Protein AF-0000000066115595 (afdb_homodimer)

Radius of gyration: 28.13 Å; Cα contacts (8 Å, |Δi|>4): 687; chains: 2; bounding box: 41×84×56 Å

Sequence (390 aa):
MLTEKFDNLVKQLRVLPGVGQKTAQRMALHLLNGRRGQGSALAQALDIAMHEIIECRQCHSFSDDDICPICVDPRRDDSVLCVVETAADVMAIEQAAGYRGRYFVLGGHLSPLDGINADDLNIDQLVNRVKTAPVDEIILATSTTVEGQTTAHFIAEAVRRHVGKVTRIAQGIPMGGELEYLDSMTLSQALQNRSMLTEKFDNLVKQLRVLPGVGQKTAQRMALHLLNGRRGQGSALAQALDIAMHEIIECRQCHSFSDDDICPICVDPRRDDSVLCVVETAADVMAIEQAAGYRGRYFVLGGHLSPLDGINADDLNIDQLVNRVKTAPVDEIILATSTTVEGQTTAHFIAEAVRRHVGKVTRIAQGIPMGGELEYLDSMTLSQALQNRS

InterPro domains:
  IPR000093 DNA recombination protein RecR [MF_00017] (1-195)
  IPR000093 DNA recombination protein RecR [PTHR30446] (3-194)
  IPR000093 DNA recombination protein RecR [TIGR00615] (3-194)
  IPR006171 TOPRIM domain [PF13662] (80-170)
  IPR006171 TOPRIM domain [PS50880] (79-174)
  IPR006171 TOPRIM domain [SM00493] (79-164)
  IPR015967 Recombination protein RecR, zinc finger domain [PF02132] (54-71)
  IPR015967 Recombination protein RecR, zinc finger domain [PS01300] (56-77)
  IPR023627 Recombination protein RecR [SSF111304] (2-194)
  IPR034137 RecR, TOPRIM domain [cd01025] (79-190)

Nearest PDB structures (foldseek):
  3vdp-assembly2_C  TM=8.559E-01  e=1.433E-19  Caldanaerobacter subterraneus subsp. tengcongensis MB4
  3ve5-assembly1_A  TM=8.264E-01  e=9.332E-19  Caldanaerobacter subterraneus subsp. tengcongensis MB4
  4o6p-assembly1_C  TM=8.311E-01  e=1.208E-18  Caldanaerobacter subterraneus subsp. tengcongensis MB4
  4o6o-assembly1_B  TM=6.991E-01  e=1.133E-18  Caldanaerobacter subterraneus subsp. tengcongensis MB4
  3vdu-assembly1_A-2  TM=8.080E-01  e=1.749E-16  Caldanaerobacter subterraneus subsp. tengcongensis MB4

Foldseek 3Di:
DPDPVLVVQLVVQCVDPPADNVNSNVVSCVCVVPNVVVVVVVVVVVVCCVPQFFAAPQQGATDNDNHHPLRVDPQADAQEEEEEAYNLLVVLQVVLDDHRHYYHHFVHFDDVVVPDDSVNTCLVVVQVNCQVRPHAEYEYEFALDPRRVVRLVVSCVSNVVRYNYYWYFANPPPRPDDSSPDHSNNRVNRSVPID/DPDPVLVVQLVVQCVDPPADNVNSNVVSCVCVVPNVVVVVVVVVVVVCCVPQFAAAPQQGATDNDNHHPLRVDPQADAQEEEEEAYNLLVVLQVVLDDHRHYYHHFPHFDDVVVPDDSVNTCLVVVQVNCQVRPHAEYEYEFALDPRRVVRLVVSCVSNVVRYNYYWYFANPPPRPDDSSPDHSNNRVNRSVPID

Organism: Psychrobacter sp. (strain PRwf-1) (NCBI:txid349106)

Structure (mmCIF, N/CA/C/O backbone):
data_AF-0000000066115595-model_v1
#
loop_
_entity.id
_entity.type
_entity.pdbx_description
1 polymer 'Recombination protein RecR'
#
loop_
_atom_site.group_PDB
_atom_site.id
_atom_site.type_symbol
_atom_site.label_atom_id
_atom_site.label_alt_id
_atom_site.label_comp_id
_atom_site.label_asym_id
_atom_site.label_entity_id
_atom_site.label_seq_id
_atom_site.pdbx_PDB_ins_code
_atom_site.Cartn_x
_atom_site.Cartn_y
_atom_site.Cartn_z
_atom_site.occupancy
_atom_site.B_iso_or_equiv
_atom_site.auth_seq_id
_atom_site.auth_comp_id
_atom_site.auth_asym_id
_atom_site.auth_atom_id
_atom_site.pdbx_PDB_model_num
ATOM 1 N N . MET A 1 1 ? 12.211 16.594 5.613 1 60.59 1 MET A N 1
ATOM 2 C CA . MET A 1 1 ? 11.094 15.648 5.676 1 60.59 1 MET A CA 1
ATOM 3 C C . MET A 1 1 ? 10.461 15.648 7.062 1 60.59 1 MET A C 1
ATOM 5 O O . MET A 1 1 ? 11.062 16.125 8.023 1 60.59 1 MET A O 1
ATOM 9 N N . LEU A 1 2 ? 9.148 15.195 7.203 1 73.94 2 LEU A N 1
ATOM 10 C CA . LEU A 1 2 ? 8.375 15.305 8.438 1 73.94 2 LEU A CA 1
ATOM 11 C C . LEU A 1 2 ? 9.039 14.516 9.562 1 73.94 2 LEU A C 1
ATOM 13 O O . LEU A 1 2 ? 9.391 15.086 10.602 1 73.94 2 LEU A O 1
ATOM 17 N N . THR A 1 3 ? 9.234 13.258 9.445 1 88.31 3 THR A N 1
ATOM 18 C CA . THR A 1 3 ? 9.867 12.398 10.438 1 88.31 3 THR A CA 1
ATOM 19 C C . THR A 1 3 ? 10.578 11.227 9.758 1 88.31 3 THR A C 1
ATOM 21 O O . THR A 1 3 ? 10.266 10.883 8.617 1 88.31 3 THR A O 1
ATOM 24 N N . GLU A 1 4 ? 11.625 10.727 10.406 1 93.38 4 GLU A N 1
ATOM 25 C CA . GLU A 1 4 ? 12.352 9.57 9.883 1 93.38 4 GLU A CA 1
ATOM 26 C C . GLU A 1 4 ? 11.414 8.391 9.656 1 93.38 4 GLU A C 1
ATOM 28 O O . GLU A 1 4 ? 11.547 7.672 8.656 1 93.38 4 GLU A O 1
ATOM 33 N N . LYS A 1 5 ? 10.555 8.148 10.578 1 96.88 5 LYS A N 1
ATOM 34 C CA . LYS A 1 5 ? 9.617 7.035 10.469 1 96.88 5 LYS A CA 1
ATOM 35 C C . LYS A 1 5 ? 8.664 7.238 9.289 1 96.88 5 LYS A C 1
ATOM 37 O O . LYS A 1 5 ? 8.328 6.281 8.586 1 96.88 5 LYS A O 1
ATOM 42 N N . PHE A 1 6 ? 8.281 8.484 9.047 1 96 6 PHE A N 1
ATOM 43 C CA . PHE A 1 6 ? 7.445 8.812 7.898 1 96 6 PHE A CA 1
ATOM 44 C C . PHE A 1 6 ? 8.195 8.555 6.598 1 96 6 PHE A C 1
ATOM 46 O O . PHE A 1 6 ? 7.664 7.926 5.68 1 96 6 PHE A O 1
ATOM 53 N N . ASP A 1 7 ? 9.383 8.992 6.555 1 95.31 7 ASP A N 1
ATOM 54 C CA . ASP A 1 7 ? 10.203 8.82 5.363 1 95.31 7 ASP A CA 1
ATOM 55 C C . ASP A 1 7 ? 10.406 7.34 5.047 1 95.31 7 ASP A C 1
ATOM 57 O O . ASP A 1 7 ? 10.367 6.938 3.881 1 95.31 7 ASP A O 1
ATOM 61 N N . ASN A 1 8 ? 10.656 6.633 6.047 1 97.81 8 ASN A N 1
ATOM 62 C CA . ASN A 1 8 ? 10.836 5.195 5.852 1 97.81 8 ASN A CA 1
ATOM 63 C C . ASN A 1 8 ? 9.562 4.543 5.312 1 97.81 8 ASN A C 1
ATOM 65 O O . ASN A 1 8 ? 9.633 3.676 4.438 1 97.81 8 ASN A O 1
ATOM 69 N N . LEU A 1 9 ? 8.445 4.969 5.863 1 98.06 9 LEU A N 1
ATOM 70 C CA . LEU A 1 9 ? 7.18 4.43 5.379 1 98.06 9 LEU A CA 1
ATOM 71 C C . LEU A 1 9 ? 6.98 4.75 3.9 1 98.06 9 LEU A C 1
ATOM 73 O O . LEU A 1 9 ? 6.605 3.877 3.115 1 98.06 9 LEU A O 1
ATOM 77 N N . VAL A 1 10 ? 7.227 5.969 3.557 1 97.25 10 VAL A N 1
ATOM 78 C CA . VAL A 1 10 ? 7.094 6.395 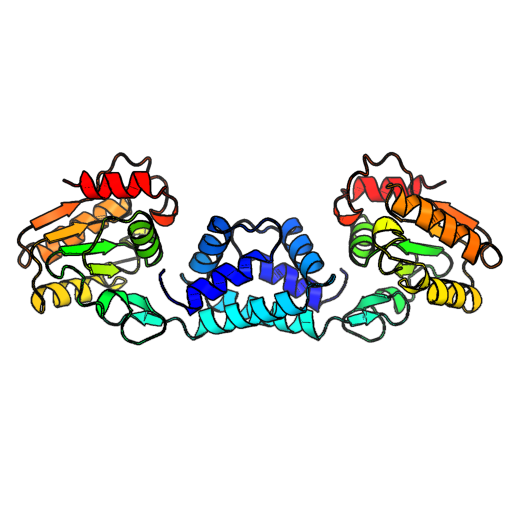2.168 1 97.25 10 VAL A CA 1
ATOM 79 C C . VAL A 1 10 ? 8.008 5.559 1.278 1 97.25 10 VAL A C 1
ATOM 81 O O . VAL A 1 10 ? 7.594 5.086 0.217 1 97.25 10 VAL A O 1
ATOM 84 N N . LYS A 1 11 ? 9.219 5.32 1.723 1 98 11 LYS A N 1
ATOM 85 C CA . LYS A 1 11 ? 10.188 4.516 0.982 1 98 11 LYS A CA 1
ATOM 86 C C . LYS A 1 11 ? 9.68 3.092 0.783 1 98 11 LYS A C 1
ATOM 88 O O . LYS A 1 11 ? 9.742 2.553 -0.324 1 98 11 LYS A O 1
ATOM 93 N N . GLN A 1 12 ? 9.148 2.506 1.799 1 98.56 12 GLN A N 1
ATOM 94 C CA . GLN A 1 12 ? 8.703 1.118 1.738 1 98.56 12 GLN A CA 1
ATOM 95 C C . GLN A 1 12 ? 7.445 0.982 0.884 1 98.56 12 GLN A C 1
ATOM 97 O O . GLN A 1 12 ? 7.254 -0.031 0.208 1 98.56 12 GLN A O 1
ATOM 102 N N . LEU A 1 13 ? 6.602 2.014 0.91 1 98.62 13 LEU A N 1
ATOM 103 C CA . LEU A 1 13 ? 5.371 1.975 0.124 1 98.62 13 LEU A CA 1
ATOM 104 C C . LEU A 1 13 ? 5.684 1.907 -1.367 1 98.62 13 LEU A C 1
ATOM 106 O O . LEU A 1 13 ? 4.871 1.41 -2.154 1 98.62 13 LEU A O 1
ATOM 110 N N . ARG A 1 14 ? 6.816 2.291 -1.771 1 98.19 14 ARG A N 1
ATOM 111 C CA . ARG A 1 14 ? 7.188 2.379 -3.18 1 98.19 14 ARG A CA 1
ATOM 112 C C . ARG A 1 14 ? 7.5 1.001 -3.75 1 98.19 14 ARG A C 1
ATOM 114 O O . ARG A 1 14 ? 7.711 0.856 -4.957 1 98.19 14 ARG A O 1
ATOM 121 N N . VAL A 1 15 ? 7.531 0.002 -2.914 1 97.94 15 VAL A N 1
ATOM 122 C CA . VAL A 1 15 ? 7.727 -1.362 -3.393 1 97.94 15 VAL A CA 1
ATOM 123 C C . VAL A 1 15 ? 6.496 -1.825 -4.164 1 97.94 15 VAL A C 1
ATOM 125 O O . VAL A 1 15 ? 6.57 -2.758 -4.965 1 97.94 15 VAL A O 1
ATOM 128 N N . LEU A 1 16 ? 5.391 -1.177 -3.863 1 98 16 LEU A N 1
ATOM 129 C CA . LEU A 1 16 ? 4.145 -1.532 -4.531 1 98 16 LEU A CA 1
ATOM 130 C C . LEU A 1 16 ? 4.152 -1.062 -5.98 1 98 16 LEU A C 1
ATOM 132 O O . LEU A 1 16 ? 4.629 0.035 -6.281 1 98 16 LEU A O 1
ATOM 136 N N . PRO A 1 17 ? 3.66 -1.884 -6.863 1 95.94 17 PRO A N 1
ATOM 137 C CA . PRO A 1 17 ? 3.645 -1.485 -8.273 1 95.94 17 PRO A CA 1
ATOM 138 C C . PRO A 1 17 ? 2.783 -0.251 -8.523 1 95.94 17 PRO A C 1
ATOM 140 O O . PRO A 1 17 ? 1.668 -0.154 -8.008 1 95.94 17 PRO A O 1
ATOM 143 N N . GLY A 1 18 ? 3.305 0.691 -9.266 1 94.38 18 GLY A N 1
ATOM 144 C CA . GLY A 1 18 ? 2.568 1.893 -9.625 1 94.38 18 GLY A CA 1
ATOM 145 C C . GLY A 1 18 ? 2.641 2.977 -8.562 1 94.38 18 GLY A C 1
ATOM 146 O O . GLY A 1 18 ? 1.97 4.004 -8.672 1 94.38 18 GLY A O 1
ATOM 147 N N . VAL A 1 19 ? 3.398 2.719 -7.547 1 97.5 19 VAL A N 1
ATOM 148 C CA . VAL A 1 19 ? 3.457 3.676 -6.449 1 97.5 19 VAL A CA 1
ATOM 149 C C . VAL A 1 19 ? 4.785 4.426 -6.488 1 97.5 19 VAL A C 1
ATOM 151 O O . VAL A 1 19 ? 5.828 3.877 -6.121 1 97.5 19 VAL A O 1
ATOM 154 N N . GLY A 1 20 ? 4.707 5.605 -6.949 1 95.69 20 GLY A N 1
ATOM 155 C CA . GLY A 1 20 ? 5.871 6.48 -6.91 1 95.69 20 GLY A CA 1
ATOM 156 C C . GLY A 1 20 ? 5.957 7.305 -5.641 1 95.69 20 GLY A C 1
ATOM 157 O O . GLY A 1 20 ? 5.184 7.098 -4.707 1 95.69 20 GLY A O 1
ATOM 158 N N . GLN A 1 21 ? 6.867 8.234 -5.652 1 93.19 21 GLN A N 1
ATOM 159 C CA . GLN A 1 21 ? 7.152 9.055 -4.477 1 93.19 21 GLN A CA 1
ATOM 160 C C . GLN A 1 21 ? 5.922 9.836 -4.043 1 93.19 21 GLN A C 1
ATOM 162 O O . GLN A 1 21 ? 5.52 9.773 -2.877 1 93.19 21 GLN A O 1
ATOM 167 N N . LYS A 1 22 ? 5.293 10.492 -4.902 1 89.56 22 LYS A N 1
ATOM 168 C CA . LYS A 1 22 ? 4.145 11.344 -4.598 1 89.56 22 LYS A CA 1
ATOM 169 C C . LYS A 1 22 ? 2.969 10.508 -4.094 1 89.56 22 LYS A C 1
ATOM 171 O O . LYS A 1 22 ? 2.314 10.867 -3.113 1 89.56 22 LYS A O 1
ATOM 176 N N . THR A 1 23 ? 2.732 9.43 -4.777 1 94.38 23 THR A N 1
ATOM 177 C CA . THR A 1 23 ? 1.645 8.531 -4.398 1 94.38 23 THR A CA 1
ATOM 178 C C . THR A 1 23 ? 1.9 7.926 -3.021 1 94.38 23 THR A C 1
ATOM 180 O O . THR A 1 23 ? 0.996 7.863 -2.186 1 94.38 23 THR A O 1
ATOM 183 N N . ALA A 1 24 ? 3.129 7.539 -2.803 1 96.88 24 ALA A N 1
ATOM 184 C CA . ALA A 1 24 ? 3.502 6.965 -1.514 1 96.88 24 ALA A CA 1
ATOM 185 C C . ALA A 1 24 ? 3.273 7.961 -0.381 1 96.88 24 ALA A C 1
ATOM 187 O O . ALA A 1 24 ? 2.762 7.598 0.681 1 96.88 24 ALA A O 1
ATOM 188 N N . GLN A 1 25 ? 3.613 9.148 -0.646 1 93 25 GLN A N 1
ATOM 189 C CA . GLN A 1 25 ? 3.418 10.203 0.348 1 93 25 GLN A CA 1
ATOM 190 C C . GLN A 1 25 ? 1.936 10.406 0.645 1 93 25 GLN A C 1
ATOM 192 O O . GLN A 1 25 ? 1.538 10.508 1.808 1 93 25 GLN A O 1
ATOM 197 N N . ARG A 1 26 ? 1.189 10.438 -0.369 1 92.06 26 ARG A N 1
ATOM 198 C CA . ARG A 1 26 ? -0.253 10.586 -0.209 1 92.06 26 ARG A CA 1
ATOM 199 C C . ARG A 1 26 ? -0.838 9.438 0.605 1 92.06 26 ARG A C 1
ATOM 201 O O . ARG A 1 26 ? -1.668 9.656 1.491 1 92.06 26 ARG A O 1
ATOM 208 N N . MET A 1 27 ? -0.386 8.281 0.305 1 97.06 27 MET A N 1
ATOM 209 C CA . MET A 1 27 ? -0.872 7.105 1.021 1 97.06 27 MET A CA 1
ATOM 210 C C . MET A 1 27 ? -0.498 7.176 2.498 1 97.06 27 MET A C 1
ATOM 212 O O . MET A 1 27 ? -1.331 6.914 3.365 1 97.06 27 MET A O 1
ATOM 216 N N . ALA A 1 28 ? 0.68 7.547 2.754 1 97 28 ALA A N 1
ATOM 217 C CA . ALA A 1 28 ? 1.152 7.637 4.133 1 97 28 ALA A CA 1
ATOM 218 C C . ALA A 1 28 ? 0.356 8.672 4.918 1 97 28 ALA A C 1
ATOM 220 O O . ALA A 1 28 ? -0.1 8.406 6.031 1 97 28 ALA A O 1
ATOM 221 N N . LEU A 1 29 ? 0.19 9.789 4.293 1 93.06 29 LEU A N 1
ATOM 222 C CA . LEU A 1 29 ? -0.546 10.875 4.945 1 93.06 29 LEU A CA 1
ATOM 223 C C . LEU A 1 29 ? -2 10.477 5.176 1 93.06 29 LEU A C 1
ATOM 225 O O . LEU A 1 29 ? -2.568 10.773 6.23 1 93.06 29 LEU A O 1
ATOM 229 N N . HIS A 1 30 ? -2.535 9.805 4.227 1 94.5 30 HIS A N 1
ATOM 230 C CA . HIS A 1 30 ? -3.908 9.328 4.324 1 94.5 30 HIS A CA 1
ATOM 231 C C . HIS A 1 30 ? -4.098 8.422 5.539 1 94.5 30 HIS A C 1
ATOM 233 O O . HIS A 1 30 ? -5.051 8.586 6.297 1 94.5 30 HIS A O 1
ATOM 239 N N . LEU A 1 31 ? -3.217 7.578 5.727 1 97 31 LEU A N 1
ATOM 240 C CA . LEU A 1 31 ? -3.318 6.629 6.832 1 97 31 LEU A CA 1
ATOM 241 C C . LEU A 1 31 ? -3.084 7.328 8.164 1 97 31 LEU A C 1
ATOM 243 O O . LEU A 1 31 ? -3.805 7.074 9.141 1 97 31 LEU A O 1
ATOM 247 N N . LEU A 1 32 ? -2.16 8.195 8.188 1 95.19 32 LEU A N 1
ATOM 248 C CA . LEU A 1 32 ? -1.779 8.844 9.438 1 95.19 32 LEU A CA 1
ATOM 249 C C . LEU A 1 32 ? -2.842 9.836 9.883 1 95.19 32 LEU A C 1
ATOM 251 O O . LEU A 1 32 ? -2.957 10.141 11.07 1 95.19 32 LEU A O 1
ATOM 255 N N . ASN A 1 33 ? -3.529 10.375 8.859 1 89.75 33 ASN A N 1
ATOM 256 C CA . ASN A 1 33 ? -4.555 11.367 9.156 1 89.75 33 ASN A CA 1
ATOM 257 C C . ASN A 1 33 ? -5.926 10.719 9.344 1 89.75 33 ASN A C 1
ATOM 259 O O . ASN A 1 33 ? -6.805 10.859 8.492 1 89.75 33 ASN A O 1
ATOM 263 N N . GLY A 1 34 ? -6.129 10.016 10.508 1 87.75 34 GLY A N 1
ATOM 264 C CA . GLY A 1 34 ? -7.465 9.57 10.867 1 87.75 34 GLY A CA 1
ATOM 265 C C . GLY A 1 34 ? -7.723 8.117 10.508 1 87.75 34 GLY A C 1
ATOM 266 O O . GLY A 1 34 ? -8.844 7.629 10.641 1 87.75 34 GLY A O 1
ATOM 267 N N . ARG A 1 35 ? -6.793 7.441 9.977 1 94.5 35 ARG A N 1
ATOM 268 C CA . ARG A 1 35 ? -7.027 6.051 9.602 1 94.5 35 ARG A CA 1
ATOM 269 C C . ARG A 1 35 ? -5.922 5.145 10.125 1 94.5 35 ARG A C 1
ATOM 271 O O . ARG A 1 35 ? -5.488 4.219 9.438 1 94.5 35 ARG A O 1
ATOM 278 N N . ARG A 1 36 ? -5.434 5.465 11.203 1 96.25 36 ARG A N 1
ATOM 279 C CA . ARG A 1 36 ? -4.32 4.703 11.758 1 96.25 36 ARG A CA 1
ATOM 280 C C . ARG A 1 36 ? -4.738 3.266 12.062 1 96.25 36 ARG A C 1
ATOM 282 O O . ARG A 1 36 ? -3.945 2.336 11.906 1 96.25 36 ARG A O 1
ATOM 289 N N . GLY A 1 37 ? -5.977 3.109 12.547 1 97.81 37 GLY A N 1
ATOM 290 C CA . GLY A 1 37 ? -6.48 1.765 12.789 1 97.81 37 GLY A CA 1
ATOM 291 C C . GLY A 1 37 ? -6.465 0.896 11.539 1 97.81 37 GLY A C 1
ATOM 292 O O . GLY A 1 37 ? -6.023 -0.254 11.586 1 97.81 37 GLY A O 1
ATOM 293 N N . GLN A 1 38 ? -6.898 1.504 10.469 1 98.12 38 GLN A N 1
ATOM 294 C CA . GLN A 1 38 ? -6.898 0.787 9.203 1 98.12 38 GLN A CA 1
ATOM 295 C C . GLN A 1 38 ? -5.473 0.522 8.719 1 98.12 38 GLN A C 1
ATOM 297 O O . GLN A 1 38 ? -5.195 -0.519 8.125 1 98.12 38 GLN A O 1
ATOM 302 N N . GLY A 1 39 ? -4.609 1.482 8.961 1 98.38 39 GLY A N 1
ATOM 303 C CA . GLY A 1 39 ? -3.205 1.265 8.648 1 98.38 39 GLY A CA 1
ATOM 304 C C . GLY A 1 39 ? -2.6 0.095 9.398 1 98.38 39 GLY A C 1
ATOM 305 O O . GLY A 1 39 ? -1.849 -0.697 8.828 1 98.38 39 GLY A O 1
ATOM 306 N N . SER A 1 40 ? -2.922 -0 10.664 1 98.44 40 SER A N 1
ATOM 307 C CA . SER A 1 40 ? -2.441 -1.104 11.484 1 98.44 40 SER A CA 1
ATOM 308 C C . SER A 1 40 ? -3.012 -2.438 11.008 1 98.44 40 SER A C 1
ATOM 310 O O . SER A 1 40 ? -2.312 -3.453 11.016 1 98.44 40 SER A O 1
ATOM 312 N N . ALA A 1 41 ? -4.258 -2.4 10.656 1 98.56 41 ALA A N 1
ATOM 313 C CA . ALA A 1 41 ? -4.875 -3.605 10.109 1 98.56 41 ALA A CA 1
ATOM 314 C C . ALA A 1 41 ? -4.18 -4.047 8.828 1 98.56 41 ALA A C 1
ATOM 316 O O . ALA A 1 41 ? -3.953 -5.242 8.617 1 98.56 41 ALA A O 1
ATOM 317 N N . LEU A 1 42 ? -3.875 -3.066 8.008 1 98.75 42 LEU A N 1
ATOM 318 C CA . LEU A 1 42 ? -3.137 -3.361 6.785 1 98.75 42 LEU A CA 1
ATOM 319 C C . LEU A 1 42 ? -1.77 -3.955 7.105 1 98.75 42 LEU A C 1
ATOM 321 O O . LEU A 1 42 ? -1.348 -4.93 6.477 1 98.75 42 LEU A O 1
ATOM 325 N N . ALA A 1 43 ? -1.058 -3.379 8.047 1 98.75 43 ALA A N 1
ATOM 326 C CA . ALA A 1 43 ? 0.244 -3.893 8.461 1 98.75 43 ALA A CA 1
ATOM 327 C C . ALA A 1 43 ? 0.142 -5.352 8.898 1 98.75 43 ALA A C 1
ATOM 329 O O . ALA A 1 43 ? 0.962 -6.184 8.508 1 98.75 43 ALA A O 1
ATOM 330 N N . GLN A 1 44 ? -0.851 -5.621 9.672 1 98.62 44 GLN A N 1
ATOM 331 C CA . GLN A 1 44 ? -1.051 -6.977 10.172 1 98.62 44 GLN A CA 1
ATOM 332 C C . GLN A 1 44 ? -1.354 -7.945 9.031 1 98.62 44 GLN A C 1
ATOM 334 O O . GLN A 1 44 ? -0.811 -9.055 8.984 1 98.62 44 GLN A O 1
ATOM 339 N N . ALA A 1 45 ? -2.23 -7.562 8.18 1 98.69 45 ALA A N 1
ATOM 340 C CA . ALA A 1 45 ? -2.576 -8.398 7.035 1 98.69 45 ALA A CA 1
ATOM 341 C C . ALA A 1 45 ? -1.351 -8.688 6.172 1 98.69 45 ALA A C 1
ATOM 343 O O . ALA A 1 45 ? -1.167 -9.812 5.695 1 98.69 45 ALA A O 1
ATOM 344 N N . LEU A 1 46 ? -0.552 -7.668 5.945 1 98.62 46 LEU A N 1
ATOM 345 C CA . LEU A 1 46 ? 0.691 -7.812 5.195 1 98.62 46 LEU A CA 1
ATOM 346 C C . LEU A 1 46 ? 1.618 -8.82 5.871 1 98.62 46 LEU A C 1
ATOM 348 O O . LEU A 1 46 ? 2.137 -9.727 5.215 1 98.62 46 LEU A O 1
ATOM 352 N N . ASP A 1 47 ? 1.831 -8.578 7.117 1 98.31 47 ASP A N 1
ATOM 353 C CA . ASP A 1 47 ? 2.725 -9.445 7.883 1 98.31 47 ASP A CA 1
ATOM 354 C C . ASP A 1 47 ? 2.268 -10.898 7.82 1 98.31 47 ASP A C 1
ATOM 356 O O . ASP A 1 47 ? 3.064 -11.797 7.527 1 98.31 47 ASP A O 1
ATOM 360 N N . ILE A 1 48 ? 1.016 -11.125 8.07 1 98.38 48 ILE A N 1
ATOM 361 C CA . ILE A 1 48 ? 0.444 -12.469 8.062 1 98.38 48 ILE A CA 1
ATOM 362 C C . ILE A 1 48 ? 0.6 -13.086 6.672 1 98.38 48 ILE A C 1
ATOM 364 O O . ILE A 1 48 ? 1.075 -14.211 6.535 1 98.38 48 ILE A O 1
ATOM 368 N N . ALA A 1 49 ? 0.24 -12.398 5.625 1 98.12 49 ALA A N 1
ATOM 369 C CA . ALA A 1 49 ? 0.283 -12.93 4.266 1 98.12 49 ALA A CA 1
ATOM 370 C C . ALA A 1 49 ? 1.709 -13.297 3.863 1 98.12 49 ALA A C 1
ATOM 372 O O . ALA A 1 49 ? 1.945 -14.367 3.291 1 98.12 49 ALA A O 1
ATOM 373 N N . MET A 1 50 ? 2.693 -12.391 4.203 1 97.94 50 MET A N 1
ATOM 374 C CA . MET A 1 50 ? 4.078 -12.617 3.797 1 97.94 50 MET A CA 1
ATOM 375 C C . MET A 1 50 ? 4.66 -13.836 4.5 1 97.94 50 MET A C 1
ATOM 377 O O . MET A 1 50 ? 5.543 -14.5 3.961 1 97.94 50 MET A O 1
ATOM 381 N N . HIS A 1 51 ? 4.168 -14.211 5.645 1 97.31 51 HIS A N 1
ATOM 382 C CA . HIS A 1 51 ? 4.809 -15.25 6.445 1 97.31 51 HIS A CA 1
ATOM 383 C C . HIS A 1 51 ? 3.992 -16.531 6.434 1 97.31 51 HIS A C 1
ATOM 385 O O . HIS A 1 51 ? 4.543 -17.625 6.598 1 97.31 51 HIS A O 1
ATOM 391 N N . GLU A 1 52 ? 2.719 -16.359 6.242 1 97.69 52 GLU A N 1
ATOM 392 C CA . GLU A 1 52 ? 1.885 -17.531 6.52 1 97.69 52 GLU A CA 1
ATOM 393 C C . GLU A 1 52 ? 1.318 -18.125 5.234 1 97.69 52 GLU A C 1
ATOM 395 O O . GLU A 1 52 ? 0.875 -19.266 5.219 1 97.69 52 GLU A O 1
ATOM 400 N N . ILE A 1 53 ? 1.179 -17.359 4.207 1 97.06 53 ILE A N 1
ATOM 401 C CA . ILE A 1 53 ? 0.737 -17.938 2.941 1 97.06 53 ILE A CA 1
ATOM 402 C C . ILE A 1 53 ? 1.85 -18.797 2.354 1 97.06 53 ILE A C 1
ATOM 404 O O . ILE A 1 53 ? 2.971 -18.328 2.148 1 97.06 53 ILE A O 1
ATOM 408 N N . ILE A 1 54 ? 1.591 -19.984 2.09 1 96.5 54 ILE A N 1
ATOM 409 C CA . ILE A 1 54 ? 2.584 -20.922 1.586 1 96.5 54 ILE A CA 1
ATOM 410 C C . ILE A 1 54 ? 2.143 -21.453 0.226 1 96.5 54 ILE A C 1
ATOM 412 O O . ILE A 1 54 ? 1.118 -21.031 -0.313 1 96.5 54 ILE A O 1
ATOM 416 N N . GLU A 1 55 ? 2.975 -22.328 -0.334 1 95.12 55 GLU A N 1
ATOM 417 C CA . GLU A 1 55 ? 2.627 -23.031 -1.569 1 95.12 55 GLU A CA 1
ATOM 418 C C . GLU A 1 55 ? 1.963 -24.375 -1.28 1 95.12 55 GLU A C 1
ATOM 420 O O . GLU A 1 55 ? 2.41 -25.109 -0.405 1 95.12 55 GLU A O 1
ATOM 425 N N . CYS A 1 56 ? 0.935 -24.594 -1.892 1 97.19 56 CYS A N 1
ATOM 426 C CA . CYS A 1 56 ? 0.279 -25.906 -1.794 1 97.19 56 CYS A CA 1
ATOM 427 C C . CYS A 1 56 ? 1.236 -27.031 -2.172 1 97.19 56 CYS A C 1
ATOM 429 O O . CYS A 1 56 ? 1.924 -26.938 -3.191 1 97.19 56 CYS A O 1
ATOM 431 N N . ARG A 1 57 ? 1.227 -28.094 -1.461 1 96.56 57 ARG A N 1
ATOM 432 C CA . ARG A 1 57 ? 2.15 -29.188 -1.7 1 96.56 57 ARG A CA 1
ATOM 433 C C . ARG A 1 57 ? 1.781 -29.953 -2.971 1 96.56 57 ARG A C 1
ATOM 435 O O . ARG A 1 57 ? 2.615 -30.656 -3.545 1 96.56 57 ARG A O 1
ATOM 442 N N . GLN A 1 58 ? 0.595 -29.828 -3.414 1 95.56 58 GLN A N 1
ATOM 443 C CA . GLN A 1 58 ? 0.114 -30.594 -4.551 1 95.56 58 GLN A CA 1
ATOM 444 C C . GLN A 1 58 ? 0.176 -29.781 -5.84 1 95.56 58 GLN A C 1
ATOM 446 O O . GLN A 1 58 ? 0.761 -30.234 -6.832 1 95.56 58 GLN A O 1
ATOM 451 N N . CYS A 1 59 ? -0.382 -28.641 -5.82 1 96.81 59 CYS A N 1
ATOM 452 C CA . CYS A 1 59 ? -0.497 -27.906 -7.074 1 96.81 59 CYS A CA 1
ATOM 453 C C . CYS A 1 59 ? 0.48 -26.75 -7.117 1 96.81 59 CYS A C 1
ATOM 455 O O . CYS A 1 59 ? 0.639 -26.094 -8.156 1 96.81 59 CYS A O 1
ATOM 457 N N . HIS A 1 60 ? 1.044 -26.391 -5.961 1 96.81 60 HIS A N 1
ATOM 458 C CA . HIS A 1 60 ? 2.068 -25.359 -5.82 1 96.81 60 HIS A CA 1
ATOM 459 C C . HIS A 1 60 ? 1.47 -23.969 -5.961 1 96.81 60 HIS A C 1
ATOM 461 O O . HIS A 1 60 ? 2.195 -23 -6.199 1 96.81 60 HIS A O 1
ATOM 467 N N . SER A 1 61 ? 0.179 -23.797 -5.895 1 95.5 61 SER A N 1
ATOM 468 C CA . SER A 1 61 ? -0.455 -22.484 -5.781 1 95.5 61 SER A CA 1
ATOM 469 C C . SER A 1 61 ? -0.388 -21.969 -4.352 1 95.5 61 SER A C 1
ATOM 471 O O . SER A 1 61 ? 0.093 -22.656 -3.451 1 95.5 61 SER A O 1
ATOM 473 N N . PHE A 1 62 ? -0.824 -20.719 -4.191 1 95.56 62 PHE A N 1
ATOM 474 C CA . PHE A 1 62 ? -0.838 -20.141 -2.852 1 95.56 62 PHE A CA 1
ATOM 475 C C . PHE A 1 62 ? -1.865 -20.859 -1.974 1 95.56 62 PHE A C 1
ATOM 477 O O . PHE A 1 62 ? -2.961 -21.188 -2.434 1 95.56 62 PHE A O 1
ATOM 484 N N . SER A 1 63 ? -1.506 -21.016 -0.706 1 96.25 63 SER A N 1
ATOM 485 C CA . SER A 1 63 ? -2.385 -21.703 0.236 1 96.25 63 SER A CA 1
ATOM 486 C C . SER A 1 63 ? -2.117 -21.25 1.669 1 96.25 63 SER A C 1
ATOM 488 O O . SER A 1 63 ? -0.994 -20.875 2.01 1 96.25 63 SER A O 1
ATOM 490 N N . ASP A 1 64 ? -3.141 -21.266 2.482 1 96.62 64 ASP A N 1
ATOM 491 C CA . ASP A 1 64 ? -2.996 -21.016 3.914 1 96.62 64 ASP A CA 1
ATOM 492 C C . ASP A 1 64 ? -2.586 -22.297 4.656 1 96.62 64 ASP A C 1
ATOM 494 O O . ASP A 1 64 ? -2.084 -22.219 5.777 1 96.62 64 ASP A O 1
ATOM 498 N N . ASP A 1 65 ? -2.869 -23.438 4 1 95.81 65 ASP A N 1
ATOM 499 C CA . ASP A 1 65 ? -2.607 -24.75 4.578 1 95.81 65 ASP A CA 1
ATOM 500 C C . ASP A 1 65 ? -1.686 -25.562 3.68 1 95.81 65 ASP A C 1
ATOM 502 O O . ASP A 1 65 ? -1.308 -25.125 2.596 1 95.81 65 ASP A O 1
ATOM 506 N N . ASP A 1 66 ? -1.369 -26.812 4.117 1 97.06 66 ASP A N 1
ATOM 507 C CA . ASP A 1 66 ? -0.485 -27.688 3.346 1 97.06 66 ASP A CA 1
ATOM 508 C C . ASP A 1 66 ? -1.083 -28 1.978 1 97.06 66 ASP A C 1
ATOM 510 O O . ASP A 1 66 ? -0.357 -28.094 0.985 1 97.06 66 ASP A O 1
ATOM 514 N N . ILE A 1 67 ? -2.365 -28.188 2.041 1 96.81 67 ILE A N 1
ATOM 515 C CA . ILE A 1 67 ? -3.096 -28.453 0.806 1 96.81 67 ILE A CA 1
ATOM 516 C C . ILE A 1 67 ? -4.168 -27.375 0.603 1 96.81 67 ILE A C 1
ATOM 518 O O . ILE A 1 67 ? -4.902 -27.047 1.534 1 96.81 67 ILE A O 1
ATOM 522 N N . CYS A 1 68 ? -4.246 -26.844 -0.57 1 96.19 68 CYS A N 1
ATOM 523 C CA . CYS A 1 68 ? -5.133 -25.703 -0.814 1 96.19 68 CYS A CA 1
ATOM 524 C C . CYS A 1 68 ? -6.578 -26.172 -0.975 1 96.19 68 CYS A C 1
ATOM 526 O O . CYS A 1 68 ? -6.832 -27.359 -1.193 1 96.19 68 CYS A O 1
ATOM 528 N N . PRO A 1 69 ? -7.527 -25.234 -0.936 1 93.81 69 PRO A N 1
ATOM 529 C CA . PRO A 1 69 ? -8.945 -25.578 -1.02 1 93.81 69 PRO A CA 1
ATOM 530 C C . PRO A 1 69 ? -9.328 -26.203 -2.363 1 93.81 69 PRO A C 1
ATOM 532 O O . PRO A 1 69 ? -10.219 -27.047 -2.426 1 93.81 69 PRO A O 1
ATOM 535 N N . ILE A 1 70 ? -8.688 -25.828 -3.428 1 94.12 70 ILE A N 1
ATOM 536 C CA . ILE A 1 70 ? -8.984 -26.375 -4.75 1 94.12 70 ILE A CA 1
ATOM 537 C C . ILE A 1 70 ? -8.57 -27.844 -4.805 1 94.12 70 ILE A C 1
ATOM 539 O O . ILE A 1 70 ? -9.32 -28.688 -5.297 1 94.12 70 ILE A O 1
ATOM 543 N N . CYS A 1 71 ? -7.449 -28.172 -4.281 1 95.75 71 CYS A N 1
ATOM 544 C CA . CYS A 1 71 ? -6.914 -29.531 -4.324 1 95.75 71 CYS A CA 1
ATOM 545 C C . CYS A 1 71 ? -7.711 -30.453 -3.42 1 95.75 71 CYS A C 1
ATOM 547 O O . CYS A 1 71 ? -7.805 -31.656 -3.68 1 95.75 71 CYS A O 1
ATOM 549 N N . VAL A 1 72 ? -8.328 -29.922 -2.393 1 94.94 72 VAL A N 1
ATOM 550 C CA . VAL A 1 72 ? -9.055 -30.797 -1.466 1 94.94 72 VAL A CA 1
ATOM 551 C C . VAL A 1 72 ? -10.523 -30.859 -1.868 1 94.94 72 VAL A C 1
ATOM 553 O O . VAL A 1 72 ? -11.281 -31.672 -1.318 1 94.94 72 VAL A O 1
ATOM 556 N N . ASP A 1 73 ? -10.914 -30.062 -2.793 1 94.94 73 ASP A N 1
ATOM 557 C CA . ASP A 1 73 ? -12.32 -30 -3.195 1 94.94 73 ASP A CA 1
ATOM 558 C C . ASP A 1 73 ? -12.703 -31.234 -4.012 1 94.94 73 ASP A C 1
ATOM 560 O O . ASP A 1 73 ? -12.273 -31.391 -5.156 1 94.94 73 ASP A O 1
ATOM 564 N N . PRO A 1 74 ? -13.586 -31.953 -3.494 1 95.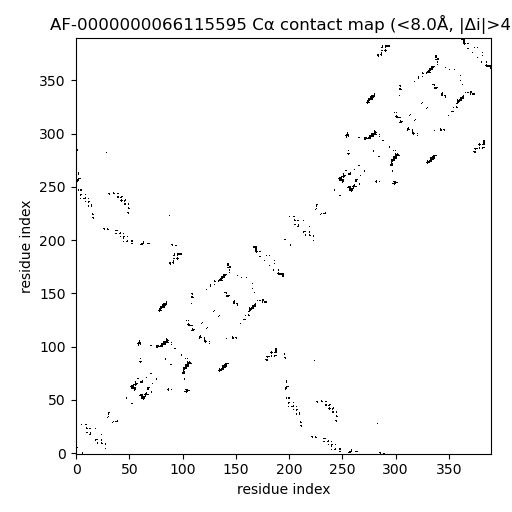25 74 PRO A N 1
ATOM 565 C CA . PRO A 1 74 ? -13.938 -33.188 -4.211 1 95.25 74 PRO A CA 1
ATOM 566 C C . PRO A 1 74 ? -14.805 -32.906 -5.441 1 95.25 74 PRO A C 1
ATOM 568 O O . PRO A 1 74 ? -15.016 -33.812 -6.254 1 95.25 74 PRO A O 1
ATOM 571 N N . ARG A 1 75 ? -15.359 -31.766 -5.566 1 94.56 75 ARG A N 1
ATOM 572 C CA . ARG A 1 75 ? -16.25 -31.438 -6.68 1 94.56 75 ARG A CA 1
ATOM 573 C C . ARG A 1 75 ? -15.445 -31.141 -7.945 1 94.56 75 ARG A C 1
ATOM 575 O O . ARG A 1 75 ? -16.016 -31.031 -9.031 1 94.56 75 ARG A O 1
ATOM 582 N N . ARG A 1 76 ? -14.141 -31.016 -7.793 1 96 76 ARG A N 1
ATOM 583 C CA . ARG A 1 76 ? -13.289 -30.688 -8.93 1 96 76 ARG A CA 1
ATOM 584 C C . ARG A 1 76 ? -13.078 -31.922 -9.82 1 96 76 ARG A C 1
ATOM 586 O O . ARG A 1 76 ? -13.125 -33.062 -9.352 1 96 76 ARG A O 1
ATOM 593 N N . ASP A 1 77 ? -12.906 -31.641 -11.102 1 95.88 77 ASP A N 1
ATOM 594 C CA . ASP A 1 77 ? -12.648 -32.688 -12.086 1 95.88 77 ASP A CA 1
ATOM 595 C C . ASP A 1 77 ? -11.172 -33.094 -12.094 1 95.88 77 ASP A C 1
ATOM 597 O O . ASP A 1 77 ? -10.32 -32.312 -12.562 1 95.88 77 ASP A O 1
ATOM 601 N N . ASP A 1 78 ? -10.906 -34.281 -11.734 1 95.81 78 ASP A N 1
ATOM 602 C CA . ASP A 1 78 ? -9.531 -34.75 -11.594 1 95.81 78 ASP A CA 1
ATOM 603 C C . ASP A 1 78 ? -8.961 -35.188 -12.938 1 95.81 78 ASP A C 1
ATOM 605 O O . ASP A 1 78 ? -7.758 -35.438 -13.055 1 95.81 78 ASP A O 1
ATOM 609 N N . SER A 1 79 ? -9.773 -35.25 -13.867 1 95.5 79 SER A N 1
ATOM 610 C CA . SER A 1 79 ? -9.328 -35.75 -15.156 1 95.5 79 SER A CA 1
ATOM 611 C C . SER A 1 79 ? -8.633 -34.688 -15.977 1 95.5 79 SER A C 1
ATOM 613 O O . SER A 1 79 ? -7.977 -34.969 -16.969 1 95.5 79 SER A O 1
ATOM 615 N N . VAL A 1 80 ? -8.789 -33.406 -15.633 1 95.31 80 VAL A N 1
ATOM 616 C CA . VAL A 1 80 ? -8.211 -32.312 -16.391 1 95.31 80 VAL A CA 1
ATOM 617 C C . VAL A 1 80 ? -7.293 -31.484 -15.492 1 95.31 80 VAL A C 1
ATOM 619 O O . VAL A 1 80 ? -7.676 -31.094 -14.383 1 95.31 80 VAL A O 1
ATOM 622 N N . LEU A 1 81 ? -6.105 -31.297 -16 1 96.88 81 LEU A N 1
ATOM 623 C CA . LEU A 1 81 ? -5.094 -30.531 -15.266 1 96.88 81 LEU A CA 1
ATOM 624 C C . LEU A 1 81 ? -4.629 -29.328 -16.062 1 96.88 81 LEU A C 1
ATOM 626 O O . LEU A 1 81 ? -4.172 -29.469 -17.203 1 96.88 81 LEU A O 1
ATOM 630 N N . CYS A 1 82 ? -4.805 -28.219 -15.438 1 95.31 82 CYS A N 1
ATOM 631 C CA . CYS A 1 82 ? -4.355 -26.984 -16.078 1 95.31 82 CYS A CA 1
ATOM 632 C C . CYS A 1 82 ? -3.006 -26.5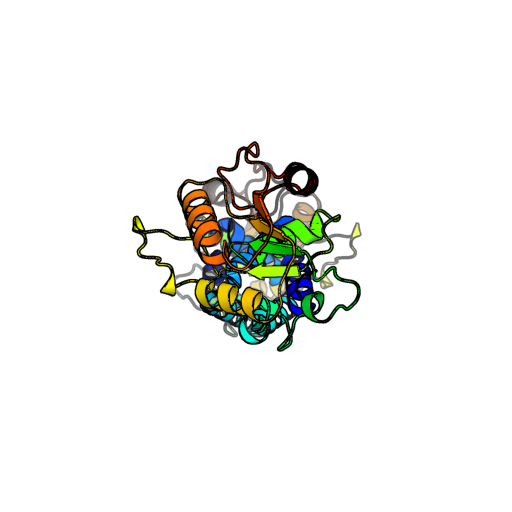47 -15.516 1 95.31 82 CYS A C 1
ATOM 634 O O . CYS A 1 82 ? -2.885 -26.266 -14.32 1 95.31 82 CYS A O 1
ATOM 636 N N . VAL A 1 83 ? -2.076 -26.438 -16.422 1 96.56 83 VAL A N 1
ATOM 637 C CA . VAL A 1 83 ? -0.719 -26.078 -16.031 1 96.56 83 VAL A CA 1
ATOM 638 C C . VAL A 1 83 ? -0.476 -24.594 -16.312 1 96.56 83 VAL A C 1
ATOM 640 O O . VAL A 1 83 ? -0.646 -24.125 -17.453 1 96.56 83 VAL A O 1
ATOM 643 N N . VAL A 1 84 ? -0.126 -23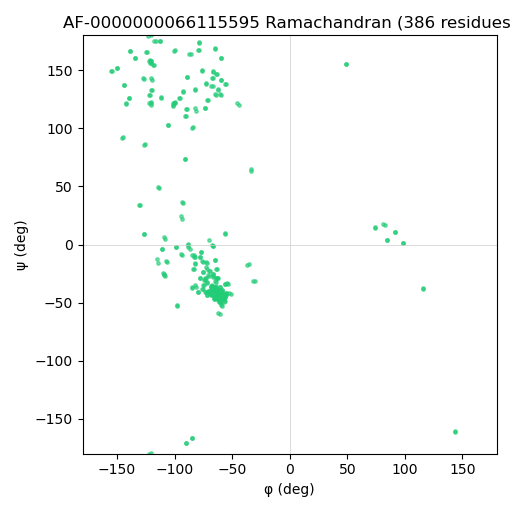.859 -15.258 1 94.31 84 VAL A N 1
ATOM 644 C CA . VAL A 1 84 ? 0.058 -22.422 -15.375 1 94.31 84 VAL A CA 1
ATOM 645 C C . VAL A 1 84 ? 1.455 -22.047 -14.891 1 94.31 84 VAL A C 1
ATOM 647 O O . VAL A 1 84 ? 2.135 -22.844 -14.242 1 94.31 84 VAL A O 1
ATOM 650 N N . GLU A 1 85 ? 1.884 -20.766 -15.219 1 93.44 85 GLU A N 1
ATOM 651 C CA . GLU A 1 85 ? 3.219 -20.312 -14.844 1 93.44 85 GLU A CA 1
ATOM 652 C C . GLU A 1 85 ? 3.26 -19.891 -13.375 1 93.44 85 GLU A C 1
ATOM 654 O O . GLU A 1 85 ? 4.211 -20.203 -12.664 1 93.44 85 GLU A O 1
ATOM 659 N N . THR A 1 86 ? 2.195 -19.188 -12.93 1 91.69 86 THR A N 1
ATOM 660 C CA . THR A 1 86 ? 2.219 -18.609 -11.586 1 91.69 86 THR A CA 1
ATOM 661 C C . THR A 1 86 ? 0.865 -18.781 -10.906 1 91.69 86 THR A C 1
ATOM 663 O O . THR A 1 86 ? -0.129 -19.109 -11.555 1 91.69 86 THR A O 1
ATOM 666 N N . ALA A 1 87 ? 0.87 -18.531 -9.555 1 91.31 87 ALA A N 1
ATOM 667 C CA . ALA A 1 87 ? -0.373 -18.578 -8.789 1 91.31 87 ALA A CA 1
ATOM 668 C C . ALA A 1 87 ? -1.35 -17.5 -9.258 1 91.31 87 ALA A C 1
ATOM 670 O O . ALA A 1 87 ? -2.566 -17.688 -9.188 1 91.31 87 ALA A O 1
ATOM 671 N N . ALA A 1 88 ? -0.825 -16.453 -9.75 1 87.5 88 ALA A N 1
ATOM 672 C CA . ALA A 1 88 ? -1.67 -15.383 -10.289 1 87.5 88 ALA A CA 1
ATOM 673 C C . ALA A 1 88 ? -2.521 -15.898 -11.453 1 87.5 88 ALA A C 1
ATOM 675 O O . ALA A 1 88 ? -3.67 -15.477 -11.617 1 87.5 88 ALA A O 1
ATOM 676 N N . ASP A 1 89 ? -1.998 -16.734 -12.203 1 87.25 89 ASP A N 1
ATOM 677 C CA . ASP A 1 89 ? -2.727 -17.328 -13.32 1 87.25 89 ASP A CA 1
ATOM 678 C C . ASP A 1 89 ? -3.904 -18.156 -12.82 1 87.25 89 ASP A C 1
ATOM 680 O O . ASP A 1 89 ? -4.973 -18.172 -13.438 1 87.25 89 ASP A O 1
ATOM 684 N N . VAL A 1 90 ? -3.648 -18.875 -11.766 1 90.06 90 VAL A N 1
ATOM 685 C CA . VAL A 1 90 ? -4.719 -19.672 -11.164 1 90.06 90 VAL A CA 1
ATOM 686 C C . VAL A 1 90 ? -5.891 -18.766 -10.797 1 90.06 90 VAL A C 1
ATOM 688 O O . VAL A 1 90 ? -7.039 -19.047 -11.133 1 90.06 90 VAL A O 1
ATOM 691 N N . MET A 1 91 ? -5.539 -17.688 -10.172 1 83.94 91 MET A N 1
ATOM 692 C CA . MET A 1 91 ? -6.559 -16.734 -9.75 1 83.94 91 MET A CA 1
ATOM 693 C C . MET A 1 91 ? -7.344 -16.203 -10.945 1 83.94 91 MET A C 1
ATOM 695 O O . MET A 1 91 ? -8.57 -16.094 -10.891 1 83.94 91 MET A O 1
ATOM 699 N N . ALA A 1 92 ? -6.625 -15.883 -11.969 1 82.19 92 ALA A N 1
ATOM 700 C CA . ALA A 1 92 ? -7.254 -15.336 -13.172 1 82.19 92 ALA A CA 1
ATOM 701 C C . ALA A 1 92 ? -8.227 -16.328 -13.789 1 82.19 92 ALA A C 1
ATOM 703 O O . ALA A 1 92 ? -9.344 -15.969 -14.156 1 82.19 92 ALA A O 1
ATOM 704 N N . ILE A 1 93 ? -7.84 -17.516 -13.898 1 84.94 93 ILE A N 1
ATOM 705 C CA . ILE A 1 93 ? -8.672 -18.531 -14.516 1 84.94 93 ILE A CA 1
ATOM 706 C C . ILE A 1 93 ? -9.875 -18.828 -13.625 1 84.94 93 ILE A C 1
ATOM 708 O O . ILE A 1 93 ? -11 -18.969 -14.117 1 84.94 93 ILE A O 1
ATOM 712 N N . GLU A 1 94 ? -9.625 -18.875 -12.305 1 83.69 94 GLU A N 1
ATOM 713 C CA . GLU A 1 94 ? -10.719 -19.125 -11.367 1 83.69 94 GLU A CA 1
ATOM 714 C C . GLU A 1 94 ? -11.766 -18.016 -11.43 1 83.69 94 GLU A C 1
ATOM 716 O O . GLU A 1 94 ? -12.961 -18.297 -11.32 1 83.69 94 GLU A O 1
ATOM 721 N N . GLN A 1 95 ? -11.281 -16.844 -11.531 1 77.38 95 GLN A N 1
ATOM 722 C CA . GLN A 1 95 ? -12.18 -15.695 -11.57 1 77.38 95 GLN A CA 1
ATOM 723 C C . GLN A 1 95 ? -12.984 -15.672 -12.867 1 77.38 95 GLN A C 1
ATOM 725 O O . GLN A 1 95 ? -14.102 -15.148 -12.906 1 77.38 95 GLN A O 1
ATOM 730 N N . ALA A 1 96 ? -12.406 -16.062 -13.984 1 75.31 96 ALA A N 1
ATOM 731 C CA . ALA A 1 96 ? -13.102 -16.125 -15.266 1 75.31 96 ALA A CA 1
ATOM 732 C C . ALA A 1 96 ? -14.188 -17.188 -15.258 1 75.31 96 ALA A C 1
ATOM 734 O O . ALA A 1 96 ? -15.094 -17.172 -16.094 1 75.31 96 ALA A O 1
ATOM 735 N N . ALA A 1 97 ? -14.375 -17.906 -14.211 1 72.62 97 ALA A N 1
ATOM 736 C CA . ALA A 1 97 ? -15.375 -18.953 -14.031 1 72.62 97 ALA A CA 1
ATOM 737 C C . ALA A 1 97 ? -15.367 -19.922 -15.211 1 72.62 97 ALA A C 1
ATOM 739 O O . ALA A 1 97 ? -14.797 -19.625 -16.266 1 72.62 97 ALA A O 1
ATOM 740 N N . GLY A 1 98 ? -15.82 -21.188 -15.016 1 77.62 98 GLY A N 1
ATOM 741 C CA . GLY A 1 98 ? -15.977 -22.141 -16.094 1 77.62 98 GLY A CA 1
ATOM 742 C C . GLY A 1 98 ? -15.062 -23.344 -15.977 1 77.62 98 GLY A C 1
ATOM 743 O O . GLY A 1 98 ? -15.383 -24.438 -16.453 1 77.62 98 GLY A O 1
ATOM 744 N N . TYR A 1 99 ? -13.875 -23.016 -15.508 1 86.38 99 TYR A N 1
ATOM 745 C CA . TYR A 1 99 ? -12.945 -24.125 -15.375 1 86.38 99 TYR A CA 1
ATOM 746 C C . TYR A 1 99 ? -13.18 -24.891 -14.078 1 86.38 99 TYR A C 1
ATOM 748 O O . TYR A 1 99 ? -13.258 -24.281 -13 1 86.38 99 TYR A O 1
ATOM 756 N N . ARG A 1 100 ? -13.219 -26.234 -14.164 1 91.56 100 ARG A N 1
ATOM 757 C CA . ARG A 1 100 ? -13.531 -27.031 -12.977 1 91.56 100 ARG A CA 1
ATOM 758 C C . ARG A 1 100 ? -12.461 -28.094 -12.734 1 91.56 100 ARG A C 1
ATOM 760 O O . ARG A 1 100 ? -12.633 -28.984 -11.898 1 91.56 100 ARG A O 1
ATOM 767 N N . GLY A 1 101 ? -11.422 -27.984 -13.477 1 95.25 101 GLY A N 1
ATOM 768 C CA . GLY A 1 101 ?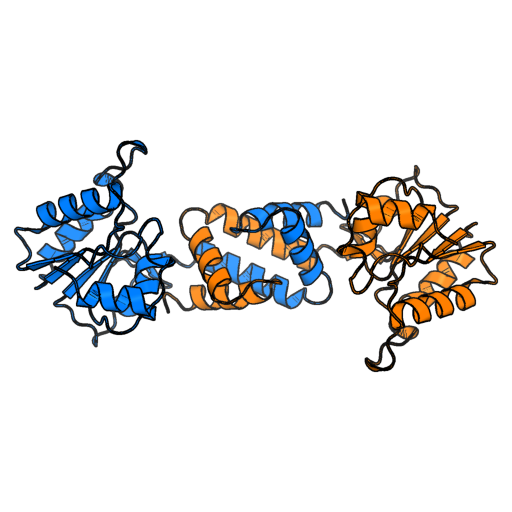 -10.336 -28.938 -13.297 1 95.25 101 GLY A CA 1
ATOM 769 C C . GLY A 1 101 ? -9.375 -28.547 -12.195 1 95.25 101 GLY A C 1
ATOM 770 O O . GLY A 1 101 ? -9.711 -27.75 -11.328 1 95.25 101 GLY A O 1
ATOM 771 N N . ARG A 1 102 ? -8.25 -29.219 -12.188 1 96.62 102 ARG A N 1
ATOM 772 C CA . ARG A 1 102 ? -7.191 -28.953 -11.211 1 96.62 102 ARG A CA 1
ATOM 773 C C . ARG A 1 102 ? -6.09 -28.094 -11.828 1 96.62 102 ARG A C 1
ATOM 775 O O . ARG A 1 102 ? -6.043 -27.922 -13.047 1 96.62 102 ARG A O 1
ATOM 782 N N . TYR A 1 103 ? -5.273 -27.609 -10.898 1 96.5 103 TYR A N 1
ATOM 783 C CA . TYR A 1 103 ? -4.195 -26.75 -11.383 1 96.5 103 TYR A CA 1
ATOM 784 C C . TYR A 1 103 ? -2.834 -27.328 -11.008 1 96.5 103 TYR A C 1
ATOM 786 O O . TYR A 1 103 ? -2.727 -28.141 -10.086 1 96.5 103 TYR A O 1
ATOM 794 N N . PHE A 1 104 ? -1.866 -26.891 -11.758 1 97.94 104 PHE A N 1
ATOM 795 C CA . PHE A 1 104 ? -0.467 -27.109 -11.398 1 97.94 104 PHE A CA 1
ATOM 796 C C . PHE A 1 104 ? 0.371 -25.891 -11.766 1 97.94 104 PHE A C 1
ATOM 798 O O . PHE A 1 104 ? 0.419 -25.484 -12.93 1 97.94 104 PHE A O 1
ATOM 805 N N . VAL A 1 105 ? 0.991 -25.344 -10.773 1 97.31 105 VAL A N 1
ATOM 806 C CA . VAL A 1 105 ? 1.767 -24.125 -10.961 1 97.31 105 VAL A CA 1
ATOM 807 C C . VAL A 1 105 ? 3.238 -24.484 -11.18 1 97.31 105 VAL A C 1
ATOM 809 O O . VAL A 1 105 ? 3.863 -25.109 -10.328 1 97.31 105 VAL A O 1
ATOM 812 N N . LEU A 1 106 ? 3.805 -24 -12.258 1 97.31 106 LEU A N 1
ATOM 813 C CA . LEU A 1 106 ? 5.18 -24.312 -12.633 1 97.31 106 LEU A CA 1
ATOM 814 C C . LEU A 1 106 ? 6.168 -23.5 -11.805 1 97.31 106 LEU A C 1
ATOM 816 O O . LEU A 1 106 ? 7.309 -23.922 -11.602 1 97.31 106 LEU A O 1
ATOM 820 N N . GLY A 1 107 ? 5.773 -22.344 -11.383 1 95 107 GLY A N 1
ATOM 821 C CA . GLY A 1 107 ? 6.664 -21.438 -10.68 1 95 107 GLY A CA 1
ATOM 822 C C . GLY A 1 107 ? 7.383 -20.469 -11.602 1 95 107 GLY A C 1
ATOM 823 O O . GLY A 1 107 ? 8.375 -19.859 -11.203 1 95 107 GLY A O 1
ATOM 824 N N . GLY A 1 108 ? 6.996 -20.406 -12.797 1 93.94 108 GLY A N 1
ATOM 825 C CA . GLY A 1 108 ? 7.609 -19.562 -13.805 1 93.94 108 GLY A CA 1
ATOM 826 C C . GLY A 1 108 ? 7.645 -20.188 -15.18 1 93.94 108 GLY A C 1
ATOM 827 O O . GLY A 1 108 ? 6.789 -21 -15.523 1 93.94 108 GLY A O 1
ATOM 828 N N . HIS A 1 109 ? 8.539 -19.609 -15.992 1 93.94 109 HIS A N 1
ATOM 829 C CA . HIS A 1 109 ? 8.742 -20.141 -17.344 1 93.94 109 HIS A CA 1
ATOM 830 C C . HIS A 1 109 ? 10.227 -20.266 -17.656 1 93.94 109 HIS A C 1
ATOM 832 O O . HIS A 1 109 ? 11.062 -19.688 -16.969 1 93.94 109 HIS A O 1
ATOM 838 N N . LEU A 1 110 ? 10.523 -21.078 -18.641 1 94.31 110 LEU A N 1
ATOM 839 C CA . LEU A 1 110 ? 11.891 -21.219 -19.125 1 94.31 110 LEU A CA 1
ATOM 840 C C . LEU A 1 110 ? 12.398 -19.906 -19.719 1 94.31 110 LEU A C 1
ATOM 842 O O . LEU A 1 110 ? 11.672 -19.234 -20.469 1 94.31 110 LEU A O 1
ATOM 846 N N . SER A 1 111 ? 13.555 -19.484 -19.266 1 92.44 111 SER A N 1
ATOM 847 C CA . SER A 1 111 ? 14.195 -18.281 -19.781 1 92.44 111 SER A CA 1
ATOM 848 C C . SER A 1 111 ? 15.711 -18.438 -19.797 1 92.44 111 SER A C 1
ATOM 850 O O . SER A 1 111 ? 16.391 -18 -18.875 1 92.44 111 SER A O 1
ATOM 852 N N . PRO A 1 112 ? 16.172 -18.891 -20.906 1 87.69 112 PRO A N 1
ATOM 853 C CA . PRO A 1 112 ? 17.625 -19.078 -20.984 1 87.69 112 PRO A CA 1
ATOM 854 C C . PRO A 1 112 ? 18.406 -17.781 -20.75 1 87.69 112 PRO A C 1
ATOM 856 O O . PRO A 1 112 ? 19.422 -17.797 -20.047 1 87.69 112 PRO A O 1
ATOM 859 N N . LEU A 1 113 ? 17.906 -16.688 -21.281 1 89.44 113 LEU A N 1
ATOM 860 C CA . LEU A 1 113 ? 18.578 -15.391 -21.141 1 89.44 113 LEU A CA 1
ATOM 861 C C . LEU A 1 113 ? 18.656 -14.969 -19.688 1 89.44 113 LEU A C 1
ATOM 863 O O . LEU A 1 113 ? 19.625 -14.312 -19.281 1 89.44 113 LEU A O 1
ATOM 867 N N . ASP A 1 114 ? 17.688 -15.438 -18.969 1 90.19 114 ASP A N 1
ATOM 868 C CA . ASP A 1 114 ? 17.656 -15.102 -17.562 1 90.19 114 ASP A CA 1
ATOM 869 C C . ASP A 1 114 ? 18.234 -16.234 -16.703 1 90.19 114 ASP A C 1
ATOM 871 O O . ASP A 1 114 ? 18.203 -16.172 -15.477 1 90.19 114 ASP A O 1
ATOM 875 N N . GLY A 1 115 ? 18.594 -17.234 -17.25 1 91.5 115 GLY A N 1
ATOM 876 C CA . GLY A 1 115 ? 19.203 -18.359 -16.562 1 91.5 115 GLY A CA 1
ATOM 877 C C . GLY A 1 115 ? 18.203 -19.281 -15.891 1 91.5 115 GLY A C 1
ATOM 878 O O . GLY A 1 115 ? 18.547 -20.031 -14.977 1 91.5 115 GLY A O 1
ATOM 879 N N . ILE A 1 116 ? 16.969 -19.203 -16.266 1 93.06 116 ILE A N 1
ATOM 880 C CA . ILE A 1 116 ? 15.945 -20.062 -15.688 1 93.06 116 ILE A CA 1
ATOM 881 C C . ILE A 1 116 ? 15.828 -21.344 -16.5 1 93.06 116 ILE A C 1
ATOM 883 O O . ILE A 1 116 ? 15.406 -21.312 -17.656 1 93.06 116 ILE A O 1
ATOM 887 N N . ASN A 1 117 ? 16.141 -22.438 -15.852 1 93.56 117 ASN A N 1
ATOM 888 C CA . ASN A 1 117 ? 16.109 -23.734 -16.5 1 93.56 117 ASN A CA 1
ATOM 889 C C . ASN A 1 117 ? 15.016 -24.625 -15.93 1 93.56 117 ASN A C 1
ATOM 891 O O . ASN A 1 117 ? 14.273 -24.219 -15.031 1 93.56 117 ASN A O 1
ATOM 895 N N . ALA A 1 118 ? 14.836 -25.797 -16.516 1 92.56 118 ALA A N 1
ATOM 896 C CA . ALA A 1 118 ? 13.781 -26.719 -16.125 1 92.56 118 ALA A CA 1
ATOM 897 C C . ALA A 1 118 ? 13.859 -27.062 -14.648 1 92.56 118 ALA A C 1
ATOM 899 O O . ALA A 1 118 ? 12.836 -27.203 -13.977 1 92.56 118 ALA A O 1
ATOM 900 N N . ASP A 1 119 ? 15.117 -27.109 -14.148 1 93.5 119 ASP A N 1
ATOM 901 C CA . ASP A 1 119 ? 15.328 -27.5 -12.766 1 93.5 119 ASP A CA 1
ATOM 902 C C . ASP A 1 119 ? 14.891 -26.391 -11.805 1 93.5 119 ASP A C 1
ATOM 904 O O . ASP A 1 119 ? 14.703 -26.641 -10.609 1 93.5 119 ASP A O 1
ATOM 908 N N . ASP A 1 120 ? 14.727 -25.25 -12.359 1 94.44 120 ASP A N 1
ATOM 909 C CA . ASP A 1 120 ? 14.297 -24.109 -11.555 1 94.44 120 ASP A CA 1
ATOM 910 C C . ASP A 1 120 ? 12.773 -24.031 -11.477 1 94.44 120 ASP A C 1
ATOM 912 O O . ASP A 1 120 ? 12.219 -23.188 -10.773 1 94.44 120 ASP A O 1
ATOM 916 N N . LEU A 1 121 ? 12.141 -24.922 -12.133 1 96.56 121 LEU A N 1
ATOM 917 C CA . LEU A 1 121 ? 10.68 -24.969 -12.188 1 96.56 121 LEU A CA 1
ATOM 918 C C . LEU A 1 121 ? 10.164 -26.281 -11.578 1 96.56 121 LEU A C 1
ATOM 920 O O . LEU A 1 121 ? 10.953 -27.156 -11.219 1 96.56 121 LEU A O 1
ATOM 924 N N . ASN A 1 122 ? 8.906 -26.391 -11.477 1 97.25 122 ASN A N 1
ATOM 925 C CA . ASN A 1 122 ? 8.289 -27.562 -10.867 1 97.25 122 ASN A CA 1
ATOM 926 C C . ASN A 1 122 ? 7.945 -28.625 -11.914 1 97.25 122 ASN A C 1
ATOM 928 O O . ASN A 1 122 ? 6.926 -29.312 -11.797 1 97.25 122 ASN A O 1
ATOM 932 N N . ILE A 1 123 ? 8.75 -28.75 -12.883 1 96.44 123 ILE A N 1
ATOM 933 C CA . ILE A 1 123 ? 8.422 -29.609 -14.008 1 96.44 123 ILE A CA 1
ATOM 934 C C . ILE A 1 123 ? 8.523 -31.078 -13.57 1 96.44 123 ILE A C 1
ATOM 936 O O . ILE A 1 123 ? 7.656 -31.891 -13.906 1 96.44 123 ILE A O 1
ATOM 940 N N . ASP A 1 124 ? 9.57 -31.406 -12.828 1 95.88 124 ASP A N 1
ATOM 941 C CA . ASP A 1 124 ? 9.719 -32.781 -12.344 1 95.88 124 ASP A CA 1
ATOM 942 C C . ASP A 1 124 ? 8.523 -33.188 -11.484 1 95.88 124 ASP A C 1
ATOM 944 O O . ASP A 1 124 ? 8.039 -34.312 -11.586 1 95.88 124 ASP A O 1
ATOM 948 N N . GLN A 1 125 ? 8.156 -32.281 -10.695 1 97 125 GLN A N 1
ATOM 949 C CA . GLN A 1 125 ? 7.004 -32.562 -9.836 1 97 125 GLN A CA 1
ATOM 950 C C . GLN A 1 125 ? 5.738 -32.75 -10.664 1 97 125 GLN A C 1
ATOM 952 O O . GLN A 1 125 ? 4.883 -33.562 -10.328 1 97 125 GLN A O 1
ATOM 957 N N . LEU A 1 126 ? 5.625 -32 -11.695 1 97.56 126 LEU A N 1
ATOM 958 C CA . LEU A 1 126 ? 4.492 -32.156 -12.609 1 97.56 126 LEU A CA 1
ATOM 959 C C . LEU A 1 126 ? 4.48 -33.531 -13.234 1 97.56 126 LEU A C 1
ATOM 961 O O . LEU A 1 126 ? 3.443 -34.219 -13.25 1 97.56 126 LEU A O 1
ATOM 965 N N . VAL A 1 127 ? 5.59 -33.938 -13.711 1 96.38 127 VAL A N 1
ATOM 966 C CA . VAL A 1 127 ? 5.703 -35.25 -14.336 1 96.38 127 VAL A CA 1
ATOM 967 C C . VAL A 1 127 ? 5.352 -36.344 -13.328 1 96.38 127 VAL A C 1
ATOM 969 O O . VAL A 1 127 ? 4.605 -37.281 -13.648 1 96.38 127 VAL A O 1
ATOM 972 N N . ASN A 1 128 ? 5.898 -36.219 -12.203 1 96.5 128 ASN A N 1
ATOM 973 C CA . ASN A 1 128 ? 5.594 -37.188 -11.156 1 96.5 128 ASN A CA 1
ATOM 974 C C . ASN A 1 128 ? 4.105 -37.219 -10.836 1 96.5 128 ASN A C 1
ATOM 976 O O . ASN A 1 128 ? 3.529 -38.281 -10.633 1 96.5 128 ASN A O 1
ATOM 980 N N . ARG A 1 129 ? 3.514 -36.062 -10.789 1 95.94 129 ARG A N 1
ATOM 981 C CA . ARG A 1 129 ? 2.088 -35.938 -10.508 1 95.94 129 ARG A CA 1
ATOM 982 C C . ARG A 1 129 ? 1.254 -36.688 -11.555 1 95.94 129 ARG A C 1
ATOM 984 O O . ARG A 1 129 ? 0.281 -37.344 -11.219 1 95.94 129 ARG A O 1
ATOM 991 N N . VAL A 1 130 ? 1.561 -36.562 -12.766 1 95.25 130 VAL A N 1
ATOM 992 C CA . VAL A 1 130 ? 0.76 -37.156 -13.836 1 95.25 130 VAL A CA 1
ATOM 993 C C . VAL A 1 130 ? 1.012 -38.656 -13.891 1 95.25 130 VAL A C 1
ATOM 995 O O . VAL A 1 130 ? 0.137 -39.438 -14.297 1 95.25 130 VAL A O 1
ATOM 998 N N . LYS A 1 131 ? 2.164 -39.094 -13.398 1 94.44 131 LYS A N 1
ATOM 999 C CA . LYS A 1 131 ? 2.469 -40.5 -13.328 1 94.44 131 LYS A CA 1
ATOM 1000 C C . LYS A 1 131 ? 1.667 -41.188 -12.219 1 94.44 131 LYS A C 1
ATOM 1002 O O . LYS A 1 131 ? 1.172 -42.312 -12.391 1 94.44 131 LYS A O 1
ATOM 1007 N N . THR A 1 132 ? 1.562 -40.531 -11.156 1 93.75 132 THR A N 1
ATOM 1008 C CA . THR A 1 132 ? 0.952 -41.094 -9.969 1 93.75 132 THR A CA 1
ATOM 1009 C C . THR A 1 132 ? -0.564 -40.938 -10 1 93.75 132 THR A C 1
ATOM 1011 O O . THR A 1 132 ? -1.297 -41.781 -9.469 1 93.75 132 THR A O 1
ATOM 1014 N N . ALA A 1 133 ? -1.011 -39.812 -10.516 1 92.56 133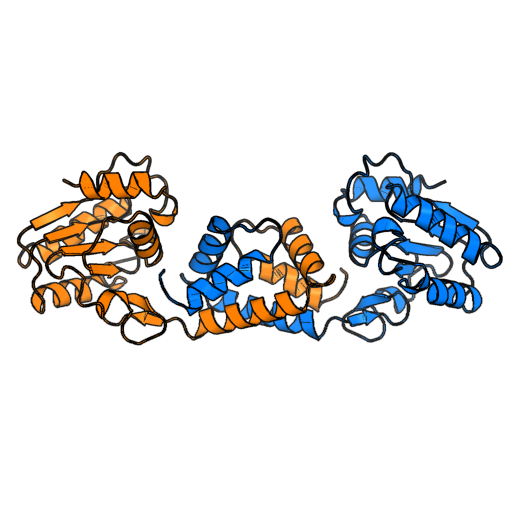 ALA A N 1
ATOM 1015 C CA . ALA A 1 133 ? -2.434 -39.531 -10.688 1 92.56 133 ALA A CA 1
ATOM 1016 C C . ALA A 1 133 ? -2.746 -39.156 -12.133 1 92.56 133 ALA A C 1
ATOM 1018 O O . ALA A 1 133 ? -2.801 -37.969 -12.461 1 92.56 133 ALA A O 1
ATOM 1019 N N . PRO A 1 134 ? -2.975 -40.188 -12.891 1 91.06 134 PRO A N 1
ATOM 1020 C CA . PRO A 1 134 ? -3.154 -39.969 -14.328 1 91.06 134 PRO A CA 1
ATOM 1021 C C . PRO A 1 134 ? -4.328 -39.031 -14.625 1 91.06 134 PRO A C 1
ATOM 1023 O O . PRO A 1 134 ? -5.348 -39.062 -13.93 1 91.06 134 PRO A O 1
ATOM 1026 N N . VAL A 1 135 ? -4.137 -38.219 -15.594 1 95.12 135 VAL A N 1
ATOM 1027 C CA . VAL A 1 135 ? -5.164 -37.281 -16.062 1 95.12 135 VAL A CA 1
ATOM 1028 C C . VAL A 1 135 ? -5.457 -37.562 -17.531 1 95.12 135 VAL A C 1
ATOM 1030 O O . VAL A 1 135 ? -4.609 -38.062 -18.266 1 95.12 135 VAL A O 1
ATOM 1033 N N . ASP A 1 136 ? -6.625 -37.188 -17.969 1 94.69 136 ASP A N 1
ATOM 1034 C CA . ASP A 1 136 ? -7.02 -37.375 -19.359 1 94.69 136 ASP A CA 1
ATOM 1035 C C . ASP A 1 136 ? -6.469 -36.281 -20.25 1 94.69 136 ASP A C 1
ATOM 1037 O O . ASP A 1 136 ? -6.113 -36.5 -21.406 1 94.69 136 ASP A O 1
ATOM 1041 N N . GLU A 1 137 ? -6.449 -35.094 -19.641 1 94.94 137 GLU A N 1
ATOM 1042 C CA . GLU A 1 137 ? -6.055 -33.938 -20.422 1 94.94 137 GLU A CA 1
ATOM 1043 C C . GLU A 1 137 ? -5.242 -32.938 -19.594 1 94.94 137 GLU A C 1
ATOM 1045 O O . GLU A 1 137 ? -5.574 -32.688 -18.422 1 94.94 137 GLU A O 1
ATOM 1050 N N . ILE A 1 138 ? -4.203 -32.469 -20.266 1 95.75 138 ILE A N 1
ATOM 1051 C CA . ILE A 1 138 ? -3.453 -31.359 -19.719 1 95.75 138 ILE A CA 1
ATOM 1052 C C . ILE A 1 138 ? -3.668 -30.125 -20.578 1 95.75 138 ILE A C 1
ATOM 1054 O O . ILE A 1 138 ? -3.518 -30.172 -21.797 1 95.75 138 ILE A O 1
ATOM 1058 N N . ILE A 1 139 ? -4.078 -29.078 -19.938 1 92.56 139 ILE A N 1
ATOM 1059 C CA . ILE A 1 139 ? -4.215 -27.781 -20.609 1 92.56 139 ILE A CA 1
ATOM 1060 C C . ILE A 1 139 ? -3.02 -26.906 -20.266 1 92.56 139 ILE A C 1
ATOM 1062 O O . ILE A 1 139 ? -2.779 -26.594 -19.094 1 92.56 139 ILE A O 1
ATOM 1066 N N . LEU A 1 140 ? -2.271 -26.5 -21.312 1 93.94 140 LEU A N 1
ATOM 1067 C CA . LEU A 1 140 ? -1.129 -25.625 -21.109 1 93.94 140 LEU A CA 1
ATOM 1068 C C . LEU A 1 140 ? -1.546 -24.156 -21.219 1 93.94 140 LEU A C 1
ATOM 1070 O O . LEU A 1 140 ? -1.864 -23.672 -22.297 1 93.94 140 LEU A O 1
ATOM 1074 N N . ALA A 1 141 ? -1.489 -23.547 -20.062 1 91 141 ALA A N 1
ATOM 1075 C CA . ALA A 1 141 ? -1.905 -22.156 -20 1 91 141 ALA A CA 1
ATOM 1076 C C . ALA A 1 141 ? -0.725 -21.234 -19.672 1 91 141 ALA A C 1
ATOM 1078 O O . ALA A 1 141 ? -0.812 -20.406 -18.766 1 91 141 ALA A O 1
ATOM 1079 N N . THR A 1 142 ? 0.361 -21.406 -20.375 1 90.06 142 THR A N 1
ATOM 1080 C CA . THR A 1 142 ? 1.524 -20.531 -20.25 1 90.06 142 THR A CA 1
ATOM 1081 C C . THR A 1 142 ? 1.386 -19.297 -21.156 1 90.06 142 THR A C 1
ATOM 1083 O O . THR A 1 142 ? 0.52 -19.266 -22.031 1 90.06 142 THR A O 1
ATOM 1086 N N . SER A 1 143 ? 2.182 -18.344 -20.875 1 82.94 143 SER A N 1
ATOM 1087 C CA . SER A 1 143 ? 2.117 -17.062 -21.594 1 82.94 143 SER A CA 1
ATOM 1088 C C . SER A 1 143 ? 2.342 -17.266 -23.094 1 82.94 143 SER A C 1
ATOM 1090 O O . SER A 1 143 ? 2.867 -18.297 -23.516 1 82.94 143 SER A O 1
ATOM 1092 N N . THR A 1 144 ? 1.914 -16.281 -23.875 1 79 144 THR A N 1
ATOM 1093 C CA . THR A 1 144 ? 2.033 -16.375 -25.328 1 79 144 THR A CA 1
ATOM 1094 C C . THR A 1 144 ? 3.381 -15.836 -25.797 1 79 144 THR A C 1
ATOM 1096 O O . THR A 1 144 ? 3.664 -15.82 -27 1 79 144 THR A O 1
ATOM 1099 N N . THR A 1 145 ? 4.195 -15.398 -24.906 1 83 145 THR A N 1
ATOM 1100 C CA . THR A 1 145 ? 5.543 -14.961 -25.25 1 83 145 THR A CA 1
ATOM 1101 C C . THR A 1 145 ? 6.375 -16.125 -25.766 1 83 145 THR A C 1
ATOM 1103 O O . THR A 1 145 ? 5.957 -17.281 -25.672 1 83 145 THR A O 1
ATOM 1106 N N . VAL A 1 146 ? 7.457 -15.797 -26.297 1 85.38 146 VAL A N 1
ATOM 1107 C CA . VAL A 1 146 ? 8.352 -16.844 -26.797 1 85.38 146 VAL A CA 1
ATOM 1108 C C . VAL A 1 146 ? 8.727 -17.781 -25.656 1 85.38 146 VAL A C 1
ATOM 1110 O O . VAL A 1 146 ? 8.727 -19 -25.828 1 85.38 146 VAL A O 1
ATOM 1113 N N . GLU A 1 147 ? 9.07 -17.234 -24.547 1 90.88 147 GLU A N 1
ATOM 1114 C CA . GLU A 1 147 ? 9.438 -18.031 -23.391 1 90.88 147 GLU A CA 1
ATOM 1115 C C . GLU A 1 147 ? 8.281 -18.922 -22.938 1 90.88 147 GLU A C 1
ATOM 1117 O O . GLU A 1 147 ? 8.484 -20.094 -22.609 1 90.88 147 GLU A O 1
ATOM 1122 N N . GLY A 1 148 ? 7.074 -18.359 -22.938 1 89.75 148 GLY A N 1
ATOM 1123 C CA . GLY A 1 148 ? 5.898 -19.141 -22.578 1 89.75 148 GLY A CA 1
ATOM 1124 C C . GLY A 1 148 ? 5.609 -20.281 -23.531 1 89.75 148 GLY A C 1
ATOM 1125 O O . GLY A 1 148 ? 5.254 -21.375 -23.109 1 89.75 148 GLY A O 1
ATOM 1126 N N . GLN A 1 149 ? 5.793 -20 -24.781 1 87.44 149 GLN A N 1
ATOM 1127 C CA . GLN A 1 149 ? 5.586 -21.016 -25.797 1 87.44 149 GLN A CA 1
ATOM 1128 C C . GLN A 1 149 ? 6.633 -22.125 -25.688 1 87.44 149 GLN A C 1
ATOM 1130 O O . GLN A 1 149 ? 6.309 -23.312 -25.797 1 87.44 149 GLN A O 1
ATOM 1135 N N . THR A 1 150 ? 7.82 -21.734 -25.5 1 91.38 150 THR A N 1
ATOM 1136 C CA . THR A 1 150 ? 8.898 -22.703 -25.312 1 91.38 150 THR A CA 1
ATOM 1137 C C . THR A 1 150 ? 8.641 -23.594 -24.094 1 91.38 150 THR A C 1
ATOM 1139 O O . THR A 1 150 ? 8.812 -24.797 -24.156 1 91.38 150 THR A O 1
ATOM 1142 N N . THR A 1 151 ? 8.219 -22.953 -23.094 1 95.06 151 THR A N 1
ATOM 1143 C CA . THR A 1 151 ? 7.891 -23.688 -21.891 1 95.06 151 THR A CA 1
ATOM 1144 C C . THR A 1 151 ? 6.77 -24.688 -22.141 1 95.06 151 THR A C 1
ATOM 1146 O O . THR A 1 151 ? 6.855 -25.844 -21.734 1 95.06 151 THR A O 1
ATOM 1149 N N . ALA A 1 152 ? 5.75 -24.25 -22.828 1 92.75 152 ALA A N 1
ATOM 1150 C CA . ALA A 1 152 ? 4.625 -25.109 -23.172 1 92.75 152 ALA A CA 1
ATOM 1151 C C . ALA A 1 152 ? 5.09 -26.328 -23.969 1 92.75 152 ALA A C 1
ATOM 1153 O O . ALA A 1 152 ? 4.684 -27.453 -23.672 1 92.75 152 ALA A O 1
ATOM 1154 N N . HIS A 1 153 ? 5.895 -26.047 -24.891 1 93.31 153 HIS A N 1
ATOM 1155 C CA . HIS A 1 153 ? 6.414 -27.125 -25.719 1 93.31 153 HIS A CA 1
ATOM 1156 C C . HIS A 1 153 ? 7.211 -28.125 -24.891 1 93.31 153 HIS A C 1
ATOM 1158 O O . HIS A 1 153 ? 7.055 -29.328 -25.047 1 93.31 153 HIS A O 1
ATOM 1164 N N . PHE A 1 154 ? 8.07 -27.594 -24.078 1 95.75 154 PHE A N 1
ATOM 1165 C CA . PHE A 1 154 ? 8.898 -28.438 -23.219 1 95.75 154 PHE A CA 1
ATOM 1166 C C . PHE A 1 154 ? 8.031 -29.328 -22.344 1 95.75 154 PHE A C 1
ATOM 1168 O O . PHE A 1 154 ? 8.289 -30.531 -22.234 1 95.75 154 PHE A O 1
ATOM 1175 N N . ILE A 1 155 ? 7.016 -28.797 -21.766 1 96.62 155 ILE A N 1
ATOM 1176 C CA . ILE A 1 155 ? 6.121 -29.531 -20.875 1 96.62 155 ILE A CA 1
ATOM 1177 C C . ILE A 1 155 ? 5.371 -30.609 -21.672 1 96.62 155 ILE A C 1
ATOM 1179 O O . ILE A 1 155 ? 5.234 -31.734 -21.219 1 96.62 155 ILE A O 1
ATOM 1183 N N . ALA A 1 156 ? 4.828 -30.219 -22.828 1 95.06 156 ALA A N 1
ATOM 1184 C CA . ALA A 1 156 ? 4.109 -31.156 -23.688 1 95.06 156 ALA A CA 1
ATOM 1185 C C . ALA A 1 156 ? 4.949 -32.406 -23.953 1 95.06 156 ALA A C 1
ATOM 1187 O O . ALA A 1 156 ? 4.453 -33.531 -23.875 1 95.06 156 ALA A O 1
ATOM 1188 N N . GLU A 1 157 ? 6.199 -32.156 -24.203 1 95.31 157 GLU A N 1
ATOM 1189 C CA . GLU A 1 157 ? 7.109 -33.25 -24.484 1 95.31 157 GLU A CA 1
ATOM 1190 C C . GLU A 1 157 ? 7.367 -34.094 -23.234 1 95.31 157 GLU A C 1
ATOM 1192 O O . GLU A 1 157 ? 7.41 -35.312 -23.297 1 95.31 157 GLU A O 1
ATOM 1197 N N . ALA A 1 158 ? 7.516 -33.469 -22.141 1 95.31 158 ALA A N 1
ATOM 1198 C CA . ALA A 1 158 ? 7.863 -34.125 -20.875 1 95.31 158 ALA A CA 1
ATOM 1199 C C . ALA A 1 158 ? 6.734 -35.031 -20.406 1 95.31 158 ALA A C 1
ATOM 1201 O O . ALA A 1 158 ? 6.98 -36.062 -19.781 1 95.31 158 ALA A O 1
ATOM 1202 N N . VAL A 1 159 ? 5.484 -34.688 -20.797 1 95.56 159 VAL A N 1
ATOM 1203 C CA . VAL A 1 159 ? 4.363 -35.406 -20.219 1 95.56 159 VAL A CA 1
ATOM 1204 C C . VAL A 1 159 ? 3.707 -36.281 -21.281 1 95.56 159 VAL A C 1
ATOM 1206 O O . VAL A 1 159 ? 2.744 -37 -21 1 95.56 159 VAL A O 1
ATOM 1209 N N . ARG A 1 160 ? 4.148 -36.219 -22.5 1 91.12 160 ARG A N 1
ATOM 1210 C CA . ARG A 1 160 ? 3.52 -36.812 -23.672 1 91.12 160 ARG A CA 1
ATOM 1211 C C . ARG A 1 160 ? 3.27 -38.312 -23.453 1 91.12 160 ARG A C 1
ATOM 1213 O O . ARG A 1 160 ? 2.248 -38.844 -23.891 1 91.12 160 ARG A O 1
ATOM 1220 N N . ARG A 1 161 ? 4.094 -39 -22.75 1 91.56 161 ARG A N 1
ATOM 1221 C CA . ARG A 1 161 ? 4.008 -40.438 -22.578 1 91.56 161 ARG A CA 1
ATOM 1222 C C . ARG A 1 161 ? 3.027 -40.812 -21.469 1 91.56 161 ARG A C 1
ATOM 1224 O O . ARG A 1 161 ? 2.619 -41.969 -21.359 1 91.56 161 ARG A O 1
ATOM 1231 N N . HIS A 1 162 ? 2.654 -39.844 -20.797 1 92.69 162 HIS A N 1
ATOM 1232 C CA . HIS A 1 162 ? 1.895 -40.156 -19.594 1 92.69 162 HIS A CA 1
ATOM 1233 C C . HIS A 1 162 ? 0.464 -39.625 -19.703 1 92.69 162 HIS A C 1
ATOM 1235 O O . HIS A 1 162 ? -0.389 -39.969 -18.875 1 92.69 162 HIS A O 1
ATOM 1241 N N . VAL A 1 163 ? 0.249 -38.812 -20.656 1 90.56 163 VAL A N 1
ATOM 1242 C CA . VAL A 1 163 ? -1.062 -38.156 -20.75 1 90.56 163 VAL A CA 1
ATOM 1243 C C . VAL A 1 163 ? -1.621 -38.375 -22.156 1 90.56 163 VAL A C 1
ATOM 1245 O O . VAL A 1 163 ? -0.875 -38.312 -23.141 1 90.56 163 VAL A O 1
ATOM 1248 N N . GLY A 1 164 ? -2.926 -38.562 -22.188 1 85.12 164 GLY A N 1
ATOM 1249 C CA . GLY A 1 164 ? -3.564 -38.875 -23.453 1 85.12 164 GLY A CA 1
ATOM 1250 C C . GLY A 1 164 ? -3.703 -37.656 -24.344 1 85.12 164 GLY A C 1
ATOM 1251 O O . GLY A 1 164 ? -3.586 -37.75 -25.562 1 85.12 164 GLY A O 1
ATOM 1252 N N . LYS A 1 165 ? -4.016 -36.469 -23.766 1 93.94 165 LYS A N 1
ATOM 1253 C CA . LYS A 1 165 ? -4.316 -35.281 -24.531 1 93.94 165 LYS A CA 1
ATOM 1254 C C . LYS A 1 165 ? -3.676 -34.031 -23.891 1 93.94 165 LYS A C 1
ATOM 1256 O O . LYS A 1 165 ? -3.814 -33.812 -22.688 1 93.94 165 LYS A O 1
ATOM 1261 N N . VAL A 1 166 ? -2.912 -33.344 -24.75 1 93.62 166 VAL A N 1
ATOM 1262 C CA . VAL A 1 166 ? -2.322 -32.062 -24.297 1 93.62 166 VAL A CA 1
ATOM 1263 C C . VAL A 1 166 ? -2.807 -30.938 -25.203 1 93.62 166 VAL A C 1
ATOM 1265 O O . VAL A 1 166 ? -2.67 -31 -26.422 1 93.62 166 VAL A O 1
ATOM 1268 N N . THR A 1 167 ? -3.48 -29.906 -24.609 1 90.31 167 THR A N 1
ATOM 1269 C CA . THR A 1 167 ? -4 -28.766 -25.344 1 90.31 167 THR A CA 1
ATOM 1270 C C . THR A 1 167 ? -3.424 -27.469 -24.812 1 90.31 167 THR A C 1
ATOM 1272 O O . THR A 1 167 ? -2.859 -27.438 -23.719 1 90.31 167 THR A O 1
ATOM 1275 N N . ARG A 1 168 ? -3.492 -26.484 -25.719 1 86.94 168 ARG A N 1
ATOM 1276 C CA . ARG A 1 168 ? -2.998 -25.156 -25.344 1 86.94 168 ARG A CA 1
ATOM 1277 C C . ARG A 1 168 ? -4.109 -24.109 -25.422 1 86.94 168 ARG A C 1
ATOM 1279 O O . ARG A 1 168 ? -4.945 -24.156 -26.312 1 86.94 168 ARG A O 1
ATOM 1286 N N . ILE A 1 169 ? -4.066 -23.203 -24.453 1 79 169 ILE A N 1
ATOM 1287 C CA . ILE A 1 169 ? -5.059 -22.141 -24.438 1 79 169 ILE A CA 1
ATOM 1288 C C . ILE A 1 169 ? -4.895 -21.266 -25.688 1 79 169 ILE A C 1
ATOM 1290 O O . ILE A 1 169 ? -3.785 -21.109 -26.203 1 79 169 ILE A O 1
ATOM 1294 N N . ALA A 1 170 ? -6.039 -20.672 -26.281 1 65.06 170 ALA A N 1
ATOM 1295 C CA . ALA A 1 170 ? -6.039 -19.938 -27.547 1 65.06 170 ALA A CA 1
ATOM 1296 C C . ALA A 1 170 ? -5.125 -18.719 -27.469 1 65.06 170 ALA A C 1
ATOM 1298 O O . ALA A 1 170 ? -5.094 -18.016 -26.453 1 65.06 170 ALA A O 1
ATOM 1299 N N . GLN A 1 171 ? -4.141 -18.438 -28.438 1 59 171 GLN A N 1
ATOM 1300 C CA . GLN A 1 171 ? -3.051 -17.484 -28.547 1 59 171 GLN A CA 1
ATOM 1301 C C . GLN A 1 171 ? -3.584 -16.078 -28.844 1 59 171 GLN A C 1
ATOM 1303 O O . GLN A 1 171 ? -2.854 -15.094 -28.734 1 59 171 GLN A O 1
ATOM 1308 N N . GLY A 1 172 ? -4.66 -15.836 -29.5 1 51.78 172 GLY A N 1
ATOM 1309 C CA . GLY A 1 172 ? -5.102 -14.531 -29.953 1 51.78 172 GLY A CA 1
ATOM 1310 C C . GLY A 1 172 ? -5.223 -13.516 -28.844 1 51.78 172 GLY A C 1
ATOM 1311 O O . GLY A 1 172 ? -5.855 -12.469 -29 1 51.78 172 GLY A O 1
ATOM 1312 N N . ILE A 1 173 ? -4.828 -13.82 -27.859 1 50.78 173 ILE A N 1
ATOM 1313 C CA . ILE A 1 173 ? -4.879 -12.852 -26.766 1 50.78 173 ILE A CA 1
ATOM 1314 C C . ILE A 1 173 ? -3.666 -11.922 -26.844 1 50.78 173 ILE A C 1
ATOM 1316 O O . ILE A 1 173 ? -2.525 -12.391 -26.922 1 50.78 173 ILE A O 1
ATOM 1320 N N . PRO A 1 174 ? -3.844 -10.617 -27.406 1 45 174 PRO A N 1
ATOM 1321 C CA . PRO A 1 174 ? -2.705 -9.703 -27.453 1 45 174 PRO A CA 1
ATOM 1322 C C . PRO A 1 174 ? -1.77 -9.875 -26.25 1 45 174 PRO A C 1
ATOM 1324 O O . PRO A 1 174 ? -2.174 -9.641 -25.109 1 45 174 PRO A O 1
ATOM 1327 N N . MET A 1 175 ? -1.21 -10.914 -26.172 1 45.34 175 MET A N 1
ATOM 1328 C CA . MET A 1 175 ? -0.608 -11.492 -24.969 1 45.34 175 MET A CA 1
ATOM 1329 C C . MET A 1 175 ? 0.598 -10.672 -24.516 1 45.34 175 MET A C 1
ATOM 1331 O O . MET A 1 175 ? 1.72 -11.188 -24.484 1 45.34 175 MET A O 1
ATOM 1335 N N . GLY A 1 176 ? 0.943 -9.664 -25.156 1 44.12 176 GLY A N 1
ATOM 1336 C CA . GLY A 1 176 ? 2.123 -9.109 -24.516 1 44.12 176 GLY A CA 1
ATOM 1337 C C . GLY A 1 176 ? 2.082 -9.219 -23 1 44.12 176 GLY A C 1
ATOM 1338 O O . GLY A 1 176 ? 3.086 -8.969 -22.328 1 44.12 176 GLY A O 1
ATOM 1339 N N . GLY A 1 177 ? 0.886 -9.453 -22.297 1 46.97 177 GLY A N 1
ATOM 1340 C CA . GLY A 1 177 ? 0.888 -9.312 -20.844 1 46.97 177 GLY A CA 1
ATOM 1341 C C . GLY A 1 177 ? 0.549 -10.602 -20.125 1 46.97 177 GLY A C 1
ATOM 1342 O O . GLY A 1 177 ? 0.197 -11.602 -20.75 1 46.97 177 GLY A O 1
ATOM 1343 N N . GLU A 1 178 ? 0.968 -10.883 -18.828 1 56.19 178 GLU A N 1
ATOM 1344 C CA . GLU A 1 178 ? 0.68 -11.875 -17.797 1 56.19 178 GLU A CA 1
ATOM 1345 C C . GLU A 1 178 ? -0.82 -12.125 -17.672 1 56.19 178 GLU A C 1
ATOM 1347 O O . GLU A 1 178 ? -1.616 -11.188 -17.75 1 56.19 178 GLU A O 1
ATOM 1352 N N . LEU A 1 179 ? -1.295 -13.484 -17.906 1 55.06 179 LEU A N 1
ATOM 1353 C CA . LEU A 1 179 ? -2.684 -13.906 -17.781 1 55.06 179 LEU A CA 1
ATOM 1354 C C . LEU A 1 179 ? -3.416 -13.086 -16.734 1 55.06 179 LEU A C 1
ATOM 1356 O O . LEU A 1 179 ? -4.609 -12.805 -16.875 1 55.06 179 LEU A O 1
ATOM 1360 N N . GLU A 1 180 ? -2.6 -12.695 -15.766 1 54.34 180 GLU A N 1
ATOM 1361 C CA . GLU A 1 180 ? -3.191 -12.055 -14.594 1 54.34 180 GLU A CA 1
ATOM 1362 C C . GLU A 1 180 ? -3.848 -10.727 -14.969 1 54.34 180 GLU A C 1
ATOM 1364 O O . GLU A 1 180 ? -4.734 -10.242 -14.258 1 54.34 180 GLU A O 1
ATOM 1369 N N . TYR A 1 181 ? -3.475 -10.312 -16.219 1 56.16 181 TYR A N 1
ATOM 1370 C CA . TYR A 1 181 ? -3.951 -8.977 -16.547 1 56.16 181 TYR A CA 1
ATOM 1371 C C . TYR A 1 181 ? -5.047 -9.031 -17.609 1 56.16 181 TYR A C 1
ATOM 1373 O O . TYR A 1 181 ? -5.547 -8 -18.047 1 56.16 181 TYR A O 1
ATOM 1381 N N . LEU A 1 182 ? -5.434 -10.258 -17.906 1 54.81 182 LEU A N 1
ATOM 1382 C CA . LEU A 1 182 ? -6.484 -10.422 -18.906 1 54.81 182 LEU A CA 1
ATOM 1383 C C . LEU A 1 182 ? -7.863 -10.406 -18.25 1 54.81 182 LEU A C 1
ATOM 1385 O O . LEU A 1 182 ? -8.016 -10.82 -17.109 1 54.81 182 LEU A O 1
ATOM 1389 N N . ASP A 1 183 ? -8.719 -9.812 -19.047 1 57.34 183 ASP A N 1
ATOM 1390 C CA . ASP A 1 183 ? -10.094 -9.852 -18.547 1 57.34 183 ASP A CA 1
ATOM 1391 C C . ASP A 1 183 ? -10.625 -11.289 -18.531 1 57.34 183 ASP A C 1
ATOM 1393 O O . ASP A 1 183 ? -10.203 -12.125 -19.328 1 57.34 183 ASP A O 1
ATOM 1397 N N . SER A 1 184 ? -11.492 -11.555 -17.578 1 57.31 184 SER A N 1
ATOM 1398 C CA . SER A 1 184 ? -12.039 -12.883 -17.312 1 57.31 184 SER A CA 1
ATOM 1399 C C . SER A 1 184 ? -12.68 -13.477 -18.562 1 57.31 184 SER A C 1
ATOM 1401 O O . SER A 1 184 ? -12.562 -14.68 -18.812 1 57.31 184 SER A O 1
ATOM 1403 N N . MET A 1 185 ? -13.383 -12.672 -19.281 1 54.03 185 MET A N 1
ATOM 1404 C CA . MET A 1 185 ? -14.086 -13.156 -20.469 1 54.03 185 MET A CA 1
ATOM 1405 C C . MET A 1 185 ? -13.102 -13.664 -21.516 1 54.03 185 MET A C 1
ATOM 1407 O O . MET A 1 185 ? -13.312 -14.719 -22.109 1 54.03 185 MET A O 1
ATOM 1411 N N . THR A 1 186 ? -12.047 -12.938 -21.672 1 55.94 186 THR A N 1
ATOM 1412 C CA . THR A 1 186 ? -11.023 -13.328 -22.641 1 55.94 186 THR A CA 1
ATOM 1413 C C . THR A 1 186 ? -10.352 -14.633 -22.219 1 55.94 186 THR A C 1
ATOM 1415 O O . THR A 1 186 ? -10.133 -15.523 -23.047 1 55.94 186 THR A O 1
ATOM 1418 N N . LEU A 1 187 ? -10.164 -14.773 -20.984 1 61.03 187 LEU A N 1
ATOM 1419 C CA . LEU A 1 187 ? -9.516 -15.969 -20.469 1 61.03 187 LEU A CA 1
ATOM 1420 C C . LEU A 1 187 ? -10.43 -17.188 -20.609 1 61.03 187 LEU A C 1
ATOM 1422 O O . LEU A 1 187 ? -9.977 -18.266 -20.969 1 61.03 187 LEU A O 1
ATOM 1426 N N . SER A 1 188 ? -11.648 -16.875 -20.297 1 60.59 188 SER A N 1
ATOM 1427 C CA . SER A 1 188 ? -12.609 -17.969 -20.438 1 60.59 188 SER A CA 1
ATOM 1428 C C . SER A 1 188 ? -12.688 -18.453 -21.875 1 60.59 188 SER A C 1
ATOM 1430 O O . SER A 1 188 ? -12.688 -19.672 -22.125 1 60.59 188 SER A O 1
ATOM 1432 N N . GLN A 1 189 ? -12.734 -17.562 -22.797 1 60.5 189 GLN A N 1
ATOM 1433 C CA . GLN A 1 189 ? -12.797 -17.906 -24.219 1 60.5 189 GLN A CA 1
ATOM 1434 C C . GLN A 1 189 ? -11.531 -18.625 -24.672 1 60.5 189 GLN A C 1
ATOM 1436 O O . GLN A 1 189 ? -11.594 -19.578 -25.469 1 60.5 189 GLN A O 1
ATOM 1441 N N . ALA A 1 190 ? -10.477 -18.203 -24.156 1 63.91 190 ALA A N 1
ATOM 1442 C CA . ALA A 1 190 ? -9.211 -18.828 -24.516 1 63.91 190 ALA A CA 1
ATOM 1443 C C . ALA A 1 190 ? -9.141 -20.266 -24.031 1 63.91 190 ALA A C 1
ATOM 1445 O O . ALA A 1 190 ? -8.625 -21.141 -24.734 1 63.91 190 ALA A O 1
ATOM 1446 N N . LEU A 1 191 ? -9.648 -20.469 -22.891 1 62.78 191 LEU A N 1
ATOM 1447 C CA . LEU A 1 191 ? -9.656 -21.812 -22.328 1 62.78 191 LEU A CA 1
ATOM 1448 C C . LEU A 1 191 ? -10.578 -22.734 -23.125 1 62.78 191 LEU A C 1
ATOM 1450 O O . LEU A 1 191 ? -10.281 -23.922 -23.297 1 62.78 191 LEU A O 1
ATOM 1454 N N . GLN A 1 192 ? -11.672 -22.094 -23.594 1 60.81 192 GLN A N 1
ATOM 1455 C CA . GLN A 1 192 ? -12.648 -22.875 -24.359 1 60.81 192 GLN A CA 1
ATOM 1456 C C . GLN A 1 192 ? -12.133 -23.172 -25.766 1 60.81 192 GLN A C 1
ATOM 1458 O O . GLN A 1 192 ? -12.461 -24.203 -26.344 1 60.81 192 GLN A O 1
ATOM 1463 N N . ASN A 1 193 ? -11.375 -22.188 -26.328 1 57.06 193 ASN A N 1
ATOM 1464 C CA . ASN A 1 193 ? -10.906 -22.312 -27.719 1 57.06 193 ASN A CA 1
ATOM 1465 C C . ASN A 1 193 ? -9.508 -22.938 -27.781 1 57.06 193 ASN A C 1
ATOM 1467 O O . ASN A 1 193 ? -8.766 -22.703 -28.734 1 57.06 193 ASN A O 1
ATOM 1471 N N . ARG A 1 194 ? -9.242 -23.562 -26.828 1 53.06 194 ARG A N 1
ATOM 1472 C CA . ARG A 1 194 ? -7.91 -24.172 -26.75 1 53.06 194 ARG A CA 1
ATOM 1473 C C . ARG A 1 194 ? -7.75 -25.266 -27.797 1 53.06 194 ARG A C 1
ATOM 1475 O O . ARG A 1 194 ? -8.719 -25.922 -28.172 1 53.06 194 ARG A O 1
ATOM 1482 N N . SER A 1 195 ? -6.633 -25.359 -28.5 1 59.97 195 SER A N 1
ATOM 1483 C CA . SER A 1 195 ? -6.297 -26.344 -29.531 1 59.97 195 SER A CA 1
ATOM 1484 C C . SER A 1 195 ? -5.09 -27.172 -29.109 1 59.97 195 SER A C 1
ATOM 1486 O O . SER A 1 195 ? -4.223 -26.703 -28.375 1 59.97 195 SER A O 1
ATOM 1488 N N . MET B 1 1 ? -11.617 -17.641 -4.469 1 60.75 1 MET B N 1
ATOM 1489 C CA . MET B 1 1 ? -10.43 -16.844 -4.18 1 60.75 1 MET B CA 1
ATOM 1490 C C . MET B 1 1 ? -9.273 -17.75 -3.736 1 60.75 1 MET B C 1
ATOM 1492 O O . MET B 1 1 ? -9.492 -18.891 -3.348 1 60.75 1 MET B O 1
ATOM 1496 N N . LEU B 1 2 ? -7.957 -17.281 -3.898 1 74.25 2 LEU B N 1
ATOM 1497 C CA . LEU B 1 2 ? -6.773 -18.094 -3.67 1 74.25 2 LEU B CA 1
ATOM 1498 C C . LEU B 1 2 ? -6.711 -18.578 -2.223 1 74.25 2 LEU B C 1
ATOM 1500 O O . LEU B 1 2 ? -6.684 -19.781 -1.962 1 74.25 2 LEU B O 1
ATOM 1504 N N . THR B 1 3 ? -6.676 -17.719 -1.265 1 88.44 3 THR B N 1
ATOM 1505 C CA . THR B 1 3 ? -6.625 -18.047 0.158 1 88.44 3 THR B CA 1
ATOM 1506 C C . THR B 1 3 ? -7.305 -16.953 0.979 1 88.44 3 THR B C 1
ATOM 1508 O O . THR B 1 3 ? -7.457 -15.82 0.513 1 88.44 3 THR B O 1
ATOM 1511 N N . GLU B 1 4 ? -7.852 -17.328 2.135 1 93.38 4 GLU B N 1
ATOM 1512 C CA . GLU B 1 4 ? -8.477 -16.359 3.033 1 93.38 4 GLU B CA 1
ATOM 1513 C C . GLU B 1 4 ? -7.5 -15.242 3.398 1 93.38 4 GLU B C 1
ATOM 1515 O O . GLU B 1 4 ? -7.891 -14.07 3.473 1 93.38 4 GLU B O 1
ATOM 1520 N N . LYS B 1 5 ? -6.293 -15.594 3.676 1 96.88 5 LYS B N 1
ATOM 1521 C CA . LYS B 1 5 ? -5.281 -14.609 4.043 1 96.88 5 LYS B CA 1
ATOM 1522 C C . LYS B 1 5 ? -4.992 -13.664 2.883 1 96.88 5 LYS B C 1
ATOM 1524 O O . LYS B 1 5 ? -4.797 -12.461 3.09 1 96.88 5 LYS B O 1
ATOM 1529 N N . PHE B 1 6 ? -5.012 -14.203 1.67 1 96 6 PHE B N 1
ATOM 1530 C CA . PHE B 1 6 ? -4.836 -13.383 0.479 1 96 6 PHE B CA 1
ATOM 1531 C C . PHE B 1 6 ? -5.996 -12.406 0.319 1 96 6 PHE B C 1
ATOM 1533 O O . PHE B 1 6 ? -5.789 -11.219 0.09 1 96 6 PHE B O 1
ATOM 1540 N N . ASP B 1 7 ? -7.156 -12.906 0.475 1 95.38 7 ASP B N 1
ATOM 1541 C CA . ASP B 1 7 ? -8.352 -12.078 0.338 1 95.38 7 ASP B CA 1
ATOM 1542 C C . ASP B 1 7 ? -8.359 -10.945 1.362 1 95.38 7 ASP B C 1
ATOM 1544 O O . ASP B 1 7 ? -8.742 -9.82 1.045 1 95.38 7 ASP B O 1
ATOM 1548 N N . ASN B 1 8 ? -8 -11.297 2.516 1 97.81 8 ASN B N 1
ATOM 1549 C CA . ASN B 1 8 ? -7.941 -10.281 3.557 1 97.81 8 ASN B CA 1
ATOM 1550 C C . ASN B 1 8 ? -6.918 -9.195 3.225 1 97.81 8 ASN B C 1
ATOM 1552 O O . ASN B 1 8 ? -7.168 -8.008 3.447 1 97.81 8 ASN B O 1
ATOM 1556 N N . LEU B 1 9 ? -5.789 -9.641 2.705 1 98.06 9 LEU B N 1
ATOM 1557 C CA . LEU B 1 9 ? -4.77 -8.672 2.318 1 98.06 9 LEU B CA 1
ATOM 1558 C C . LEU B 1 9 ? -5.289 -7.734 1.231 1 98.06 9 LEU B C 1
ATOM 1560 O O . LEU B 1 9 ? -5.117 -6.52 1.317 1 98.06 9 LEU B O 1
ATOM 1564 N N . VAL B 1 10 ? -5.906 -8.305 0.256 1 97.19 10 VAL B N 1
ATOM 1565 C CA . VAL B 1 10 ? -6.473 -7.516 -0.834 1 97.19 10 VAL B CA 1
ATOM 1566 C C . VAL B 1 10 ? -7.484 -6.516 -0.279 1 97.19 10 VAL B C 1
ATOM 1568 O O . VAL B 1 10 ? -7.473 -5.34 -0.651 1 97.19 10 VAL B O 1
ATOM 1571 N N . LYS B 1 11 ? -8.305 -6.949 0.646 1 98 11 LYS B N 1
ATOM 1572 C CA . LYS B 1 11 ? -9.305 -6.09 1.276 1 98 11 LYS B CA 1
ATOM 1573 C C . LYS B 1 11 ? -8.648 -4.934 2.02 1 98 11 LYS B C 1
ATOM 1575 O O . LYS B 1 11 ? -9.062 -3.781 1.876 1 98 11 LYS B O 1
ATOM 1580 N N . GLN B 1 12 ? -7.617 -5.211 2.75 1 98.56 12 GLN B N 1
ATOM 1581 C CA . GLN B 1 12 ? -6.961 -4.191 3.564 1 98.56 12 GLN B CA 1
ATOM 1582 C C . GLN B 1 12 ? -6.191 -3.205 2.691 1 98.56 12 GLN B C 1
ATOM 1584 O O . GLN B 1 12 ? -6.094 -2.021 3.021 1 98.56 12 GLN B O 1
ATOM 1589 N N . LEU B 1 13 ? -5.668 -3.693 1.577 1 98.62 13 LEU B N 1
ATOM 1590 C CA . LEU B 1 13 ? -4.914 -2.824 0.679 1 98.62 13 LEU B CA 1
ATOM 1591 C C . LEU B 1 13 ? -5.809 -1.739 0.093 1 98.62 13 LEU B C 1
ATOM 1593 O O . LEU B 1 13 ? -5.328 -0.67 -0.289 1 98.62 13 LEU B O 1
ATOM 1597 N N . ARG B 1 14 ? -7.062 -1.925 0.084 1 98.25 14 ARG B N 1
ATOM 1598 C CA . ARG B 1 14 ? -8.008 -1.013 -0.55 1 98.25 14 ARG B CA 1
ATOM 1599 C C . ARG B 1 14 ? -8.234 0.224 0.311 1 98.25 14 ARG B C 1
ATOM 1601 O O . ARG B 1 14 ? -8.906 1.168 -0.114 1 98.25 14 ARG B O 1
ATOM 1608 N N . VAL B 1 15 ? -7.695 0.24 1.492 1 97.94 15 VAL B N 1
ATOM 1609 C CA . VAL B 1 15 ? -7.785 1.421 2.344 1 97.94 15 VAL B CA 1
ATOM 1610 C C . VAL B 1 15 ? -6.93 2.545 1.763 1 97.94 15 VAL B C 1
ATOM 1612 O O . VAL B 1 15 ? -7.145 3.719 2.072 1 97.94 15 VAL B O 1
ATOM 1615 N N . LEU B 1 16 ? -5.969 2.137 0.96 1 98.06 16 LEU B N 1
ATOM 1616 C CA . LEU B 1 16 ? -5.086 3.121 0.347 1 98.06 16 LEU B CA 1
ATOM 1617 C C . LEU B 1 16 ? -5.809 3.898 -0.747 1 98.06 16 LEU B C 1
ATOM 1619 O O . LEU B 1 16 ? -6.586 3.324 -1.512 1 98.06 16 LEU B O 1
ATOM 1623 N N . PRO B 1 17 ? -5.582 5.18 -0.791 1 96.06 17 PRO B N 1
ATOM 1624 C CA . PRO B 1 17 ? -6.25 5.977 -1.821 1 96.06 17 PRO B CA 1
ATOM 1625 C C . PRO B 1 17 ? -5.859 5.559 -3.236 1 96.06 17 PRO B C 1
ATOM 1627 O O . PRO B 1 17 ? -4.676 5.344 -3.514 1 96.06 17 PRO B O 1
ATOM 1630 N N . GLY B 1 18 ? -6.832 5.41 -4.098 1 94.44 18 GLY B N 1
ATOM 1631 C CA . GLY B 1 18 ? -6.59 5.066 -5.492 1 94.44 18 GLY B CA 1
ATOM 1632 C C . GLY B 1 18 ? -6.426 3.574 -5.719 1 94.44 18 GLY B C 1
ATOM 1633 O O . GLY B 1 18 ? -6.098 3.143 -6.824 1 94.44 18 GLY B O 1
ATOM 1634 N N . VAL B 1 19 ? -6.605 2.822 -4.684 1 97.5 19 VAL B N 1
ATOM 1635 C CA . VAL B 1 19 ? -6.387 1.384 -4.801 1 97.5 19 VAL B CA 1
ATOM 1636 C C . VAL B 1 19 ? -7.727 0.656 -4.812 1 97.5 19 VAL B C 1
ATOM 1638 O O . VAL B 1 19 ? -8.367 0.508 -3.77 1 97.5 19 VAL B O 1
ATOM 1641 N N . GLY B 1 20 ? -8.109 0.268 -5.957 1 95.81 20 GLY B N 1
ATOM 1642 C CA . GLY B 1 20 ? -9.297 -0.559 -6.09 1 95.81 20 GLY B CA 1
ATOM 1643 C C . GLY B 1 20 ? -9 -2.045 -6.012 1 95.81 20 GLY B C 1
ATOM 1644 O O . GLY B 1 20 ? -7.875 -2.443 -5.711 1 95.81 20 GLY B O 1
ATOM 1645 N N . GLN B 1 21 ? -10.016 -2.818 -6.312 1 93.25 21 GLN B N 1
ATOM 1646 C CA . GLN B 1 21 ? -9.93 -4.27 -6.195 1 93.25 21 GLN B CA 1
ATOM 1647 C C . GLN B 1 21 ? -8.82 -4.832 -7.078 1 93.25 21 GLN B C 1
ATOM 1649 O O . GLN B 1 21 ? -7.961 -5.578 -6.605 1 93.25 21 GLN B O 1
ATOM 1654 N N . LYS B 1 22 ? -8.781 -4.48 -8.281 1 89.5 22 LYS B N 1
ATOM 1655 C CA . LYS B 1 22 ? -7.812 -5.004 -9.242 1 89.5 22 LYS B CA 1
ATOM 1656 C C . LYS B 1 22 ? -6.391 -4.602 -8.867 1 89.5 22 LYS B C 1
ATOM 1658 O O . LYS B 1 22 ? -5.477 -5.43 -8.906 1 89.5 22 LYS B O 1
ATOM 1663 N N . THR B 1 23 ? -6.242 -3.355 -8.523 1 94.31 23 THR B N 1
ATOM 1664 C CA . THR B 1 23 ? -4.934 -2.844 -8.133 1 94.31 23 THR B CA 1
ATOM 1665 C C . THR B 1 23 ? -4.445 -3.533 -6.859 1 94.31 23 THR B C 1
ATOM 1667 O O . THR B 1 23 ? -3.279 -3.922 -6.766 1 94.31 23 THR B O 1
ATOM 1670 N N . ALA B 1 24 ? -5.352 -3.705 -5.938 1 96.88 24 ALA B N 1
ATOM 1671 C CA . ALA B 1 24 ? -5.008 -4.375 -4.684 1 96.88 24 ALA B CA 1
ATOM 1672 C C . ALA B 1 24 ? -4.535 -5.801 -4.938 1 96.88 24 ALA B C 1
ATOM 1674 O O . ALA B 1 24 ? -3.555 -6.254 -4.34 1 96.88 24 ALA B O 1
ATOM 1675 N N . GLN B 1 25 ? -5.199 -6.43 -5.801 1 93 25 GLN B N 1
ATOM 1676 C CA . GLN B 1 25 ? -4.824 -7.797 -6.152 1 93 25 GLN B CA 1
ATOM 1677 C C . GLN B 1 25 ? -3.436 -7.84 -6.785 1 93 25 GLN B C 1
ATOM 1679 O O . GLN B 1 25 ? -2.611 -8.688 -6.434 1 93 25 GLN B O 1
ATOM 1684 N N . ARG B 1 26 ? -3.219 -6.957 -7.652 1 91.94 26 ARG B N 1
ATOM 1685 C CA . ARG B 1 26 ? -1.914 -6.867 -8.305 1 91.94 26 ARG B CA 1
ATOM 1686 C C . ARG B 1 26 ? -0.811 -6.617 -7.277 1 91.94 26 ARG B C 1
ATOM 1688 O O . ARG B 1 26 ? 0.25 -7.246 -7.336 1 91.94 26 ARG B O 1
ATOM 1695 N N . MET B 1 27 ? -1.089 -5.75 -6.387 1 97 27 MET B N 1
ATOM 1696 C CA . MET B 1 27 ? -0.111 -5.43 -5.352 1 97 27 MET B CA 1
ATOM 1697 C C . MET B 1 27 ? 0.179 -6.648 -4.48 1 97 27 MET B C 1
ATOM 1699 O O . MET B 1 27 ? 1.339 -6.953 -4.199 1 97 27 MET B O 1
ATOM 1703 N N . ALA B 1 28 ? -0.829 -7.332 -4.117 1 97 28 ALA B N 1
ATOM 1704 C CA . ALA B 1 28 ? -0.672 -8.516 -3.273 1 97 28 ALA B CA 1
ATOM 1705 C C . ALA B 1 28 ? 0.144 -9.594 -3.982 1 97 28 ALA B C 1
ATOM 1707 O O . ALA B 1 28 ? 1.078 -10.156 -3.402 1 97 28 ALA B O 1
ATOM 1708 N N . LEU B 1 29 ? -0.208 -9.797 -5.199 1 93 29 LEU B N 1
ATOM 1709 C CA . LEU B 1 29 ? 0.49 -10.812 -5.98 1 93 29 LEU B CA 1
ATOM 1710 C C . LEU B 1 29 ? 1.952 -10.422 -6.188 1 93 29 LEU B C 1
ATOM 1712 O O . LEU B 1 29 ? 2.84 -11.281 -6.105 1 93 29 LEU B O 1
ATOM 1716 N N . HIS B 1 30 ? 2.15 -9.188 -6.414 1 94.5 30 HIS B N 1
ATOM 1717 C CA . HIS B 1 30 ? 3.5 -8.672 -6.598 1 94.5 30 HIS B CA 1
ATOM 1718 C C . HIS B 1 30 ? 4.371 -8.953 -5.383 1 94.5 30 HIS B C 1
ATOM 1720 O O . HIS B 1 30 ? 5.504 -9.43 -5.52 1 94.5 30 HIS B O 1
ATOM 1726 N N . LEU B 1 31 ? 3.859 -8.734 -4.281 1 97 31 LEU B N 1
ATOM 1727 C CA . LEU B 1 31 ? 4.617 -8.93 -3.053 1 97 31 LEU B CA 1
ATOM 1728 C C . LEU B 1 31 ? 4.836 -10.414 -2.781 1 97 31 LEU B C 1
ATOM 1730 O O . LEU B 1 31 ? 5.938 -10.828 -2.402 1 97 31 LEU B O 1
ATOM 1734 N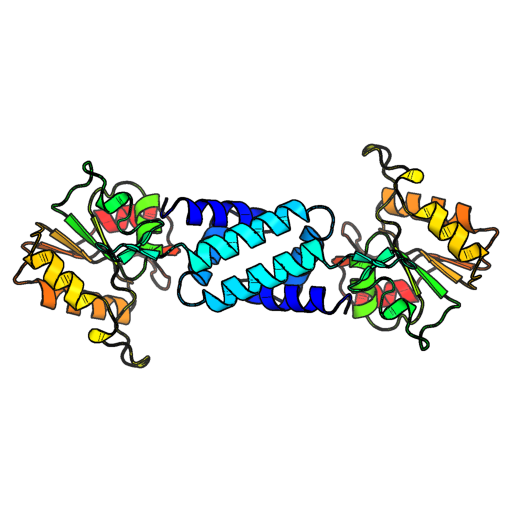 N . LEU B 1 32 ? 3.857 -11.18 -3.02 1 95.19 32 LEU B N 1
ATOM 1735 C CA . LEU B 1 32 ? 3.924 -12.602 -2.689 1 95.19 32 LEU B CA 1
ATOM 1736 C C . LEU B 1 32 ? 4.84 -13.344 -3.658 1 95.19 32 LEU B C 1
ATOM 1738 O O . LEU B 1 32 ? 5.387 -14.391 -3.322 1 95.19 32 LEU B O 1
ATOM 1742 N N . ASN B 1 33 ? 4.887 -12.773 -4.879 1 89.69 33 ASN B N 1
ATOM 1743 C CA . ASN B 1 33 ? 5.707 -13.406 -5.906 1 89.69 33 ASN B CA 1
ATOM 1744 C C . ASN B 1 33 ? 7.129 -12.852 -5.91 1 89.69 33 ASN B C 1
ATOM 1746 O O . ASN B 1 33 ? 7.504 -12.102 -6.816 1 89.69 33 ASN B O 1
ATOM 1750 N N . GLY B 1 34 ? 7.945 -13.234 -4.891 1 87.75 34 GLY B N 1
ATOM 1751 C CA . GLY B 1 34 ? 9.367 -12.938 -4.945 1 87.75 34 GLY B CA 1
ATOM 1752 C C . GLY B 1 34 ? 9.75 -11.695 -4.156 1 87.75 34 GLY B C 1
ATOM 1753 O O . GLY B 1 34 ? 10.898 -11.25 -4.203 1 87.75 34 GLY B O 1
ATOM 1754 N N . ARG B 1 35 ? 8.844 -11.062 -3.525 1 94.56 35 ARG B N 1
ATOM 1755 C CA . ARG B 1 35 ? 9.18 -9.852 -2.787 1 94.56 35 ARG B CA 1
ATOM 1756 C C . ARG B 1 35 ? 8.625 -9.906 -1.367 1 94.56 35 ARG B C 1
ATOM 1758 O O . ARG B 1 35 ? 8.148 -8.898 -0.845 1 94.56 35 ARG B O 1
ATOM 1765 N N . ARG B 1 36 ? 8.602 -11.008 -0.839 1 96.38 36 ARG B N 1
ATOM 1766 C CA . ARG B 1 36 ? 8.031 -11.18 0.491 1 96.38 36 ARG B CA 1
ATOM 1767 C C . ARG B 1 36 ? 8.828 -10.398 1.534 1 96.38 36 ARG B C 1
ATOM 1769 O O . ARG B 1 36 ? 8.25 -9.859 2.482 1 96.38 36 ARG B O 1
ATOM 1776 N N . GLY B 1 37 ? 10.148 -10.398 1.375 1 97.81 37 GLY B N 1
ATOM 1777 C CA . GLY B 1 37 ? 10.977 -9.609 2.281 1 97.81 37 GLY B CA 1
ATOM 1778 C C . GLY B 1 37 ? 10.609 -8.141 2.295 1 97.81 37 GLY B C 1
ATOM 1779 O O . GLY B 1 37 ? 10.484 -7.535 3.361 1 97.81 37 GLY B O 1
ATOM 1780 N N . GLN B 1 38 ? 10.414 -7.641 1.104 1 98.12 38 GLN B N 1
ATOM 1781 C CA . GLN B 1 38 ? 10.016 -6.242 0.983 1 98.12 38 GLN B CA 1
ATOM 1782 C C . GLN B 1 38 ? 8.617 -6.02 1.542 1 98.12 38 GLN B C 1
ATOM 1784 O O . GLN B 1 38 ? 8.336 -4.969 2.129 1 98.12 38 GLN B O 1
ATOM 1789 N N . GLY B 1 39 ? 7.758 -6.988 1.315 1 98.38 39 GLY B N 1
ATOM 1790 C CA . GLY B 1 39 ? 6.434 -6.91 1.913 1 98.38 39 GLY B CA 1
ATOM 1791 C C . GLY B 1 39 ? 6.465 -6.855 3.43 1 98.38 39 GLY B C 1
ATOM 1792 O O . GLY B 1 39 ? 5.727 -6.086 4.043 1 98.38 39 GLY B O 1
ATOM 1793 N N . SER B 1 40 ? 7.309 -7.664 4.016 1 98.44 40 SER B N 1
ATOM 1794 C CA . SER B 1 40 ? 7.473 -7.68 5.465 1 98.44 40 SER B CA 1
ATOM 1795 C C . SER B 1 40 ? 8.047 -6.363 5.973 1 98.44 40 SER B C 1
ATOM 1797 O O . SER B 1 40 ? 7.645 -5.863 7.023 1 98.44 40 SER B O 1
ATOM 1799 N N . ALA B 1 41 ? 8.977 -5.855 5.23 1 98.56 41 ALA B N 1
ATOM 1800 C CA . ALA B 1 41 ? 9.539 -4.555 5.582 1 98.56 41 ALA B CA 1
ATOM 1801 C C . ALA B 1 41 ? 8.469 -3.467 5.551 1 98.56 41 ALA B C 1
ATOM 1803 O O . ALA B 1 41 ? 8.43 -2.6 6.426 1 98.56 41 ALA B O 1
ATOM 1804 N N . LEU B 1 42 ? 7.645 -3.543 4.52 1 98.75 42 LEU B N 1
ATOM 1805 C CA . LEU B 1 42 ? 6.535 -2.6 4.426 1 98.75 42 LEU B CA 1
ATOM 1806 C C . LEU B 1 42 ? 5.594 -2.75 5.617 1 98.75 42 LEU B C 1
ATOM 1808 O O . LEU B 1 42 ? 5.156 -1.753 6.195 1 98.75 42 LEU B O 1
ATOM 1812 N N . ALA B 1 43 ? 5.25 -3.963 5.984 1 98.75 43 ALA B N 1
ATOM 1813 C CA . ALA B 1 43 ? 4.395 -4.219 7.137 1 98.75 43 ALA B CA 1
ATOM 1814 C C . ALA B 1 43 ? 4.977 -3.6 8.406 1 98.75 43 ALA B C 1
ATOM 1816 O O . ALA B 1 43 ? 4.262 -2.951 9.172 1 98.75 43 ALA B O 1
ATOM 1817 N N . GLN B 1 44 ? 6.23 -3.793 8.578 1 98.62 44 GLN B N 1
ATOM 1818 C CA . GLN B 1 44 ? 6.902 -3.26 9.758 1 98.62 44 GLN B CA 1
ATOM 1819 C C . GLN B 1 44 ? 6.887 -1.734 9.766 1 98.62 44 GLN B C 1
ATOM 1821 O O . GLN B 1 44 ? 6.621 -1.112 10.797 1 98.62 44 GLN B O 1
ATOM 1826 N N . ALA B 1 45 ? 7.211 -1.156 8.648 1 98.69 45 ALA B N 1
ATOM 1827 C CA . ALA B 1 45 ? 7.203 0.3 8.539 1 98.69 45 ALA B CA 1
ATOM 1828 C C . ALA B 1 45 ? 5.816 0.867 8.828 1 98.69 45 ALA B C 1
ATOM 1830 O O . ALA B 1 45 ? 5.688 1.896 9.5 1 98.69 45 ALA B O 1
ATOM 1831 N N . LEU B 1 46 ? 4.809 0.215 8.305 1 98.62 46 LEU B N 1
ATOM 1832 C CA . LEU B 1 46 ? 3.428 0.605 8.555 1 98.62 46 LEU B CA 1
ATOM 1833 C C . LEU B 1 46 ? 3.113 0.547 10.047 1 98.62 46 LEU B C 1
ATOM 1835 O O . LEU B 1 46 ? 2.568 1.501 10.609 1 98.62 46 LEU B O 1
ATOM 1839 N N . ASP B 1 47 ? 3.41 -0.571 10.602 1 98.31 47 ASP B N 1
ATOM 1840 C CA . ASP B 1 47 ? 3.131 -0.779 12.023 1 98.31 47 ASP B CA 1
ATOM 1841 C C . ASP B 1 47 ? 3.814 0.286 12.875 1 98.31 47 ASP B C 1
ATOM 1843 O O . ASP B 1 47 ? 3.176 0.906 13.734 1 98.31 47 ASP B O 1
ATOM 1847 N N . ILE B 1 48 ? 5.07 0.504 12.641 1 98.38 48 ILE B N 1
ATOM 1848 C CA . ILE B 1 48 ? 5.848 1.485 13.383 1 98.38 48 ILE B CA 1
ATOM 1849 C C . ILE B 1 48 ? 5.25 2.877 13.188 1 98.38 48 ILE B C 1
ATOM 1851 O O . ILE B 1 48 ? 5.012 3.598 14.164 1 98.38 48 ILE B O 1
ATOM 1855 N N . ALA B 1 49 ? 4.973 3.295 11.992 1 98.12 49 ALA B N 1
ATOM 1856 C CA . ALA B 1 49 ? 4.465 4.633 11.703 1 98.12 49 ALA B CA 1
ATOM 1857 C C . ALA B 1 49 ? 3.117 4.863 12.375 1 98.12 49 ALA B C 1
ATOM 1859 O O . ALA B 1 49 ? 2.889 5.918 12.969 1 98.12 49 ALA B O 1
ATOM 1860 N N . MET B 1 50 ? 2.205 3.838 12.305 1 97.94 50 MET B N 1
ATOM 1861 C CA . MET B 1 50 ? 0.86 3.99 12.852 1 97.94 50 MET B CA 1
ATOM 1862 C C . MET B 1 50 ? 0.904 4.125 14.375 1 97.94 50 MET B C 1
ATOM 1864 O O . MET B 1 50 ? 0.036 4.766 14.969 1 97.94 50 MET B O 1
ATOM 1868 N N . HIS B 1 51 ? 1.913 3.621 15.031 1 97.31 51 HIS B N 1
ATOM 1869 C CA . HIS B 1 51 ? 1.911 3.555 16.484 1 97.31 51 HIS B CA 1
ATOM 1870 C C . HIS B 1 51 ? 2.896 4.551 17.094 1 97.31 51 HIS B C 1
ATOM 1872 O O . HIS B 1 51 ? 2.715 5.008 18.219 1 97.31 51 HIS B O 1
ATOM 1878 N N . GLU B 1 52 ? 3.889 4.844 16.297 1 97.69 52 GLU B N 1
ATOM 1879 C CA . GLU B 1 52 ? 4.988 5.547 16.953 1 97.69 52 GLU B CA 1
ATOM 1880 C C . GLU B 1 52 ? 5.066 7 16.484 1 97.69 52 GLU B C 1
ATOM 1882 O O . GLU B 1 52 ? 5.699 7.832 17.141 1 97.69 52 GLU B O 1
ATOM 1887 N N . ILE B 1 53 ? 4.578 7.309 15.336 1 97.06 53 ILE B N 1
ATOM 1888 C CA . ILE B 1 53 ? 4.547 8.711 14.93 1 97.06 53 ILE B CA 1
ATOM 1889 C C . ILE B 1 53 ? 3.496 9.461 15.742 1 97.06 53 ILE B C 1
ATOM 1891 O O . ILE B 1 53 ? 2.326 9.078 15.766 1 97.06 53 ILE B O 1
ATOM 1895 N N . ILE B 1 54 ? 3.857 10.469 16.375 1 96.5 54 ILE B N 1
ATOM 1896 C CA . ILE B 1 54 ? 2.965 11.227 17.25 1 96.5 54 ILE B CA 1
ATOM 1897 C C . ILE B 1 54 ? 2.883 12.672 16.75 1 96.5 54 ILE B C 1
ATOM 1899 O O . ILE B 1 54 ? 3.467 13.023 15.727 1 96.5 54 ILE B O 1
ATOM 1903 N N . GLU B 1 55 ? 2.094 13.469 17.469 1 95.06 55 GLU B N 1
ATOM 1904 C CA . GLU B 1 55 ? 2.014 14.906 17.203 1 95.06 55 GLU B CA 1
ATOM 1905 C C . GLU B 1 55 ? 3.006 15.68 18.062 1 95.06 55 GLU B C 1
ATOM 1907 O O . GLU B 1 55 ? 3.143 15.414 19.25 1 95.06 55 GLU B O 1
ATOM 1912 N N . CYS B 1 56 ? 3.688 16.5 17.484 1 97.19 56 CYS B N 1
ATOM 1913 C CA . CYS B 1 56 ? 4.578 17.391 18.219 1 97.19 56 CYS B CA 1
ATOM 1914 C C . CYS B 1 56 ? 3.812 18.188 19.266 1 97.19 56 CYS B C 1
ATOM 1916 O O . CYS B 1 56 ? 2.756 18.75 18.969 1 97.19 56 CYS B O 1
ATOM 1918 N N . ARG B 1 57 ? 4.352 18.328 20.406 1 96.56 57 ARG B N 1
ATOM 1919 C CA . ARG B 1 57 ? 3.668 19.016 21.5 1 96.56 57 ARG B CA 1
ATOM 1920 C C . ARG B 1 57 ? 3.609 20.516 21.25 1 96.56 57 ARG B C 1
ATOM 1922 O O . ARG B 1 57 ? 2.775 21.219 21.844 1 96.56 57 ARG B O 1
ATOM 1929 N N . GLN B 1 58 ? 4.445 21.016 20.438 1 95.56 58 GLN B N 1
ATOM 1930 C CA . GLN B 1 58 ? 4.543 22.453 20.219 1 95.56 58 GLN B CA 1
ATOM 1931 C C . GLN B 1 58 ? 3.768 22.891 18.969 1 95.56 58 GLN B C 1
ATOM 1933 O O . GLN B 1 58 ? 2.924 23.781 19.047 1 95.56 58 GLN B O 1
ATOM 1938 N N . CYS B 1 59 ? 4.02 22.266 17.891 1 96.88 59 CYS B N 1
ATOM 1939 C CA . CYS B 1 59 ? 3.434 22.75 16.656 1 96.88 59 CYS B CA 1
ATOM 1940 C C . CYS B 1 59 ? 2.314 21.844 16.172 1 96.88 59 CYS B C 1
ATOM 1942 O O . CYS B 1 59 ? 1.603 22.156 15.227 1 96.88 59 CYS B O 1
ATOM 1944 N N . HIS B 1 60 ? 2.234 20.641 16.75 1 96.81 60 HIS B N 1
ATOM 1945 C CA . HIS B 1 60 ? 1.181 19.672 16.5 1 96.81 60 HIS B CA 1
ATOM 1946 C C . HIS B 1 60 ? 1.355 19.016 15.141 1 96.81 60 HIS B C 1
ATOM 1948 O O . HIS B 1 60 ? 0.415 18.422 14.602 1 96.81 60 HIS B O 1
ATOM 1954 N N . SER B 1 61 ? 2.486 19.125 14.5 1 95.56 61 SER B N 1
ATOM 1955 C CA . SER B 1 61 ? 2.82 18.328 13.312 1 95.56 61 SER B CA 1
ATOM 1956 C C . SER B 1 61 ? 3.262 16.922 13.695 1 95.56 61 SER B C 1
ATOM 1958 O O . SER B 1 61 ? 3.363 16.594 14.875 1 95.56 61 SER B O 1
ATOM 1960 N N . PHE B 1 62 ? 3.455 16.109 12.664 1 95.56 62 PHE B N 1
ATOM 1961 C CA . PHE B 1 62 ? 3.922 14.75 12.922 1 95.56 62 PHE B CA 1
ATOM 1962 C C . PHE B 1 62 ? 5.348 14.766 13.461 1 95.56 62 PHE B C 1
ATOM 1964 O O . PHE B 1 62 ? 6.184 15.539 13 1 95.56 62 PHE B O 1
ATOM 1971 N N . SER B 1 63 ? 5.598 13.844 14.383 1 96.25 63 SER B N 1
ATOM 1972 C CA . SER B 1 63 ? 6.914 13.766 15.008 1 96.25 63 SER B CA 1
ATOM 1973 C C . SER B 1 63 ? 7.199 12.367 15.531 1 96.25 63 SER B C 1
ATOM 1975 O O . SER B 1 63 ? 6.277 11.641 15.906 1 96.25 63 SER B O 1
ATOM 1977 N N . ASP B 1 64 ? 8.445 11.977 15.531 1 96.62 64 ASP B N 1
ATOM 1978 C CA . ASP B 1 64 ? 8.883 10.719 16.141 1 96.62 64 ASP B CA 1
ATOM 1979 C C . ASP B 1 64 ? 9.102 10.891 17.641 1 96.62 64 ASP B C 1
ATOM 1981 O O . ASP B 1 64 ? 9.133 9.914 18.391 1 96.62 64 ASP B O 1
ATOM 1985 N N . ASP B 1 65 ? 9.305 12.172 18.031 1 95.88 65 ASP B N 1
ATOM 1986 C CA . ASP B 1 65 ? 9.602 12.523 19.406 1 95.88 65 ASP B CA 1
ATOM 1987 C C . ASP B 1 65 ? 8.578 13.523 19.953 1 95.88 65 ASP B C 1
ATOM 1989 O O . ASP B 1 65 ? 7.688 13.961 19.219 1 95.88 65 ASP B O 1
ATOM 1993 N N . ASP B 1 66 ? 8.75 13.914 21.234 1 97 66 ASP B N 1
ATOM 1994 C CA . ASP B 1 66 ? 7.828 14.852 21.859 1 97 66 ASP B CA 1
ATOM 1995 C C . ASP B 1 66 ? 7.84 16.188 21.141 1 97 66 ASP B C 1
ATOM 1997 O O . ASP B 1 66 ? 6.801 16.844 21.016 1 97 66 ASP B O 1
ATOM 2001 N N . ILE B 1 67 ? 9.031 16.547 20.766 1 96.81 67 ILE B N 1
ATOM 2002 C CA . ILE B 1 67 ? 9.203 17.781 20 1 96.81 67 ILE B CA 1
ATOM 2003 C C . ILE B 1 67 ? 9.828 17.469 18.656 1 96.81 67 ILE B C 1
ATOM 2005 O O . ILE B 1 67 ? 10.805 16.719 18.562 1 96.81 67 ILE B O 1
ATOM 2009 N N . CYS B 1 68 ? 9.289 18.016 17.609 1 96.19 68 CYS B N 1
ATOM 2010 C CA . CYS B 1 68 ? 9.727 17.656 16.266 1 96.19 68 CYS B CA 1
ATOM 2011 C C . CYS B 1 68 ? 11.023 18.375 15.906 1 96.19 68 CYS B C 1
ATOM 2013 O O . CYS B 1 68 ? 11.406 19.344 16.562 1 96.19 68 CYS B O 1
ATOM 2015 N N . PRO B 1 69 ? 11.688 17.953 14.82 1 93.88 69 PRO B N 1
ATOM 2016 C CA . PRO B 1 69 ? 12.969 18.531 14.43 1 93.88 69 PRO B CA 1
ATOM 2017 C C . PRO B 1 69 ? 12.859 20 14.039 1 93.88 69 PRO B C 1
ATOM 2019 O O . PRO B 1 69 ? 13.797 20.781 14.258 1 93.88 69 PRO B O 1
ATOM 2022 N N . ILE B 1 70 ? 11.773 20.422 13.492 1 94.12 70 ILE B N 1
ATOM 2023 C CA . ILE B 1 70 ? 11.578 21.812 13.094 1 94.12 70 ILE B CA 1
ATOM 2024 C C . ILE B 1 70 ? 11.5 22.703 14.336 1 94.12 70 ILE B C 1
ATOM 2026 O O . ILE B 1 70 ? 12.125 23.766 14.383 1 94.12 70 ILE B O 1
ATOM 2030 N N . CYS B 1 71 ? 10.805 22.297 15.312 1 95.75 71 CYS B N 1
ATOM 2031 C CA . CYS B 1 71 ? 10.602 23.078 16.531 1 95.75 71 CYS B CA 1
ATOM 2032 C C . CYS B 1 71 ? 11.883 23.156 17.344 1 95.75 71 CYS B C 1
ATOM 2034 O O . CYS B 1 71 ? 12.102 24.141 18.062 1 95.75 71 CYS B O 1
ATOM 2036 N N . VAL B 1 72 ? 12.75 22.188 17.234 1 94.94 72 VAL B N 1
ATOM 2037 C CA . VAL B 1 72 ? 13.961 22.203 18.047 1 94.94 72 VAL B CA 1
ATOM 2038 C C . VAL B 1 72 ? 15.102 22.859 17.266 1 94.94 72 VAL B C 1
ATOM 2040 O O . VAL B 1 72 ? 16.172 23.125 17.828 1 94.94 72 VAL B O 1
ATOM 2043 N N . ASP B 1 73 ? 14.875 23.109 16.031 1 95 73 ASP B N 1
ATOM 2044 C CA . ASP B 1 73 ? 15.93 23.672 15.18 1 95 73 ASP B CA 1
ATOM 2045 C C . ASP B 1 73 ? 16.172 25.141 15.516 1 95 73 ASP B C 1
ATOM 2047 O O . ASP B 1 73 ? 15.344 25.984 15.219 1 95 73 ASP B O 1
ATOM 2051 N N . PRO B 1 74 ? 17.328 25.406 15.938 1 95.31 74 PRO B N 1
ATOM 2052 C CA . PRO B 1 74 ? 17.594 26.797 16.328 1 95.31 74 PRO B CA 1
ATOM 2053 C C . PRO B 1 74 ? 17.781 27.719 15.125 1 95.31 74 PRO B C 1
ATOM 2055 O O . PRO B 1 74 ? 17.812 28.938 15.281 1 95.31 74 PRO B O 1
ATOM 2058 N N . ARG B 1 75 ? 17.969 27.188 13.977 1 94.69 75 ARG B N 1
ATOM 2059 C CA . ARG B 1 75 ? 18.203 27.984 12.773 1 94.69 75 ARG B CA 1
ATOM 2060 C C . ARG B 1 75 ? 16.906 28.578 12.242 1 94.69 75 ARG B C 1
ATOM 2062 O O . ARG B 1 75 ? 16.922 29.438 11.359 1 94.69 75 ARG B O 1
ATOM 2069 N N . ARG B 1 76 ? 15.797 28.109 12.789 1 96.06 76 ARG B N 1
ATOM 2070 C CA . ARG B 1 76 ? 14.492 28.578 12.32 1 96.06 76 ARG B CA 1
ATOM 2071 C C . ARG B 1 76 ? 14.188 29.969 12.859 1 96.06 76 ARG B C 1
ATOM 2073 O O . ARG B 1 76 ? 14.664 30.344 13.93 1 96.06 76 ARG B O 1
ATOM 2080 N N . ASP B 1 77 ? 13.422 30.703 12.055 1 95.88 77 ASP B N 1
ATOM 2081 C CA . ASP B 1 77 ? 13 32.062 12.438 1 95.88 77 ASP B CA 1
ATOM 2082 C C . ASP B 1 77 ? 11.789 32 13.359 1 95.88 77 ASP B C 1
ATOM 2084 O O . ASP B 1 77 ? 10.68 31.688 12.922 1 95.88 77 ASP B O 1
ATOM 2088 N N . ASP B 1 78 ? 11.945 32.469 14.555 1 95.81 78 ASP B N 1
ATOM 2089 C CA . ASP B 1 78 ? 10.898 32.375 15.562 1 95.81 78 ASP B CA 1
ATOM 2090 C C . ASP B 1 78 ? 9.914 33.531 15.438 1 95.81 78 ASP B C 1
ATOM 2092 O O . ASP B 1 78 ? 8.859 33.531 16.078 1 95.81 78 ASP B O 1
ATOM 2096 N N . SER B 1 79 ? 10.242 34.438 14.648 1 95.44 79 SER B N 1
ATOM 2097 C CA . SER B 1 79 ? 9.406 35.625 14.555 1 95.44 79 SER B CA 1
ATOM 2098 C C . SER B 1 79 ? 8.219 35.375 13.625 1 95.44 79 SER B C 1
ATOM 2100 O O . SER B 1 79 ? 7.273 36.188 13.609 1 95.44 79 SER B O 1
ATOM 2102 N N . VAL B 1 80 ? 8.234 34.344 12.805 1 95.25 80 VAL B N 1
ATOM 2103 C CA . VAL B 1 80 ? 7.18 34.094 11.836 1 95.25 80 VAL B CA 1
ATOM 2104 C C . VAL B 1 80 ? 6.582 32.719 12.078 1 95.25 80 VAL B C 1
ATOM 2106 O O . VAL B 1 80 ? 7.309 31.734 12.195 1 95.25 80 VAL B O 1
ATOM 2109 N N . LEU B 1 81 ? 5.281 32.719 12.172 1 96.81 81 LEU B N 1
ATOM 2110 C CA . LEU B 1 81 ? 4.547 31.469 12.43 1 96.81 81 LEU B CA 1
ATOM 2111 C C . LEU B 1 81 ? 3.541 31.203 11.312 1 96.81 81 LEU B C 1
ATOM 2113 O O . LEU B 1 81 ? 2.686 32.031 11.023 1 96.81 81 LEU B O 1
ATOM 2117 N N . CYS B 1 82 ? 3.738 30.062 10.734 1 95.31 82 CYS B N 1
ATOM 2118 C CA . CYS B 1 82 ? 2.809 29.672 9.68 1 95.31 82 CYS B CA 1
ATOM 2119 C C . CYS B 1 82 ? 1.766 28.688 10.219 1 95.31 82 CYS B C 1
ATOM 2121 O O . CYS B 1 82 ? 2.107 27.609 10.688 1 95.31 82 CYS B O 1
ATOM 2123 N N . VAL B 1 83 ? 0.537 29.094 10.07 1 96.56 83 VAL B N 1
ATOM 2124 C CA . VAL B 1 83 ? -0.565 28.297 10.586 1 96.56 83 VAL B CA 1
ATOM 2125 C C . VAL B 1 83 ? -1.212 27.516 9.445 1 96.56 83 VAL B C 1
ATOM 2127 O O . VAL B 1 83 ? -1.643 28.109 8.445 1 96.56 83 VAL B O 1
ATOM 2130 N N . VAL B 1 84 ? -1.227 26.203 9.602 1 94.44 84 VAL B N 1
ATOM 2131 C CA . VAL B 1 84 ? -1.737 25.328 8.547 1 94.44 84 VAL B CA 1
ATOM 2132 C C . VAL B 1 84 ? -2.842 24.438 9.109 1 94.44 84 VAL B C 1
ATOM 2134 O O . VAL B 1 84 ? -2.998 24.312 10.32 1 94.44 84 VAL B O 1
ATOM 2137 N N . GLU B 1 85 ? -3.615 23.781 8.172 1 93.44 85 GLU B N 1
ATOM 2138 C CA . GLU B 1 85 ? -4.723 22.938 8.602 1 93.44 85 GLU B CA 1
ATOM 2139 C C . GLU B 1 85 ? -4.227 21.562 9.062 1 93.44 85 GLU B C 1
ATOM 2141 O O . GLU B 1 85 ? -4.688 21.031 10.07 1 93.44 85 GLU B O 1
ATOM 2146 N N . THR B 1 86 ? -3.246 21 8.305 1 91.69 86 THR B N 1
ATOM 2147 C CA . THR B 1 86 ? -2.816 19.641 8.578 1 91.69 86 THR B CA 1
ATOM 2148 C C . THR B 1 86 ? -1.299 19.516 8.484 1 91.69 86 THR B 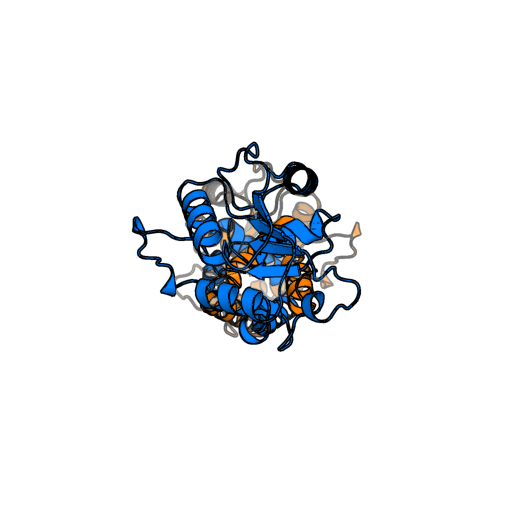C 1
ATOM 2150 O O . THR B 1 86 ? -0.632 20.422 7.969 1 91.69 86 THR B O 1
ATOM 2153 N N . ALA B 1 87 ? -0.777 18.359 8.992 1 91.38 87 ALA B N 1
ATOM 2154 C CA . ALA B 1 87 ? 0.653 18.078 8.891 1 91.38 87 ALA B CA 1
ATOM 2155 C C . ALA B 1 87 ? 1.088 17.953 7.434 1 91.38 87 ALA B C 1
ATOM 2157 O O . ALA B 1 87 ? 2.229 18.266 7.09 1 91.38 87 ALA B O 1
ATOM 2158 N N . ALA B 1 88 ? 0.187 17.531 6.617 1 87.56 88 ALA B N 1
ATOM 2159 C CA . ALA B 1 88 ? 0.478 17.438 5.188 1 87.56 88 ALA B CA 1
ATOM 2160 C C . ALA B 1 88 ? 0.84 18.797 4.605 1 87.56 88 ALA B C 1
ATOM 2162 O O . ALA B 1 88 ? 1.687 18.906 3.717 1 87.56 88 ALA B O 1
ATOM 2163 N N . ASP B 1 89 ? 0.234 19.781 5.062 1 87.38 89 ASP B N 1
ATOM 2164 C CA . ASP B 1 89 ? 0.526 21.141 4.625 1 87.38 89 ASP B CA 1
ATOM 2165 C C . ASP B 1 89 ? 1.949 21.547 5 1 87.38 89 ASP B C 1
ATOM 2167 O O . ASP B 1 89 ? 2.629 22.234 4.23 1 87.38 89 ASP B O 1
ATOM 2171 N N . VAL B 1 90 ? 2.328 21.156 6.191 1 90.12 90 VAL B N 1
ATOM 2172 C CA . VAL B 1 90 ? 3.691 21.438 6.629 1 90.12 90 VAL B CA 1
ATOM 2173 C C . VAL B 1 90 ? 4.688 20.844 5.641 1 90.12 90 VAL B C 1
ATOM 2175 O O . VAL B 1 90 ? 5.617 21.516 5.195 1 90.12 90 VAL B O 1
ATOM 2178 N N . MET B 1 91 ? 4.41 19.625 5.305 1 84 91 MET B N 1
ATOM 2179 C CA . MET B 1 91 ? 5.293 18.922 4.383 1 84 91 MET B CA 1
ATOM 2180 C C . MET B 1 91 ? 5.363 19.625 3.039 1 84 91 MET B C 1
ATOM 2182 O O . MET B 1 91 ? 6.441 19.781 2.463 1 84 91 MET B O 1
ATOM 2186 N N . ALA B 1 92 ? 4.223 20.031 2.578 1 82.19 92 ALA B N 1
ATOM 2187 C CA . ALA B 1 92 ? 4.152 20.703 1.281 1 82.19 92 ALA B CA 1
ATOM 2188 C C . ALA B 1 92 ? 4.953 22 1.287 1 82.19 92 ALA B C 1
ATOM 2190 O O . ALA B 1 92 ? 5.703 22.281 0.349 1 82.19 92 ALA B O 1
ATOM 2191 N N . ILE B 1 93 ? 4.82 22.75 2.273 1 84.94 93 ILE B N 1
ATOM 2192 C CA . ILE B 1 93 ? 5.504 24.047 2.363 1 84.94 93 ILE B CA 1
ATOM 2193 C C . ILE B 1 93 ? 7.008 23.812 2.525 1 84.94 93 ILE B C 1
ATOM 2195 O O . ILE B 1 93 ? 7.816 24.5 1.898 1 84.94 93 ILE B O 1
ATOM 2199 N N . GLU B 1 94 ? 7.359 22.812 3.348 1 83.69 94 GLU B N 1
ATOM 2200 C CA . GLU B 1 94 ? 8.773 22.5 3.553 1 83.69 94 GLU B CA 1
ATOM 2201 C C . GLU B 1 94 ? 9.438 22.062 2.252 1 83.69 94 GLU B C 1
ATOM 2203 O O . GLU B 1 94 ? 10.594 22.391 1.994 1 83.69 94 GLU B O 1
ATOM 2208 N N . GLN B 1 95 ? 8.711 21.281 1.532 1 77.38 95 GLN B N 1
ATOM 2209 C CA . GLN B 1 95 ? 9.242 20.781 0.275 1 77.38 95 GLN B CA 1
ATOM 2210 C C . GLN B 1 95 ? 9.391 21.891 -0.755 1 77.38 95 GLN B C 1
ATOM 2212 O O . GLN B 1 95 ? 10.242 21.828 -1.643 1 77.38 95 GLN B O 1
ATOM 2217 N N . ALA B 1 96 ? 8.492 22.859 -0.793 1 75.19 96 ALA B N 1
ATOM 2218 C CA . ALA B 1 96 ? 8.562 24 -1.707 1 75.19 96 ALA B CA 1
ATOM 2219 C C . ALA B 1 96 ? 9.75 24.891 -1.367 1 75.19 96 ALA B C 1
ATOM 2221 O O . ALA B 1 96 ? 10.18 25.703 -2.193 1 75.19 96 ALA B O 1
ATOM 2222 N N . ALA B 1 97 ? 10.516 24.609 -0.38 1 72.69 97 ALA B N 1
ATOM 2223 C CA . ALA B 1 97 ? 11.695 25.344 0.068 1 72.69 97 ALA B CA 1
ATOM 2224 C C . ALA B 1 97 ? 11.391 26.844 0.186 1 72.69 97 ALA B C 1
ATOM 2226 O O . ALA B 1 97 ? 10.367 27.312 -0.318 1 72.69 97 ALA B O 1
ATOM 2227 N N . GLY B 1 98 ? 12.141 27.594 1.037 1 77.56 98 GLY B N 1
ATOM 2228 C CA . GLY B 1 98 ? 12.016 29.047 1.121 1 77.56 98 GLY B CA 1
ATOM 2229 C C . GLY B 1 98 ? 11.516 29.516 2.471 1 77.56 98 GLY B C 1
ATOM 2230 O O . GLY B 1 98 ? 11.852 30.625 2.91 1 77.56 98 GLY B O 1
ATOM 2231 N N . TYR B 1 99 ? 10.602 28.719 2.965 1 86.31 99 TYR B N 1
ATOM 2232 C CA . TYR B 1 99 ? 10.07 29.125 4.258 1 86.31 99 TYR B CA 1
ATOM 2233 C C . TYR B 1 99 ? 10.992 28.688 5.391 1 86.31 99 TYR B C 1
ATOM 2235 O O . TYR B 1 99 ? 11.383 27.531 5.461 1 86.31 99 TYR B O 1
ATOM 2243 N N . ARG B 1 100 ? 11.273 29.625 6.328 1 91.56 100 ARG B N 1
ATOM 2244 C CA . ARG B 1 100 ? 12.219 29.312 7.398 1 91.56 100 ARG B CA 1
ATOM 2245 C C . ARG B 1 100 ? 11.602 29.578 8.766 1 91.56 100 ARG B C 1
ATOM 2247 O O . ARG B 1 100 ? 12.297 29.547 9.781 1 91.56 100 ARG B O 1
ATOM 2254 N N . GLY B 1 101 ? 10.352 29.844 8.758 1 95.25 101 GLY B N 1
ATOM 2255 C CA . GLY B 1 101 ? 9.672 30.094 10.023 1 95.25 101 GLY B CA 1
ATOM 2256 C C . GLY B 1 101 ? 9.211 28.828 10.711 1 95.25 101 GLY B C 1
ATOM 2257 O O . GLY B 1 101 ? 9.703 27.734 10.414 1 95.25 101 GLY B O 1
ATOM 2258 N N . ARG B 1 102 ? 8.367 29 11.703 1 96.62 102 ARG B N 1
ATOM 2259 C CA . ARG B 1 102 ? 7.793 27.891 12.445 1 96.62 102 ARG B CA 1
ATOM 2260 C C . ARG B 1 102 ? 6.379 27.578 11.961 1 96.62 102 ARG B C 1
ATOM 2262 O O . ARG B 1 102 ? 5.781 28.359 11.227 1 96.62 102 ARG B O 1
ATOM 2269 N N . TYR B 1 103 ? 5.953 26.422 12.43 1 96.5 103 TYR B N 1
ATOM 2270 C CA . TYR B 1 103 ? 4.617 26 12.008 1 96.5 103 TYR B CA 1
ATOM 2271 C C . TYR B 1 103 ? 3.699 25.812 13.203 1 96.5 103 TYR B C 1
ATOM 2273 O O . TYR B 1 103 ? 4.168 25.625 14.328 1 96.5 103 TYR B O 1
ATOM 2281 N N . PHE B 1 104 ? 2.441 25.891 12.906 1 97.94 104 PHE B N 1
ATOM 2282 C CA . PHE B 1 104 ? 1.403 25.469 13.836 1 97.94 104 PHE B CA 1
ATOM 2283 C C . PHE B 1 104 ? 0.255 24.797 13.102 1 97.94 104 PHE B C 1
ATOM 2285 O O . PHE B 1 104 ? -0.366 25.391 12.219 1 97.94 104 PHE B O 1
ATOM 2292 N N . VAL B 1 105 ? 0.017 23.578 13.484 1 97.31 105 VAL B N 1
ATOM 2293 C CA . VAL B 1 105 ? -1.003 22.781 12.812 1 97.31 105 VAL B CA 1
ATOM 2294 C C . VAL B 1 105 ? -2.316 22.859 13.586 1 97.31 105 VAL B C 1
ATOM 2296 O O . VAL B 1 105 ? -2.371 22.5 14.766 1 97.31 105 VAL B O 1
ATOM 2299 N N . LEU B 1 106 ? -3.377 23.234 12.914 1 97.31 106 LEU B N 1
ATOM 2300 C CA . LEU B 1 106 ? -4.68 23.422 13.547 1 97.31 106 LEU B CA 1
ATOM 2301 C C . LEU B 1 106 ? -5.367 22.078 13.789 1 97.31 106 LEU B C 1
ATOM 2303 O O . LEU B 1 106 ? -6.195 21.953 14.695 1 97.31 106 LEU B O 1
ATOM 2307 N N . GLY B 1 107 ? -5.09 21.109 12.977 1 95 107 GLY B N 1
ATOM 2308 C CA . GLY B 1 107 ? -5.762 19.828 13.039 1 95 107 GLY B CA 1
ATOM 2309 C C . GLY B 1 107 ? -6.992 19.75 12.156 1 95 107 GLY B C 1
ATOM 2310 O O . GLY B 1 107 ? -7.828 18.859 12.32 1 95 107 GLY B O 1
ATOM 2311 N N . GLY B 1 108 ? -7.164 20.688 11.328 1 93.88 108 GLY B N 1
ATOM 2312 C CA . GLY B 1 108 ? -8.312 20.766 10.438 1 93.88 108 GLY B CA 1
ATOM 2313 C C . GLY B 1 108 ? -8.805 22.172 10.211 1 93.88 108 GLY B C 1
ATOM 2314 O O . GLY B 1 108 ? -8.023 23.125 10.281 1 93.88 108 GLY B O 1
ATOM 2315 N N . HIS B 1 109 ? -10.047 22.234 9.758 1 93.88 109 HIS B N 1
ATOM 2316 C CA . HIS B 1 109 ? -10.688 23.531 9.547 1 93.88 109 HIS B CA 1
ATOM 2317 C C . HIS B 1 109 ? -12.109 23.531 10.109 1 93.88 109 HIS B C 1
ATOM 2319 O O . HIS B 1 109 ? -12.68 22.484 10.391 1 93.88 109 HIS B O 1
ATOM 2325 N N . LEU B 1 110 ? -12.625 24.734 10.328 1 94.25 110 LEU B N 1
ATOM 2326 C CA . LEU B 1 110 ? -14.008 24.875 10.766 1 94.25 110 LEU B CA 1
ATOM 2327 C C . LEU B 1 110 ? -14.977 24.391 9.695 1 94.25 110 LEU B C 1
ATOM 2329 O O . LEU B 1 110 ? -14.797 24.672 8.508 1 94.25 110 LEU B O 1
ATOM 2333 N N . SER B 1 111 ? -15.891 23.531 10.125 1 92.5 111 SER B N 1
ATOM 2334 C CA . SER B 1 111 ? -16.922 23.031 9.234 1 92.5 111 SER B CA 1
ATOM 2335 C C . SER B 1 111 ? -18.25 22.828 9.984 1 92.5 111 SER B C 1
ATOM 2337 O O . SER B 1 111 ? -18.547 21.719 10.43 1 92.5 111 SER B O 1
ATOM 2339 N N . PRO B 1 112 ? -19.031 23.859 9.938 1 87.62 112 PRO B N 1
ATOM 2340 C CA . PRO B 1 112 ? -20.312 23.734 10.656 1 87.62 112 PRO B CA 1
ATOM 2341 C C . PRO B 1 112 ? -21.156 22.578 10.156 1 87.62 112 PRO B C 1
ATOM 2343 O O . PRO B 1 112 ? -21.766 21.844 10.953 1 87.62 112 PRO B O 1
ATOM 2346 N N . LEU B 1 113 ? -21.172 22.359 8.852 1 89.56 113 LEU B N 1
ATOM 2347 C CA . LEU B 1 113 ? -21.984 21.312 8.25 1 89.56 113 LEU B CA 1
ATOM 2348 C C . LEU B 1 113 ? -21.531 19.938 8.719 1 89.56 113 LEU B C 1
ATOM 2350 O O . LEU B 1 113 ? -22.344 19.016 8.844 1 89.56 113 LEU B O 1
ATOM 2354 N N . ASP B 1 114 ? -20.266 19.906 9.016 1 90.19 114 ASP B N 1
ATOM 2355 C CA . ASP B 1 114 ? -19.719 18.641 9.484 1 90.19 114 ASP B CA 1
ATOM 2356 C C . ASP B 1 114 ? -19.625 18.609 11.008 1 90.19 114 ASP B C 1
ATOM 2358 O O . ASP B 1 114 ? -19.078 17.656 11.578 1 90.19 114 ASP B O 1
ATOM 2362 N N . GLY B 1 115 ? -19.953 19.594 11.617 1 91.5 115 GLY B N 1
ATOM 2363 C CA . GLY B 1 115 ? -19.969 19.656 13.07 1 91.5 115 GLY B CA 1
ATOM 2364 C C . GLY B 1 115 ? -18.594 19.953 13.672 1 91.5 115 GLY B C 1
ATOM 2365 O O . GLY B 1 115 ? -18.359 19.672 14.844 1 91.5 115 GLY B O 1
ATOM 2366 N N . ILE B 1 116 ? -17.688 20.422 12.906 1 93 116 ILE B N 1
ATOM 2367 C CA . ILE B 1 116 ? -16.359 20.75 13.406 1 93 116 ILE B CA 1
ATOM 2368 C C . ILE B 1 116 ? -16.328 22.203 13.891 1 93 116 ILE B C 1
ATOM 2370 O O . ILE B 1 116 ? -16.453 23.125 13.094 1 93 116 ILE B O 1
ATOM 2374 N N . ASN B 1 117 ? -16.094 22.344 15.172 1 93.5 117 ASN B N 1
ATOM 2375 C CA . ASN B 1 117 ? -16.062 23.656 15.789 1 93.5 117 ASN B CA 1
ATOM 2376 C C . ASN B 1 117 ? -14.672 24.031 16.281 1 93.5 117 ASN B C 1
ATOM 2378 O O . ASN B 1 117 ? -13.727 23.25 16.125 1 93.5 117 ASN B O 1
ATOM 2382 N N . ALA B 1 118 ? -14.523 25.219 16.766 1 92.38 118 ALA B N 1
ATOM 2383 C CA . ALA B 1 118 ? -13.234 25.75 17.203 1 92.38 118 ALA B CA 1
ATOM 2384 C C . ALA B 1 118 ? -12.602 24.844 18.266 1 92.38 118 ALA B C 1
ATOM 2386 O O . ALA B 1 118 ? -11.383 24.641 18.266 1 92.38 118 ALA B O 1
ATOM 2387 N N . ASP B 1 119 ? -13.484 24.25 19.094 1 93.38 119 ASP B N 1
ATOM 2388 C CA . ASP B 1 119 ? -12.992 23.422 20.188 1 93.38 119 ASP B CA 1
ATOM 2389 C C . ASP B 1 119 ? -12.422 22.094 19.656 1 93.38 119 ASP B C 1
ATOM 2391 O O . ASP B 1 119 ? -11.695 21.406 20.375 1 93.38 119 ASP B O 1
ATOM 2395 N N . ASP B 1 120 ? -12.758 21.812 18.469 1 94.38 120 ASP B N 1
ATOM 2396 C CA . ASP B 1 120 ? -12.281 20.578 17.844 1 94.38 120 ASP B CA 1
ATOM 2397 C C . ASP B 1 120 ? -10.922 20.797 17.188 1 94.38 120 ASP B C 1
ATOM 2399 O O . ASP B 1 120 ? -10.32 19.844 16.672 1 94.38 120 ASP B O 1
ATOM 2403 N N . LEU B 1 121 ? -10.469 21.984 17.219 1 96.5 121 LEU B N 1
ATOM 2404 C CA . LEU B 1 121 ? -9.195 22.359 16.609 1 96.5 121 LEU B CA 1
ATOM 2405 C C . LEU B 1 121 ? -8.211 22.844 17.672 1 96.5 121 LEU B C 1
ATOM 2407 O O . LEU B 1 121 ? -8.562 22.969 18.844 1 96.5 121 LEU B O 1
ATOM 2411 N N . ASN B 1 122 ? -7.031 23.109 17.266 1 97.25 122 ASN B N 1
ATOM 2412 C CA . ASN B 1 122 ? -5.984 23.531 18.203 1 97.25 122 ASN B CA 1
ATOM 2413 C C . ASN B 1 122 ? -5.906 25.047 18.297 1 97.25 122 ASN B C 1
ATOM 2415 O O . ASN B 1 122 ? -4.816 25.609 18.438 1 97.25 122 ASN B O 1
ATOM 2419 N N . ILE B 1 123 ? -6.992 25.688 18.234 1 96.38 123 ILE B N 1
ATOM 2420 C CA . ILE B 1 123 ? -7 27.141 18.156 1 96.38 123 ILE B CA 1
ATOM 2421 C C . ILE B 1 123 ? -6.598 27.719 19.516 1 96.38 123 ILE B C 1
ATOM 2423 O O . ILE B 1 123 ? -5.809 28.672 19.578 1 96.38 123 ILE B O 1
ATOM 2427 N N . ASP B 1 124 ? -7.129 27.172 20.594 1 95.81 124 ASP B N 1
ATOM 2428 C CA . ASP B 1 124 ? -6.766 27.641 21.922 1 95.81 124 ASP B CA 1
ATOM 2429 C C . ASP B 1 124 ? -5.262 27.516 22.172 1 95.81 124 ASP B C 1
ATOM 2431 O O . ASP B 1 124 ? -4.641 28.406 22.75 1 95.81 124 ASP B O 1
ATOM 2435 N N . GLN B 1 125 ? -4.797 26.438 21.75 1 97 125 GLN B N 1
ATOM 2436 C CA . GLN B 1 125 ? -3.361 26.203 21.891 1 97 125 GLN B CA 1
ATOM 2437 C C . GLN B 1 125 ? -2.561 27.219 21.078 1 97 125 GLN B C 1
ATOM 2439 O O . GLN B 1 125 ? -1.489 27.656 21.484 1 97 125 GLN B O 1
ATOM 2444 N N . LEU B 1 126 ? -3.064 27.516 19.938 1 97.5 126 LEU B N 1
ATOM 2445 C CA . LEU B 1 126 ? -2.428 28.531 19.094 1 97.5 126 LEU B CA 1
ATOM 2446 C C . LEU B 1 126 ? -2.391 29.875 19.797 1 97.5 126 LEU B C 1
ATOM 2448 O O . LEU B 1 126 ? -1.347 30.531 19.844 1 97.5 126 LEU B O 1
ATOM 2452 N N . VAL B 1 127 ? -3.48 30.25 20.328 1 96.31 127 VAL B N 1
ATOM 2453 C CA . VAL B 1 127 ? -3.576 31.531 21.031 1 96.31 127 VAL B CA 1
ATOM 2454 C C . VAL B 1 127 ? -2.607 31.547 22.203 1 96.31 127 VAL B C 1
ATOM 2456 O O . VAL B 1 127 ? -1.891 32.531 22.422 1 96.31 127 VAL B O 1
ATOM 2459 N N . ASN B 1 128 ? -2.623 30.516 22.922 1 96.44 128 ASN B N 1
ATOM 2460 C CA . ASN B 1 128 ? -1.706 30.422 24.062 1 96.44 128 ASN B CA 1
ATOM 2461 C C . ASN B 1 128 ? -0.25 30.516 23.609 1 96.44 128 ASN B C 1
ATOM 2463 O O . ASN B 1 128 ? 0.569 31.156 24.266 1 96.44 128 ASN B O 1
ATOM 2467 N N . ARG B 1 129 ? 0.036 29.875 22.516 1 96 129 ARG B N 1
ATOM 2468 C CA . ARG B 1 129 ? 1.383 29.875 21.953 1 96 129 ARG B CA 1
ATOM 2469 C C . ARG B 1 129 ? 1.825 31.297 21.609 1 96 129 ARG B C 1
ATOM 2471 O O . ARG B 1 129 ? 2.967 31.672 21.875 1 96 129 ARG B O 1
ATOM 2478 N N . VAL B 1 130 ? 1.013 32.062 21.031 1 95.19 130 VAL B N 1
ATOM 2479 C CA . VAL B 1 130 ? 1.387 33.406 20.578 1 95.19 130 VAL B CA 1
ATOM 2480 C C . VAL B 1 130 ? 1.46 34.344 21.781 1 95.19 130 VAL B C 1
ATOM 2482 O O . VAL B 1 130 ? 2.215 35.312 21.766 1 95.19 130 VAL B O 1
ATOM 2485 N N . LYS B 1 131 ? 0.751 34 22.844 1 94.38 131 LYS B N 1
ATOM 2486 C CA . LYS B 1 131 ? 0.817 34.781 24.078 1 94.38 131 LYS B CA 1
ATOM 2487 C C . LYS B 1 131 ? 2.139 34.562 24.797 1 94.38 131 LYS B C 1
ATOM 2489 O O . LYS B 1 131 ? 2.732 35.5 25.328 1 94.38 131 LYS B O 1
ATOM 2494 N N . THR B 1 132 ? 2.541 33.375 24.797 1 93.75 132 THR B N 1
ATOM 2495 C CA . THR B 1 132 ? 3.707 32.969 25.578 1 93.75 132 THR B CA 1
ATOM 2496 C C . THR B 1 132 ? 4.992 33.219 24.797 1 93.75 132 THR B C 1
ATOM 2498 O O . THR B 1 132 ? 6.039 33.5 25.375 1 93.75 132 THR B O 1
ATOM 2501 N N . ALA B 1 133 ? 4.922 33 23.516 1 92.56 133 ALA B N 1
ATOM 2502 C CA . ALA B 1 133 ? 6.039 33.219 22.594 1 92.56 133 ALA B CA 1
ATOM 2503 C C . ALA B 1 133 ? 5.617 34.125 21.438 1 92.56 133 ALA B C 1
ATOM 2505 O O . ALA B 1 133 ? 5.281 33.625 20.359 1 92.56 133 ALA B O 1
ATOM 2506 N N . PRO B 1 134 ? 5.73 35.406 21.734 1 91 134 PRO B N 1
ATOM 2507 C CA . PRO B 1 134 ? 5.223 36.375 20.734 1 91 134 PRO B CA 1
ATOM 2508 C C . PRO B 1 134 ? 5.934 36.25 19.391 1 91 134 PRO B C 1
ATOM 2510 O O . PRO B 1 134 ? 7.133 35.969 19.344 1 91 134 PRO B O 1
ATOM 2513 N N . VAL B 1 135 ? 5.176 36.406 18.375 1 95.12 135 VAL B N 1
ATOM 2514 C CA . VAL B 1 135 ? 5.684 36.375 17.016 1 95.12 135 VAL B CA 1
ATOM 2515 C C . VAL B 1 135 ? 5.367 37.719 16.312 1 95.12 135 VAL B C 1
ATOM 2517 O O . VAL B 1 135 ? 4.422 38.406 16.703 1 95.12 135 VAL B O 1
ATOM 2520 N N . ASP B 1 136 ? 6.137 38.031 15.32 1 94.62 136 ASP B N 1
ATOM 2521 C CA . ASP B 1 136 ? 5.93 39.281 14.586 1 94.62 136 ASP B CA 1
ATOM 2522 C C . ASP B 1 136 ? 4.836 39.125 13.531 1 94.62 136 ASP B C 1
ATOM 2524 O O . ASP B 1 136 ? 4.082 40.062 13.266 1 94.62 136 ASP B O 1
ATOM 2528 N N . GLU B 1 137 ? 4.828 37.906 12.977 1 94.81 137 GLU B N 1
ATOM 2529 C CA . GLU B 1 137 ? 3.9 37.688 11.875 1 94.81 137 GLU B CA 1
ATOM 2530 C C . GLU B 1 137 ? 3.338 36.25 11.93 1 94.81 137 GLU B C 1
ATOM 2532 O O . GLU B 1 137 ? 4.07 35.312 12.195 1 94.81 137 GLU B O 1
ATOM 2537 N N . ILE B 1 138 ? 2.035 36.25 11.68 1 95.69 138 ILE B N 1
ATOM 2538 C CA . ILE B 1 138 ? 1.379 34.969 11.453 1 95.69 138 ILE B CA 1
ATOM 2539 C C . ILE B 1 138 ? 0.941 34.875 9.992 1 95.69 138 ILE B C 1
ATOM 2541 O O . ILE B 1 138 ? 0.305 35.781 9.461 1 95.69 138 ILE B O 1
ATOM 2545 N N . ILE B 1 139 ? 1.353 33.812 9.375 1 92.44 139 ILE B N 1
ATOM 2546 C CA . ILE B 1 139 ? 0.916 33.5 8.016 1 92.44 139 ILE B CA 1
ATOM 2547 C C . ILE B 1 139 ? -0.177 32.438 8.039 1 92.44 139 ILE B C 1
ATOM 2549 O O . ILE B 1 139 ? 0.046 31.328 8.516 1 92.44 139 ILE B O 1
ATOM 2553 N N . LEU B 1 140 ? -1.354 32.812 7.531 1 93.88 140 LEU B N 1
ATOM 2554 C CA . LEU B 1 140 ? -2.459 31.875 7.465 1 93.88 140 LEU B CA 1
ATOM 2555 C C . LEU B 1 140 ? -2.441 31.109 6.145 1 93.88 140 LEU B C 1
ATOM 2557 O O . LEU B 1 140 ? -2.715 31.688 5.086 1 93.88 140 LEU B O 1
ATOM 2561 N N . ALA B 1 141 ? -2.143 29.859 6.297 1 91 141 ALA B N 1
ATOM 2562 C CA . ALA B 1 141 ? -2.041 29 5.113 1 91 141 ALA B CA 1
ATOM 2563 C C . ALA B 1 141 ? -3.131 27.938 5.109 1 91 141 ALA B C 1
ATOM 2565 O O . ALA B 1 141 ? -2.846 26.75 4.918 1 91 141 ALA B O 1
ATOM 2566 N N . THR B 1 142 ? -4.352 28.344 5.312 1 90.12 142 THR B N 1
ATOM 2567 C CA . THR B 1 142 ? -5.5 27.453 5.23 1 90.12 142 THR B CA 1
ATOM 2568 C C . THR B 1 142 ? -6.02 27.375 3.795 1 90.12 142 THR B C 1
ATOM 2570 O O . THR B 1 142 ? -5.641 28.188 2.947 1 90.12 142 THR B O 1
ATOM 2573 N N . SER B 1 143 ? -6.809 26.391 3.559 1 83 143 SER B N 1
ATOM 2574 C CA . SER B 1 143 ? -7.32 26.125 2.219 1 83 143 SER B CA 1
ATOM 2575 C C . SER B 1 143 ? -8.117 27.312 1.692 1 83 143 SER B C 1
ATOM 2577 O O . SER B 1 143 ? -8.539 28.172 2.467 1 83 143 SER B O 1
ATOM 2579 N N . THR B 1 144 ? -8.289 27.359 0.359 1 79 144 THR B N 1
ATOM 2580 C CA . THR B 1 144 ? -8.992 28.469 -0.266 1 79 144 THR B CA 1
ATOM 2581 C C . THR B 1 144 ? -10.492 28.203 -0.325 1 79 144 THR B C 1
ATOM 2583 O O . THR B 1 144 ? -11.258 29.031 -0.829 1 79 144 THR B O 1
ATOM 2586 N N . THR B 1 145 ? -10.914 27.094 0.159 1 83.06 145 THR B N 1
ATOM 2587 C CA . THR B 1 145 ? -12.344 26.797 0.235 1 83.06 145 THR B CA 1
ATOM 2588 C C . THR B 1 145 ? -13.047 27.75 1.198 1 83.06 145 THR B C 1
ATOM 2590 O O . THR B 1 145 ? -12.391 28.5 1.924 1 83.06 145 THR B O 1
ATOM 2593 N N . VAL B 1 146 ? -14.289 27.703 1.15 1 85.5 146 VAL B N 1
ATOM 2594 C CA . VAL B 1 146 ? -15.07 28.547 2.047 1 85.5 146 VAL B CA 1
ATOM 2595 C C . VAL B 1 146 ? -14.719 28.219 3.498 1 85.5 146 VAL B C 1
ATOM 2597 O O . VAL B 1 146 ? -14.523 29.125 4.312 1 85.5 146 VAL B O 1
ATOM 2600 N N . GLU B 1 147 ? -14.664 26.984 3.807 1 91 147 GLU B N 1
ATOM 2601 C CA . GLU B 1 147 ? -14.32 26.547 5.16 1 91 147 GLU B CA 1
ATOM 2602 C C . GLU B 1 147 ? -12.93 27.031 5.555 1 91 147 GLU B C 1
ATOM 2604 O O . GLU B 1 147 ? -12.719 27.484 6.68 1 91 147 GLU B O 1
ATOM 2609 N N . GLY B 1 148 ? -11.984 26.906 4.629 1 89.88 148 GLY B N 1
ATOM 2610 C CA . GLY B 1 148 ? -10.633 27.375 4.883 1 89.88 148 GLY B CA 1
ATOM 2611 C C . GLY B 1 148 ? -10.547 28.875 5.113 1 89.88 148 GLY B C 1
ATOM 2612 O O . GLY B 1 148 ? -9.828 29.328 5.996 1 89.88 148 GLY B O 1
ATOM 2613 N N . GLN B 1 149 ? -11.312 29.594 4.34 1 87.44 149 GLN B N 1
ATOM 2614 C CA . GLN B 1 149 ? -11.344 31.047 4.492 1 87.44 149 GLN B CA 1
ATOM 2615 C C . GLN B 1 149 ? -11.984 31.453 5.82 1 87.44 149 GLN B C 1
ATOM 2617 O O . GLN B 1 149 ? -11.5 32.344 6.5 1 87.44 149 GLN B O 1
ATOM 2622 N N . THR B 1 150 ? -13.023 30.812 6.137 1 91.38 150 THR B N 1
ATOM 2623 C CA . THR B 1 150 ? -13.695 31.047 7.406 1 91.38 150 THR B CA 1
ATOM 2624 C C . THR B 1 150 ? -12.758 30.781 8.578 1 91.38 150 THR B C 1
ATOM 2626 O O . THR B 1 150 ? -12.688 31.562 9.531 1 91.38 150 THR B O 1
ATOM 2629 N N . THR B 1 151 ? -12.094 29.719 8.438 1 95.06 151 THR B N 1
ATOM 2630 C CA . THR B 1 151 ? -11.133 29.344 9.477 1 95.06 151 THR B CA 1
ATOM 2631 C C . THR B 1 151 ? -10.047 30.422 9.609 1 95.06 151 THR B C 1
ATOM 2633 O O . THR B 1 151 ? -9.703 30.828 10.719 1 95.06 151 THR B O 1
ATOM 2636 N N . ALA B 1 152 ? -9.539 30.844 8.484 1 92.69 152 ALA B N 1
ATOM 2637 C CA . ALA B 1 152 ? -8.516 31.875 8.469 1 92.69 152 ALA B CA 1
ATOM 2638 C C . ALA B 1 152 ? -9.008 33.156 9.164 1 92.69 152 ALA B C 1
ATOM 2640 O O . ALA B 1 152 ? -8.289 33.75 9.977 1 92.69 152 ALA B O 1
ATOM 2641 N N . HIS B 1 153 ? -10.172 33.5 8.836 1 93.12 153 HIS B N 1
ATOM 2642 C CA . HIS B 1 153 ? -10.758 34.688 9.43 1 93.12 153 HIS B CA 1
ATOM 2643 C C . HIS B 1 153 ? -10.891 34.531 10.945 1 93.12 153 HIS B C 1
ATOM 2645 O O . HIS B 1 153 ? -10.57 35.469 11.695 1 93.12 153 HIS B O 1
ATOM 2651 N N . PHE B 1 154 ? -11.406 33.438 11.328 1 95.69 154 PHE B N 1
ATOM 2652 C CA . PHE B 1 154 ? -11.594 33.156 12.742 1 95.69 154 PHE B CA 1
ATOM 2653 C C . PHE B 1 154 ? -10.266 33.25 13.492 1 95.69 154 PHE B C 1
ATOM 2655 O O . PHE B 1 154 ? -10.195 33.875 14.555 1 95.69 154 PHE B O 1
ATOM 2662 N N . ILE B 1 155 ? -9.242 32.688 12.961 1 96.56 155 ILE B N 1
ATOM 2663 C CA . ILE B 1 155 ? -7.926 32.688 13.578 1 96.56 155 ILE B CA 1
ATOM 2664 C C . ILE B 1 155 ? -7.379 34.094 13.648 1 96.56 155 ILE B C 1
ATOM 2666 O O . ILE B 1 155 ? -6.828 34.531 14.672 1 96.56 155 ILE B O 1
ATOM 2670 N N . ALA B 1 156 ? -7.484 34.844 12.531 1 94.94 156 ALA B N 1
ATOM 2671 C CA . ALA B 1 156 ? -7.012 36.219 12.484 1 94.94 156 ALA B CA 1
ATOM 2672 C C . ALA B 1 156 ? -7.613 37.031 13.625 1 94.94 156 ALA B C 1
ATOM 2674 O O . ALA B 1 156 ? -6.906 37.781 14.289 1 94.94 156 ALA B O 1
ATOM 2675 N N . GLU B 1 157 ? -8.867 36.812 13.852 1 95.25 157 GLU B N 1
ATOM 2676 C CA . GLU B 1 157 ? -9.555 37.531 14.914 1 95.25 157 GLU B CA 1
ATOM 2677 C C . GLU B 1 157 ? -9.07 37.062 16.297 1 95.25 157 GLU B C 1
ATOM 2679 O O . GLU B 1 157 ? -8.883 37.906 17.188 1 95.25 157 GLU B O 1
ATOM 2684 N N . ALA B 1 158 ? -8.867 35.812 16.438 1 95.25 158 ALA B N 1
ATOM 2685 C CA . ALA B 1 158 ? -8.5 35.219 17.734 1 95.25 158 ALA B CA 1
ATOM 2686 C C . ALA B 1 158 ? -7.113 35.688 18.172 1 95.25 158 ALA B C 1
ATOM 2688 O O . ALA B 1 158 ? -6.844 35.844 19.359 1 95.25 158 ALA B O 1
ATOM 2689 N N . VAL B 1 159 ? -6.262 36.031 17.172 1 95.56 159 VAL B N 1
ATOM 2690 C CA . VAL B 1 159 ? -4.871 36.281 17.531 1 95.56 159 VAL B CA 1
ATOM 2691 C C . VAL B 1 159 ? -4.566 37.781 17.359 1 95.56 159 VAL B C 1
ATOM 2693 O O . VAL B 1 159 ? -3.447 38.219 17.609 1 95.56 159 VAL B O 1
ATOM 2696 N N . ARG B 1 160 ? -5.477 38.562 16.875 1 90.94 160 ARG B N 1
ATOM 2697 C CA . ARG B 1 160 ? -5.293 39.938 16.453 1 90.94 160 ARG B CA 1
ATOM 2698 C C . ARG B 1 160 ? -4.668 40.781 17.578 1 90.94 160 ARG B C 1
ATOM 2700 O O . ARG B 1 160 ? -3.848 41.656 17.312 1 90.94 160 ARG B O 1
ATOM 2707 N N . ARG B 1 161 ? -4.938 40.531 18.797 1 91.38 161 ARG B N 1
ATOM 2708 C CA . ARG B 1 161 ? -4.484 41.312 19.922 1 91.38 161 ARG B CA 1
ATOM 2709 C C . ARG B 1 161 ? -3.07 40.938 20.344 1 91.38 161 ARG B C 1
ATOM 2711 O O . ARG B 1 161 ? -2.418 41.656 21.078 1 91.38 161 ARG B O 1
ATOM 2718 N N . HIS B 1 162 ? -2.656 39.906 19.797 1 92.5 162 HIS B N 1
ATOM 2719 C CA . HIS B 1 162 ? -1.407 39.344 20.312 1 92.5 162 HIS B CA 1
ATOM 2720 C C . HIS B 1 162 ? -0.305 39.406 19.266 1 92.5 162 HIS B C 1
ATOM 2722 O O . HIS B 1 162 ? 0.872 39.219 19.578 1 92.5 162 HIS B O 1
ATOM 2728 N N . VAL B 1 163 ? -0.724 39.625 18.062 1 90.31 163 VAL B N 1
ATOM 2729 C CA . VAL B 1 163 ? 0.249 39.562 16.969 1 90.31 163 VAL B CA 1
ATOM 2730 C C . VAL B 1 163 ? 0.174 40.875 16.156 1 90.31 163 VAL B C 1
ATOM 2732 O O . VAL B 1 163 ? -0.912 41.406 15.938 1 90.31 163 VAL B O 1
ATOM 2735 N N . GLY B 1 164 ? 1.356 41.281 15.75 1 84.88 164 GLY B N 1
ATOM 2736 C CA . GLY B 1 164 ? 1.431 42.562 15.039 1 84.88 164 GLY B CA 1
ATOM 2737 C C . GLY B 1 164 ? 0.92 42.469 13.617 1 84.88 164 GLY B C 1
ATOM 2738 O O . GLY B 1 164 ? 0.316 43.406 13.102 1 84.88 164 GLY B O 1
ATOM 2739 N N . LYS B 1 165 ? 1.199 41.344 12.914 1 93.75 165 LYS B N 1
ATOM 2740 C CA . LYS B 1 165 ? 0.891 41.219 11.5 1 93.75 165 LYS B CA 1
ATOM 2741 C C . LYS B 1 165 ? 0.343 39.812 11.188 1 93.75 165 LYS B C 1
ATOM 2743 O O . LYS B 1 165 ? 0.93 38.812 11.586 1 93.75 165 LYS B O 1
ATOM 2748 N N . VAL B 1 166 ? -0.838 39.844 10.547 1 93.5 166 VAL B N 1
ATOM 2749 C CA . VAL B 1 166 ? -1.432 38.594 10.086 1 93.5 166 VAL B CA 1
ATOM 2750 C C . VAL B 1 166 ? -1.625 38.625 8.57 1 93.5 166 VAL B C 1
ATOM 2752 O O . VAL B 1 166 ? -2.256 39.562 8.047 1 93.5 166 VAL B O 1
ATOM 2755 N N . THR B 1 167 ? -0.995 37.688 7.836 1 90.25 167 THR B N 1
ATOM 2756 C CA . THR B 1 167 ? -1.096 37.625 6.383 1 90.25 167 THR B CA 1
ATOM 2757 C C . THR B 1 167 ? -1.649 36.281 5.934 1 90.25 167 THR B C 1
ATOM 2759 O O . THR B 1 167 ? -1.691 35.312 6.719 1 90.25 167 THR B O 1
ATOM 2762 N N . ARG B 1 168 ? -2.174 36.344 4.699 1 86.81 168 ARG B N 1
ATOM 2763 C CA . ARG B 1 168 ? -2.723 35.094 4.121 1 86.81 168 ARG B CA 1
ATOM 2764 C C . ARG B 1 168 ? -1.996 34.75 2.834 1 86.81 168 ARG B C 1
ATOM 2766 O O . ARG B 1 168 ? -1.639 35.625 2.041 1 86.81 168 ARG B O 1
ATOM 2773 N N . ILE B 1 169 ? -1.809 33.438 2.674 1 78.62 169 ILE B N 1
ATOM 2774 C CA . ILE B 1 169 ? -1.16 32.969 1.457 1 78.62 169 ILE B CA 1
ATOM 2775 C C . ILE B 1 169 ? -2.018 33.312 0.243 1 78.62 169 ILE B C 1
ATOM 2777 O O . ILE B 1 169 ? -3.246 33.375 0.338 1 78.62 169 ILE B O 1
ATOM 2781 N N . ALA B 1 170 ? -1.388 33.625 -0.999 1 64.94 170 ALA B N 1
ATOM 2782 C CA . ALA B 1 170 ? -2.08 34.094 -2.191 1 64.94 170 ALA B CA 1
ATOM 2783 C C . ALA B 1 170 ? -3.109 33.094 -2.678 1 64.94 170 ALA B C 1
ATOM 2785 O O . ALA B 1 170 ? -2.855 31.875 -2.656 1 64.94 170 ALA B O 1
ATOM 2786 N N . GLN B 1 171 ? -4.453 33.406 -2.965 1 58.88 171 GLN B N 1
ATOM 2787 C CA . GLN B 1 171 ? -5.664 32.656 -3.281 1 58.88 171 GLN B CA 1
ATOM 2788 C C . GLN B 1 171 ? -5.613 32.094 -4.703 1 58.88 171 GLN B C 1
ATOM 2790 O O . GLN B 1 171 ? -6.434 31.266 -5.082 1 58.88 171 GLN B O 1
ATOM 2795 N N . GLY B 1 172 ? -4.988 32.656 -5.684 1 51.38 172 GLY B N 1
ATOM 2796 C CA . GLY B 1 172 ? -5.074 32.281 -7.082 1 51.38 172 GLY B CA 1
ATOM 2797 C C . GLY B 1 172 ? -4.719 30.812 -7.32 1 51.38 172 GLY B C 1
ATOM 2798 O O . GLY B 1 172 ? -4.441 30.422 -8.453 1 51.38 172 GLY B O 1
ATOM 2799 N N . ILE B 1 173 ? -4.613 30.188 -6.418 1 50.25 173 ILE B N 1
ATOM 2800 C CA . ILE B 1 173 ? -4.32 28.781 -6.613 1 50.25 173 ILE B CA 1
ATOM 2801 C C . ILE B 1 173 ? -5.617 28.016 -6.852 1 50.25 173 ILE B C 1
ATOM 2803 O O . ILE B 1 173 ? -6.559 28.109 -6.059 1 50.25 173 ILE B O 1
ATOM 2807 N N . PRO B 1 174 ? -5.98 27.672 -8.18 1 44.5 174 PRO B N 1
ATOM 2808 C CA . PRO B 1 174 ? -7.195 26.891 -8.43 1 44.5 174 PRO B CA 1
ATOM 2809 C C . PRO B 1 174 ? -7.492 25.875 -7.32 1 44.5 174 PRO B C 1
ATOM 2811 O O . PRO B 1 174 ? -6.73 24.938 -7.117 1 44.5 174 PRO B O 1
ATOM 2814 N N . MET B 1 175 ? -7.715 26.344 -6.254 1 45.22 175 MET B N 1
ATOM 2815 C CA . MET B 1 175 ? -7.578 25.641 -4.973 1 45.22 175 MET B CA 1
ATOM 2816 C C . MET B 1 175 ? -8.648 24.578 -4.816 1 45.22 175 MET B C 1
ATOM 2818 O O . MET B 1 175 ? -9.562 24.719 -4.004 1 45.22 175 MET B O 1
ATOM 2822 N N . GLY B 1 176 ? -9.461 24.312 -5.715 1 43.69 176 GLY B N 1
ATOM 2823 C CA . GLY B 1 176 ? -10.328 23.234 -5.258 1 43.69 176 GLY B CA 1
ATOM 2824 C C . GLY B 1 176 ? -9.617 22.219 -4.398 1 43.69 176 GLY B C 1
ATOM 2825 O O . GLY B 1 176 ? -10.25 21.359 -3.795 1 43.69 176 GLY B O 1
ATOM 2826 N N . GLY B 1 177 ? -8.195 22.109 -4.348 1 47.12 177 GLY B N 1
ATOM 2827 C CA . GLY B 1 177 ? -7.609 20.953 -3.709 1 47.12 177 GLY B CA 1
ATOM 2828 C C . GLY B 1 177 ? -6.738 21.297 -2.52 1 47.12 177 GLY B C 1
ATOM 2829 O O . GLY B 1 177 ? -6.488 22.484 -2.25 1 47.12 177 GLY B O 1
ATOM 2830 N N . GLU B 1 178 ? -6.488 20.438 -1.482 1 55.94 178 GLU B N 1
ATOM 2831 C CA . GLU B 1 178 ? -5.598 20.375 -0.329 1 55.94 178 GLU B CA 1
ATOM 2832 C C . GLU B 1 178 ? -4.168 20.734 -0.713 1 55.94 178 GLU B C 1
ATOM 2834 O O . GLU B 1 178 ? -3.688 20.359 -1.781 1 55.94 178 GLU B O 1
ATOM 2839 N N . LEU B 1 179 ? -3.549 21.859 -0.016 1 54.69 179 LEU B N 1
ATOM 2840 C CA . LEU B 1 179 ? -2.182 22.328 -0.22 1 54.69 179 LEU B CA 1
ATOM 2841 C C . LEU B 1 179 ? -1.263 21.156 -0.592 1 54.69 179 LEU B C 1
ATOM 2843 O O . LEU B 1 179 ? -0.334 21.328 -1.386 1 54.69 179 LEU B O 1
ATOM 2847 N N . GLU B 1 180 ? -1.653 20.031 -0.037 1 53.88 180 GLU B N 1
ATOM 2848 C CA . GLU B 1 180 ? -0.773 18.875 -0.163 1 53.88 180 GLU B CA 1
ATOM 2849 C C . GLU B 1 180 ? -0.632 18.438 -1.62 1 53.88 180 GLU B C 1
ATOM 2851 O O . GLU B 1 180 ? 0.344 17.781 -1.986 1 53.88 180 GLU B O 1
ATOM 2856 N N . TYR B 1 181 ? -1.579 19.031 -2.4 1 55.66 181 TYR B N 1
ATOM 2857 C CA . TYR B 1 181 ? -1.59 18.547 -3.773 1 55.66 181 TYR B CA 1
ATOM 2858 C C . TYR B 1 181 ? -1.043 19.594 -4.734 1 55.66 181 TYR B C 1
ATOM 2860 O O . TYR B 1 181 ? -0.995 19.359 -5.945 1 55.66 181 TYR B O 1
ATOM 2868 N N . LEU B 1 182 ? -0.572 20.672 -4.164 1 54.47 182 LEU B N 1
ATOM 2869 C CA . LEU B 1 182 ? -0.026 21.734 -4.996 1 54.47 182 LEU B CA 1
ATOM 2870 C C . LEU B 1 182 ? 1.461 21.516 -5.254 1 54.47 182 LEU B C 1
ATOM 2872 O O . LEU B 1 182 ? 2.164 20.953 -4.414 1 54.47 182 LEU B O 1
ATOM 2876 N N . ASP B 1 183 ? 1.76 21.906 -6.473 1 56.94 183 ASP B N 1
ATOM 2877 C CA . ASP B 1 183 ? 3.188 21.828 -6.77 1 56.94 183 ASP B CA 1
ATOM 2878 C C . ASP B 1 183 ? 3.971 22.828 -5.922 1 56.94 183 ASP B C 1
ATOM 2880 O O . ASP B 1 183 ? 3.438 23.875 -5.52 1 56.94 183 ASP B O 1
ATOM 2884 N N . SER B 1 184 ? 5.203 22.484 -5.602 1 56.75 184 SER B N 1
ATOM 2885 C CA . SER B 1 184 ? 6.082 23.234 -4.719 1 56.75 184 SER B CA 1
ATOM 2886 C C . SER B 1 184 ? 6.242 24.672 -5.191 1 56.75 184 SER B C 1
ATOM 2888 O O . SER B 1 184 ? 6.277 25.594 -4.375 1 56.75 184 SER B O 1
ATOM 2890 N N . MET B 1 185 ? 6.379 24.859 -6.449 1 52.97 185 MET B N 1
ATOM 2891 C CA . MET B 1 185 ? 6.602 26.188 -7 1 52.97 185 MET B CA 1
ATOM 2892 C C . MET B 1 185 ? 5.395 27.094 -6.742 1 52.97 185 MET B C 1
ATOM 2894 O O . MET B 1 185 ? 5.555 28.25 -6.355 1 52.97 185 MET B O 1
ATOM 2898 N N . THR B 1 186 ? 4.246 26.516 -6.906 1 55.56 186 THR B N 1
ATOM 2899 C CA . THR B 1 186 ? 3.02 27.281 -6.68 1 55.56 186 THR B CA 1
ATOM 2900 C C . THR B 1 186 ? 2.879 27.656 -5.211 1 55.56 186 THR B C 1
ATOM 2902 O O . THR B 1 186 ? 2.523 28.797 -4.887 1 55.56 186 THR B O 1
ATOM 2905 N N . LEU B 1 187 ? 3.273 26.781 -4.402 1 59.81 187 LEU B N 1
ATOM 2906 C CA . LEU B 1 187 ? 3.174 27.031 -2.967 1 59.81 187 LEU B CA 1
ATOM 2907 C C . LEU B 1 187 ? 4.176 28.094 -2.525 1 59.81 187 LEU B C 1
ATOM 2909 O O . LEU B 1 187 ? 3.852 28.953 -1.708 1 59.81 187 LEU B O 1
ATOM 2913 N N . SER B 1 188 ? 5.309 27.922 -3.115 1 59.72 188 SER B N 1
ATOM 2914 C CA . SER B 1 188 ? 6.328 28.906 -2.785 1 59.72 188 SER B CA 1
ATOM 2915 C C . SER B 1 188 ? 5.887 30.312 -3.193 1 59.72 188 SER B C 1
ATOM 2917 O O . SER B 1 188 ? 6.035 31.266 -2.424 1 59.72 188 SER B O 1
ATOM 2919 N N . GLN B 1 189 ? 5.336 30.453 -4.348 1 60 189 GLN B N 1
ATOM 2920 C CA . GLN B 1 189 ? 4.867 31.734 -4.848 1 60 189 GLN B CA 1
ATOM 2921 C C . GLN B 1 189 ? 3.711 32.25 -4.008 1 60 189 GLN B C 1
ATOM 2923 O O . GLN B 1 189 ? 3.627 33.469 -3.744 1 60 189 GLN B O 1
ATOM 2928 N N . ALA B 1 190 ? 2.932 31.391 -3.611 1 63.12 190 ALA B N 1
ATOM 2929 C CA . ALA B 1 190 ? 1.787 31.781 -2.797 1 63.12 190 ALA B CA 1
ATOM 2930 C C . ALA B 1 190 ? 2.24 32.312 -1.442 1 63.12 190 ALA B C 1
ATOM 2932 O O . ALA B 1 190 ? 1.67 33.281 -0.932 1 63.12 190 ALA B O 1
ATOM 2933 N N . LEU B 1 191 ? 3.205 31.703 -0.918 1 61.84 191 LEU B N 1
ATOM 2934 C CA . LEU B 1 191 ? 3.729 32.156 0.371 1 61.84 191 LEU B CA 1
ATOM 2935 C C . LEU B 1 191 ? 4.395 33.5 0.248 1 61.84 191 LEU B C 1
ATOM 2937 O O . LEU B 1 191 ? 4.316 34.344 1.168 1 61.84 191 LEU B O 1
ATOM 2941 N N . GLN B 1 192 ? 5.031 33.688 -0.933 1 60.31 192 GLN B N 1
ATOM 2942 C CA . GLN B 1 192 ? 5.723 34.969 -1.162 1 60.31 192 GLN B CA 1
ATOM 2943 C C . GLN B 1 192 ? 4.734 36.094 -1.445 1 60.31 192 GLN B C 1
ATOM 2945 O O . GLN B 1 192 ? 4.992 37.25 -1.111 1 60.31 192 GLN B O 1
ATOM 2950 N N . ASN B 1 193 ? 3.617 35.719 -2.15 1 56.38 193 ASN B N 1
ATOM 2951 C CA . ASN B 1 193 ? 2.646 36.75 -2.559 1 56.38 193 ASN B CA 1
ATOM 2952 C C . ASN B 1 193 ? 1.525 36.875 -1.534 1 56.38 193 ASN B C 1
ATOM 2954 O O . ASN B 1 193 ? 0.413 37.281 -1.879 1 56.38 193 ASN B O 1
ATOM 2958 N N . ARG B 1 194 ? 1.825 36.531 -0.464 1 52.31 194 ARG B N 1
ATOM 2959 C CA . ARG B 1 194 ? 0.812 36.594 0.585 1 52.31 194 ARG B CA 1
ATOM 2960 C C . ARG B 1 194 ? 0.45 38.031 0.927 1 52.31 194 ARG B C 1
ATOM 2962 O O . ARG B 1 194 ? 1.284 38.938 0.808 1 52.31 194 ARG B O 1
ATOM 2969 N N . SER B 1 195 ? -0.817 38.375 1.1 1 59.59 195 SER B N 1
ATOM 2970 C CA . SER B 1 195 ? -1.35 39.688 1.445 1 59.59 195 SER B CA 1
ATOM 2971 C C . SER B 1 195 ? -2.061 39.656 2.795 1 59.59 195 SER B C 1
ATOM 2973 O O . SER B 1 195 ? -2.6 38.625 3.195 1 59.59 195 SER B O 1
#

pLDDT: mean 88.25, std 14.05, range [43.69, 98.75]

Solvent-accessible surface area (backbone atoms only — not comparable to full-atom values): 20215 Å² total; per-residue (Å²): 130,71,29,72,57,52,52,47,30,32,58,40,45,37,74,39,81,91,30,46,71,68,55,17,44,50,40,51,49,49,27,68,64,86,28,34,68,58,36,37,50,28,15,49,33,35,40,47,37,53,71,50,50,38,57,11,75,81,31,46,28,57,8,74,44,66,63,25,68,73,80,68,38,79,87,44,39,70,45,32,37,36,37,25,29,38,48,56,38,53,47,34,49,58,69,28,44,88,74,51,49,39,63,34,30,27,68,47,63,42,30,73,94,75,67,35,47,69,87,71,35,39,51,67,58,48,45,51,45,35,67,77,53,63,32,54,32,38,38,37,51,48,51,70,39,70,43,21,45,50,35,44,51,52,48,52,62,71,38,50,89,57,35,81,36,80,35,30,44,41,69,86,50,88,34,91,57,62,60,59,73,51,56,35,68,60,52,36,48,20,60,72,54,38,89,130,71,30,72,56,53,52,49,30,32,58,40,45,38,74,38,80,92,32,47,73,69,54,17,45,52,39,52,49,50,26,67,65,85,29,33,69,58,36,37,50,30,15,51,33,34,39,46,36,51,71,50,51,38,56,12,75,80,31,46,30,56,8,75,43,66,63,25,70,74,80,69,38,80,86,43,39,72,44,32,36,37,35,25,29,39,50,56,37,53,48,35,49,57,69,27,44,89,75,50,51,41,62,35,31,29,70,47,62,44,29,76,93,76,67,35,46,67,86,72,34,39,51,66,59,48,45,51,46,36,69,75,52,61,32,53,31,36,36,37,52,46,47,71,40,71,42,21,44,50,35,43,51,52,48,50,62,69,36,50,90,58,37,80,38,78,35,29,44,43,68,86,48,88,34,90,58,65,63,62,74,51,56,36,68,59,50,35,50,20,60,71,54,38,89

Secondary structure (DSSP, 8-state):
---HHHHHHHHHHTTSTT--HHHHHHHHHHHHTT-HHHHHHHHHHHHHHHHH-EE-TTT-SEESSSS-HHHH-TTS-TTEEEEESSHHHHHHHHHH----SEEEE-SS--BGGGTB-GGGTTHHHHHHHHHHS--SEEEEE--SSHHHHHHHHHHHHHHTTT-SEEEE--S-S-TTS-GGGS-HHHHHHHHHT--/---HHHHHHHHHHTTSTT--HHHHHHHHHHHHTT-HHHHHHHHHHHHHHHHH-EE-TTT-SEESSSS-HHHH-TTS-TTEEEEESSHHHHHHHHHH----SEEEE-SS--BGGGTB-GGGTTHHHHHHHHHHS--SEEEEE--SSHHHHHHHHHHHHHHTTT-SEEEE--S-S-TTS-GGGS-HHHHHHHHHT--